Protein AF-A0A3D4ULQ8-F1 (afdb_monomer)

Nearest PDB structures (foldseek):
  4x8k-assembly1_A  TM=7.766E-01  e=4.841E-01  Mycobacterium tuberculosis
  8qti-assembly1_F  TM=4.371E-01  e=3.217E-02  Mycolicibacterium smegmatis MC2 155
  3wod-assembly1_F  TM=2.881E-01  e=5.125E-03  Thermus thermophilus HB8
  7w5x-assembly1_F  TM=1.596E-01  e=1.064E+00  Escherichia coli K-12

Radius of gyration: 27.76 Å; Cα contacts (8 Å, |Δi|>4): 515; chains: 1; bounding box: 61×56×83 Å

Structure (mmCIF, N/CA/C/O backbone):
data_AF-A0A3D4ULQ8-F1
#
_entry.id   AF-A0A3D4ULQ8-F1
#
loop_
_atom_site.group_PDB
_atom_site.id
_atom_site.type_symbol
_atom_site.label_atom_id
_atom_site.label_alt_id
_atom_site.label_comp_id
_atom_site.label_asym_id
_atom_site.label_entity_id
_atom_site.label_seq_id
_atom_site.pdbx_PDB_ins_code
_atom_site.Cartn_x
_atom_site.Cartn_y
_atom_site.Cartn_z
_atom_site.occupancy
_atom_site.B_iso_or_equiv
_atom_site.auth_seq_id
_atom_site.auth_comp_id
_atom_site.auth_asym_id
_atom_site.auth_atom_id
_atom_site.pdbx_PDB_model_num
ATOM 1 N N . ARG A 1 1 ? -11.419 31.891 34.112 1.00 44.31 1 ARG A N 1
ATOM 2 C CA . ARG A 1 1 ? -11.748 30.521 34.589 1.00 44.31 1 ARG A CA 1
ATOM 3 C C . ARG A 1 1 ? -10.456 29.696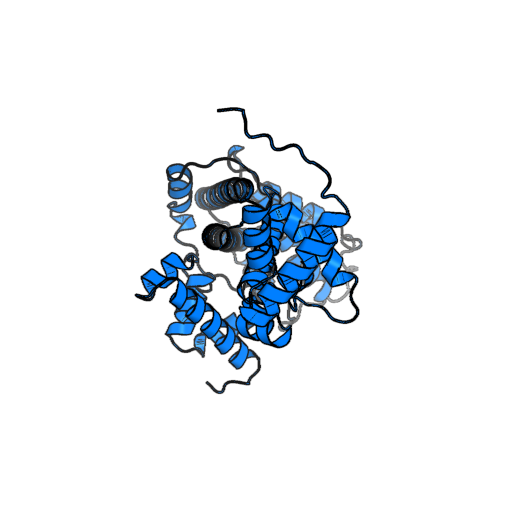 34.707 1.00 44.31 1 ARG A C 1
ATOM 5 O O . ARG A 1 1 ? -10.208 28.841 33.874 1.00 44.31 1 ARG A O 1
ATOM 12 N N . LEU A 1 2 ? -9.624 29.987 35.715 1.00 37.16 2 LEU A N 1
ATOM 13 C CA . LEU A 1 2 ? -8.294 29.379 35.945 1.00 37.16 2 LEU A CA 1
ATOM 14 C C . LEU A 1 2 ? -8.195 28.655 37.312 1.00 37.16 2 LEU A C 1
ATOM 16 O O . LEU A 1 2 ? -7.112 28.324 37.769 1.00 37.16 2 LEU A O 1
ATOM 20 N N . GLY A 1 3 ? -9.329 28.391 37.973 1.00 39.06 3 GLY A N 1
ATOM 21 C CA . GLY A 1 3 ? -9.385 27.871 39.350 1.00 39.06 3 GLY A CA 1
ATOM 22 C C . GLY A 1 3 ? -9.547 26.352 39.507 1.00 39.06 3 GLY A C 1
ATOM 23 O O . GLY A 1 3 ? -9.936 25.910 40.579 1.00 39.06 3 GLY A O 1
ATOM 24 N N . GLN A 1 4 ? -9.308 25.544 38.467 1.00 42.97 4 GLN A N 1
ATOM 25 C CA . GLN A 1 4 ? -9.448 24.074 38.529 1.00 42.97 4 GLN A CA 1
ATOM 26 C C . GLN A 1 4 ? -8.190 23.323 38.066 1.00 42.97 4 GLN A C 1
ATOM 28 O O . GLN A 1 4 ? -8.268 22.215 37.541 1.00 42.97 4 GLN A O 1
ATOM 33 N N . ALA A 1 5 ? -7.004 23.883 38.304 1.00 41.94 5 ALA A N 1
ATOM 34 C CA . ALA A 1 5 ? -5.798 23.064 38.359 1.00 41.94 5 ALA A CA 1
ATOM 35 C C . ALA A 1 5 ? -5.799 22.328 39.708 1.00 41.94 5 ALA A C 1
ATOM 37 O O . ALA A 1 5 ? -5.186 22.771 40.678 1.00 41.94 5 ALA A O 1
ATOM 38 N N . ALA A 1 6 ? -6.585 21.249 39.794 1.00 45.81 6 ALA A N 1
ATOM 39 C CA . ALA A 1 6 ? -6.565 20.345 40.933 1.00 45.81 6 ALA A CA 1
ATOM 40 C C . ALA A 1 6 ? -5.112 19.926 41.177 1.00 45.81 6 ALA A C 1
ATOM 42 O O . ALA A 1 6 ? -4.447 19.433 40.262 1.00 45.81 6 ALA A O 1
ATOM 43 N N . ARG A 1 7 ? -4.622 20.168 42.398 1.00 45.75 7 ARG A N 1
ATOM 44 C CA . ARG A 1 7 ? -3.342 19.649 42.875 1.00 45.75 7 ARG A CA 1
ATOM 45 C C . ARG A 1 7 ? -3.233 18.193 42.435 1.00 45.75 7 ARG A C 1
ATOM 47 O O . ARG A 1 7 ? -4.156 17.409 42.662 1.00 45.75 7 ARG A O 1
ATOM 54 N N . PHE A 1 8 ? -2.116 17.828 41.814 1.00 54.56 8 PHE A N 1
ATOM 55 C CA . PHE A 1 8 ? -1.742 16.432 41.586 1.00 54.56 8 PHE A CA 1
ATOM 56 C C . PHE A 1 8 ? -1.376 15.779 42.931 1.00 54.56 8 PHE A C 1
ATOM 58 O O . PHE A 1 8 ? -0.284 15.239 43.100 1.00 54.56 8 PHE A O 1
ATOM 65 N N . ASP A 1 9 ? -2.275 15.883 43.912 1.00 63.25 9 ASP A N 1
ATOM 66 C CA . ASP A 1 9 ? -2.092 15.342 45.241 1.00 63.25 9 ASP A CA 1
ATOM 67 C C . ASP A 1 9 ? -2.036 13.825 45.118 1.00 63.25 9 ASP A C 1
ATOM 69 O O . ASP A 1 9 ? -2.884 13.155 44.516 1.00 63.25 9 ASP A O 1
ATOM 73 N N . ARG A 1 10 ? -0.947 13.282 45.651 1.00 82.94 10 ARG A N 1
ATOM 74 C CA . ARG A 1 10 ? -0.695 11.851 45.695 1.00 82.94 10 ARG A CA 1
ATOM 75 C C . ARG A 1 10 ? -1.834 11.223 46.498 1.00 82.94 10 ARG A C 1
ATOM 77 O O . ARG A 1 10 ? -1.995 11.547 47.670 1.00 82.94 10 ARG A O 1
ATOM 84 N N . ILE A 1 11 ? -2.620 10.346 45.867 1.00 90.12 11 ILE A N 1
ATOM 85 C CA . ILE A 1 11 ? -3.751 9.666 46.519 1.00 90.12 11 ILE A CA 1
ATOM 86 C C . ILE A 1 11 ? -3.228 8.988 47.798 1.00 90.12 11 ILE A C 1
ATOM 88 O O . ILE A 1 11 ? -2.364 8.109 47.694 1.00 90.12 11 ILE A O 1
ATOM 92 N N . PRO A 1 12 ? -3.697 9.392 48.991 1.00 91.50 12 PRO A N 1
ATOM 93 C CA . PRO A 1 12 ? -3.121 8.923 50.238 1.00 91.50 12 PRO A CA 1
ATOM 94 C C . PRO A 1 12 ? -3.459 7.446 50.475 1.00 91.50 12 PRO A C 1
ATOM 96 O O . PRO A 1 12 ? -4.521 6.955 50.089 1.00 91.50 12 PRO A O 1
ATOM 99 N N . GLN A 1 13 ? -2.556 6.719 51.137 1.00 89.56 13 GLN A N 1
ATOM 100 C CA . GLN A 1 13 ? -2.640 5.257 51.280 1.00 89.56 13 GLN A CA 1
ATOM 101 C C . GLN A 1 13 ? -3.966 4.784 51.909 1.00 89.56 13 GLN A C 1
ATOM 103 O O . GLN A 1 13 ? -4.511 3.749 51.523 1.00 89.56 13 GLN A O 1
ATOM 108 N N . HIS A 1 14 ? -4.526 5.562 52.841 1.00 91.19 14 HIS A N 1
ATOM 109 C CA . HIS A 1 14 ? -5.800 5.248 53.491 1.00 91.19 14 HIS A CA 1
ATOM 110 C C . HIS A 1 14 ? -7.002 5.334 52.530 1.00 91.19 14 HIS A C 1
ATOM 112 O O . HIS A 1 14 ? -7.983 4.606 52.690 1.00 91.19 14 HIS A O 1
ATOM 118 N N . GLU A 1 15 ? -6.934 6.178 51.499 1.00 95.12 15 GLU A N 1
ATOM 119 C CA . GLU A 1 15 ? -7.968 6.263 50.467 1.00 95.12 15 GLU A CA 1
ATOM 120 C C . GLU A 1 15 ? -7.885 5.116 49.465 1.00 95.12 15 GLU A C 1
ATOM 122 O O . GLU A 1 15 ? -8.922 4.601 49.046 1.00 95.12 15 GLU A O 1
ATOM 127 N N . ILE A 1 16 ? -6.676 4.648 49.144 1.00 95.44 16 ILE A N 1
ATOM 128 C CA . ILE A 1 16 ? -6.459 3.509 48.241 1.00 95.44 16 ILE A CA 1
ATOM 129 C C . ILE A 1 16 ? -7.246 2.281 48.727 1.00 95.44 16 ILE A C 1
ATOM 131 O O . ILE A 1 16 ? -7.969 1.655 47.948 1.00 95.44 16 ILE A O 1
ATOM 135 N N . ALA A 1 17 ? -7.200 1.989 50.031 1.00 93.62 17 ALA A N 1
ATOM 136 C CA . ALA A 1 17 ? -7.965 0.896 50.635 1.00 93.62 17 ALA A CA 1
ATOM 137 C C . ALA A 1 17 ? -9.494 1.087 50.519 1.00 93.62 17 ALA A C 1
ATOM 139 O O . ALA A 1 17 ? -10.245 0.114 50.382 1.00 93.62 17 ALA A O 1
ATOM 140 N N . ARG A 1 18 ? -9.983 2.336 50.549 1.00 96.69 18 ARG A N 1
ATOM 141 C CA . ARG A 1 18 ? -11.408 2.651 50.339 1.00 96.69 18 ARG A CA 1
ATOM 142 C C . ARG A 1 18 ? -11.808 2.466 48.880 1.00 96.69 18 ARG A C 1
ATOM 144 O O . ARG A 1 18 ? -12.858 1.876 48.625 1.00 96.69 18 ARG A O 1
ATOM 151 N N . PHE A 1 19 ? -10.979 2.919 47.939 1.00 96.75 19 PHE A N 1
ATOM 152 C CA . PHE A 1 19 ? -11.242 2.787 46.501 1.00 96.75 19 PHE A CA 1
ATOM 153 C C . PHE A 1 19 ? -11.374 1.323 46.126 1.00 96.75 19 PHE A C 1
ATOM 155 O O . PHE A 1 19 ? -12.317 0.939 45.443 1.00 96.75 19 PHE A O 1
ATOM 162 N N . ASP A 1 20 ? -10.471 0.508 46.653 1.00 95.31 20 ASP A N 1
ATOM 163 C CA . ASP A 1 20 ? -10.455 -0.928 46.466 1.00 95.31 20 ASP A CA 1
ATOM 164 C C . ASP A 1 20 ? -11.738 -1.618 46.964 1.00 95.31 20 ASP A C 1
ATOM 166 O O . ASP A 1 20 ? -12.346 -2.446 46.277 1.00 95.31 20 ASP A O 1
ATOM 170 N N . ARG A 1 21 ? -12.193 -1.246 48.166 1.00 96.50 21 ARG A N 1
ATOM 171 C CA . ARG A 1 21 ? -13.433 -1.766 48.754 1.00 96.50 21 ARG A CA 1
ATOM 172 C C . ARG A 1 21 ? -14.653 -1.375 47.921 1.00 96.50 21 ARG A C 1
ATOM 174 O O . ARG A 1 21 ? -15.508 -2.217 47.650 1.00 96.50 21 ARG A O 1
ATOM 181 N N . TRP A 1 22 ? -14.729 -0.117 47.489 1.00 97.81 22 TRP A N 1
ATOM 182 C CA . TRP A 1 22 ? -15.820 0.363 46.641 1.00 97.81 22 TRP A CA 1
ATOM 183 C C . TRP A 1 22 ? -15.812 -0.288 45.263 1.00 97.81 22 TRP A C 1
ATOM 185 O O . TRP A 1 22 ? -16.858 -0.737 44.808 1.00 97.81 22 TRP A O 1
ATOM 195 N N . ALA A 1 23 ? -14.648 -0.402 44.628 1.00 96.56 23 ALA A N 1
ATOM 196 C CA . ALA A 1 23 ? -14.477 -1.066 43.343 1.00 96.56 23 ALA A CA 1
ATOM 197 C C . ALA A 1 23 ? -14.987 -2.512 43.372 1.00 96.56 23 ALA A C 1
ATOM 199 O O . ALA A 1 23 ? -15.756 -2.904 42.493 1.00 96.56 23 ALA A O 1
ATOM 200 N N . ARG A 1 24 ? -14.637 -3.276 44.416 1.00 95.81 24 ARG A N 1
ATOM 201 C CA . ARG A 1 24 ? -15.164 -4.630 44.643 1.00 95.81 24 ARG A CA 1
ATOM 202 C C . ARG A 1 24 ? -16.678 -4.644 44.809 1.00 95.81 24 ARG A C 1
ATOM 204 O O . ARG A 1 24 ? -17.349 -5.447 44.169 1.00 95.81 24 ARG A O 1
ATOM 211 N N . ALA A 1 25 ? -17.218 -3.750 45.637 1.00 96.75 25 ALA A N 1
ATOM 212 C CA . ALA A 1 25 ? -18.657 -3.670 45.870 1.00 96.75 25 ALA A CA 1
ATOM 213 C C . ALA A 1 25 ? -19.427 -3.319 44.586 1.00 96.75 25 ALA A C 1
ATOM 215 O O . ALA A 1 25 ? -20.434 -3.955 44.282 1.00 96.75 25 ALA A O 1
ATOM 216 N N . TYR A 1 26 ? -18.937 -2.356 43.802 1.00 97.38 26 TYR A N 1
ATOM 217 C CA . TYR A 1 26 ? -19.524 -1.984 42.514 1.00 97.38 26 TYR A CA 1
ATOM 218 C C . TYR A 1 26 ? -19.425 -3.117 41.494 1.00 97.38 26 TYR A C 1
ATOM 220 O O . TYR A 1 26 ? -20.394 -3.387 40.788 1.00 97.38 26 TYR A O 1
ATOM 228 N N . ARG A 1 27 ? -18.296 -3.831 41.448 1.00 94.75 27 ARG A N 1
ATOM 229 C CA . ARG A 1 27 ? -18.143 -4.997 40.577 1.00 94.75 27 ARG A CA 1
ATOM 230 C C . ARG A 1 27 ? -19.121 -6.111 40.949 1.00 94.75 27 ARG A C 1
ATOM 232 O O . ARG A 1 27 ? -19.793 -6.627 40.066 1.00 94.75 27 ARG A O 1
ATOM 239 N N . ALA A 1 28 ? -19.211 -6.454 42.233 1.00 94.19 28 ALA A N 1
ATOM 240 C CA . ALA A 1 28 ? -20.047 -7.549 42.720 1.00 94.19 28 ALA A CA 1
ATOM 241 C C . ALA A 1 28 ? -21.547 -7.255 42.590 1.00 94.19 28 ALA A C 1
ATOM 243 O O . ALA A 1 28 ? -22.308 -8.139 42.217 1.00 94.19 28 ALA A O 1
ATOM 244 N N . ARG A 1 29 ? -21.977 -6.020 42.882 1.00 96.44 29 ARG A N 1
ATOM 245 C CA . ARG A 1 29 ? -23.403 -5.654 42.879 1.00 96.44 29 ARG A CA 1
ATOM 246 C C . ARG A 1 29 ? -23.921 -5.210 41.516 1.00 96.44 29 ARG A C 1
ATOM 248 O O . ARG A 1 29 ? -25.082 -5.441 41.216 1.00 96.44 29 ARG A O 1
ATOM 255 N N . LEU A 1 30 ? -23.090 -4.532 40.723 1.00 95.31 30 LEU A N 1
ATOM 256 C CA . LEU A 1 30 ? -23.529 -3.847 39.500 1.00 95.31 30 LEU A CA 1
ATOM 257 C C . LEU A 1 30 ? -22.829 -4.362 38.234 1.00 95.31 30 LEU A C 1
ATOM 259 O O . LEU A 1 30 ? -23.126 -3.892 37.139 1.00 95.31 30 LEU A O 1
ATOM 263 N N . GLY A 1 31 ? -21.856 -5.271 38.358 1.00 90.94 31 GLY A N 1
ATOM 264 C CA . GLY A 1 31 ? -21.093 -5.780 37.214 1.00 90.94 31 GLY A CA 1
ATOM 265 C C . GLY A 1 31 ? -20.216 -4.729 36.526 1.00 90.94 31 GLY A C 1
ATOM 266 O O . GLY A 1 31 ? -19.776 -4.935 35.394 1.00 90.94 31 GLY A O 1
ATOM 267 N N . TRP A 1 32 ? -19.950 -3.596 37.181 1.00 94.88 32 TRP A N 1
ATOM 268 C CA . TRP A 1 32 ? -19.276 -2.456 36.563 1.00 94.88 32 TRP A CA 1
ATOM 269 C C . TRP A 1 32 ? -17.846 -2.767 36.107 1.00 94.88 32 TRP A C 1
ATOM 271 O O . TRP A 1 32 ? -17.132 -3.588 36.688 1.00 94.88 32 TRP A O 1
ATOM 281 N N . SER A 1 33 ? -17.444 -2.099 35.029 1.00 91.44 33 SER A N 1
ATOM 282 C CA . SER A 1 33 ? -16.069 -2.063 34.523 1.00 91.44 33 SER A CA 1
ATOM 283 C C . SER A 1 33 ? -15.154 -1.258 35.449 1.00 91.44 33 SER A C 1
ATOM 285 O O . SER A 1 33 ? -15.617 -0.380 36.180 1.00 91.44 33 SER A O 1
ATOM 287 N N . CYS A 1 34 ? -13.841 -1.480 35.361 1.00 93.44 34 CYS A N 1
ATOM 288 C CA . CYS A 1 34 ? -12.838 -0.688 36.082 1.00 93.44 34 CYS A CA 1
ATOM 289 C C . CYS A 1 34 ? -13.006 0.812 35.794 1.00 93.44 34 CYS A C 1
ATOM 291 O O . CYS A 1 34 ? -12.947 1.639 36.701 1.00 93.44 34 CYS A O 1
ATOM 293 N N . SER A 1 35 ? -13.324 1.162 34.543 1.00 93.12 35 SER A N 1
ATOM 294 C CA . SER A 1 35 ? -13.561 2.555 34.144 1.00 93.12 35 SER A CA 1
ATOM 295 C C . SER A 1 35 ? -14.817 3.156 34.782 1.00 93.12 35 SER A C 1
ATOM 297 O O . SER A 1 35 ? -14.763 4.302 35.222 1.00 93.12 35 SER A O 1
ATOM 299 N N . GLN A 1 36 ? -15.922 2.404 34.868 1.00 95.75 36 GLN A N 1
ATOM 300 C CA . GLN A 1 36 ? -17.151 2.853 35.542 1.00 95.75 36 GLN A CA 1
ATOM 301 C C . GLN A 1 36 ? -16.938 3.012 37.051 1.00 95.75 36 GLN A C 1
ATOM 303 O O . GLN A 1 36 ? -17.314 4.037 37.620 1.00 95.75 36 GLN A O 1
ATOM 308 N N . CYS A 1 37 ? -16.271 2.043 37.690 1.00 97.19 37 CYS A N 1
ATOM 309 C CA . CYS A 1 37 ? -15.883 2.141 39.096 1.00 97.19 37 CYS A CA 1
ATOM 310 C C . CYS A 1 37 ? -15.005 3.372 39.339 1.00 97.19 37 CYS A C 1
ATOM 312 O O . CYS A 1 37 ? -15.287 4.151 40.247 1.00 97.19 37 CYS A O 1
ATOM 314 N N . ALA A 1 38 ? -13.987 3.583 38.502 1.00 96.75 38 ALA A N 1
ATOM 315 C CA . ALA A 1 38 ? -13.091 4.724 38.611 1.00 96.75 38 ALA A CA 1
ATOM 316 C C . ALA A 1 38 ? -13.831 6.057 38.446 1.00 96.75 38 ALA A C 1
ATOM 318 O O . ALA A 1 38 ? -13.594 6.966 39.233 1.00 96.75 38 ALA A O 1
ATOM 319 N N . ALA A 1 39 ? -14.757 6.167 37.486 1.00 97.38 39 ALA A N 1
ATOM 320 C CA . ALA A 1 39 ? -15.541 7.384 37.271 1.00 97.38 39 ALA A CA 1
ATOM 321 C C . ALA A 1 39 ? -16.423 7.703 38.487 1.00 97.38 39 ALA A C 1
ATOM 323 O O . ALA A 1 39 ? -16.452 8.838 38.959 1.00 97.38 39 ALA A O 1
ATOM 324 N N . ARG A 1 40 ? -17.093 6.687 39.050 1.00 97.88 40 ARG A N 1
ATOM 325 C CA . ARG A 1 40 ? -17.939 6.869 40.235 1.00 97.88 40 ARG A CA 1
ATOM 326 C C . ARG A 1 40 ? -17.136 7.240 41.476 1.00 97.88 40 ARG A C 1
ATOM 328 O O . ARG A 1 40 ? -17.580 8.071 42.262 1.00 97.88 40 ARG A O 1
ATOM 335 N N . ILE A 1 41 ? -15.989 6.597 41.681 1.00 97.38 41 ILE A N 1
ATOM 336 C CA . ILE A 1 41 ? -15.111 6.889 42.817 1.00 97.38 41 ILE A CA 1
ATOM 337 C C . ILE A 1 41 ? -14.537 8.300 42.671 1.00 97.38 41 ILE A C 1
ATOM 339 O O . ILE A 1 41 ? -14.654 9.072 43.611 1.00 97.38 41 ILE A O 1
ATOM 343 N N . ALA A 1 42 ? -14.040 8.666 41.486 1.00 96.56 42 ALA A N 1
ATOM 344 C CA . ALA A 1 42 ? -13.541 10.007 41.183 1.00 96.56 42 ALA A CA 1
ATOM 345 C C . ALA A 1 42 ? -14.578 11.097 41.485 1.00 96.56 42 ALA A C 1
ATOM 347 O O . ALA A 1 42 ? -14.282 12.040 42.215 1.00 96.56 42 ALA A O 1
ATOM 348 N N . GLN A 1 43 ? -15.823 10.915 41.028 1.00 96.75 43 GLN A N 1
ATOM 349 C CA . GLN A 1 43 ? -16.930 11.827 41.338 1.00 96.75 43 GLN A CA 1
ATOM 350 C C . GLN A 1 43 ? -17.185 11.947 42.850 1.00 96.75 43 GLN A C 1
ATOM 352 O O . GLN A 1 43 ? -17.536 13.017 43.335 1.00 96.75 43 GLN A O 1
ATOM 357 N N . ARG A 1 44 ? -17.027 10.851 43.602 1.00 97.00 44 ARG A N 1
ATOM 358 C CA . ARG A 1 44 ? -17.291 10.807 45.047 1.00 97.00 44 ARG A CA 1
ATOM 359 C C . ARG A 1 44 ? -16.182 11.445 45.884 1.00 97.00 44 ARG A C 1
ATOM 361 O O . ARG A 1 44 ? -16.463 11.900 46.987 1.00 97.00 44 ARG A O 1
ATOM 368 N N . THR A 1 45 ? -14.942 11.420 45.413 1.00 95.12 45 THR A N 1
ATOM 369 C CA . THR A 1 45 ? -13.770 11.823 46.205 1.00 95.12 45 THR A CA 1
ATOM 370 C C . THR A 1 45 ? -13.107 13.102 45.714 1.00 95.12 45 THR A C 1
ATOM 372 O O . THR A 1 45 ? -12.200 13.588 46.373 1.00 95.12 45 THR A O 1
ATOM 375 N N . GLY A 1 46 ? -13.517 13.630 44.558 1.00 93.62 46 GLY A N 1
ATOM 376 C CA . GLY A 1 46 ? -12.888 14.800 43.939 1.00 93.62 46 GLY A CA 1
ATOM 377 C C . GLY A 1 46 ? -11.553 14.504 43.242 1.00 93.62 46 GLY A C 1
ATOM 378 O O . GLY A 1 46 ? -10.873 15.432 42.817 1.00 93.62 46 GLY A O 1
ATOM 379 N N . HIS A 1 47 ? -11.178 13.227 43.094 1.00 94.56 47 HIS A N 1
ATOM 380 C CA . HIS A 1 47 ? -9.948 12.823 42.397 1.00 94.56 47 HIS A CA 1
ATOM 381 C C . HIS A 1 47 ? -10.147 12.753 40.886 1.00 94.56 47 HIS A C 1
ATOM 383 O O . HIS A 1 47 ? -11.264 12.584 40.400 1.00 94.56 47 HIS A O 1
ATOM 389 N N . SER A 1 48 ? -9.051 12.802 40.123 1.00 93.94 48 SER A N 1
ATOM 390 C CA . SER A 1 48 ? -9.122 12.590 38.674 1.00 93.94 48 SER A CA 1
ATOM 391 C C . SER A 1 48 ? -9.538 11.152 38.337 1.00 93.94 48 SER A C 1
ATOM 393 O O . SER A 1 48 ? -9.061 10.183 38.937 1.00 93.94 48 SER A O 1
ATOM 395 N N . HIS A 1 49 ? -10.406 11.001 37.330 1.00 94.88 49 HIS A N 1
ATOM 396 C CA . HIS A 1 49 ? -10.871 9.694 36.844 1.00 94.88 49 HIS A CA 1
ATOM 397 C C . HIS A 1 49 ? -9.706 8.759 36.499 1.00 94.88 49 HIS A C 1
ATOM 399 O O . HIS A 1 49 ? -9.681 7.608 36.937 1.00 94.88 49 HIS A O 1
ATOM 405 N N . GLU A 1 50 ? -8.712 9.269 35.773 1.00 92.94 50 GLU A N 1
ATOM 406 C CA . GLU A 1 50 ? -7.543 8.490 35.363 1.00 92.94 50 GLU A CA 1
ATOM 407 C C . GLU A 1 50 ? -6.621 8.145 36.545 1.00 92.94 50 GLU A C 1
ATOM 409 O O . GLU A 1 50 ? -6.079 7.041 36.600 1.00 92.94 50 GLU A O 1
ATOM 414 N N . GLY A 1 51 ? -6.488 9.037 37.535 1.00 94.12 51 GLY A N 1
ATOM 415 C CA . GLY A 1 51 ? -5.736 8.765 38.763 1.00 94.12 51 GLY A CA 1
ATOM 416 C C . GLY A 1 51 ? -6.326 7.592 39.544 1.00 94.12 51 GLY A C 1
ATOM 417 O O . GLY A 1 51 ? -5.619 6.630 39.856 1.00 94.12 51 GLY A O 1
ATOM 418 N N . VAL A 1 52 ? -7.643 7.618 39.771 1.00 96.12 52 VAL A N 1
ATOM 419 C CA . VAL A 1 52 ? -8.364 6.512 40.417 1.00 96.12 52 VAL A CA 1
ATOM 420 C C . VAL A 1 52 ? -8.238 5.230 39.595 1.00 96.12 52 VAL A C 1
ATOM 422 O O . VAL A 1 52 ? -7.933 4.175 40.147 1.00 96.12 52 VAL A O 1
ATOM 425 N N . ARG A 1 53 ? -8.411 5.301 38.269 1.00 94.94 53 ARG A N 1
ATOM 426 C CA . ARG A 1 53 ? -8.303 4.133 37.385 1.00 94.94 53 ARG A CA 1
ATOM 427 C C . ARG A 1 53 ? -6.932 3.465 37.481 1.00 94.94 53 ARG A C 1
ATOM 429 O O . ARG A 1 53 ? -6.865 2.245 37.613 1.00 94.94 53 ARG A O 1
ATOM 436 N N . LYS A 1 54 ? -5.844 4.240 37.450 1.00 93.19 54 LYS A N 1
ATOM 437 C CA . LYS A 1 54 ? -4.475 3.718 37.590 1.00 93.19 54 LYS A CA 1
ATOM 438 C C . LYS A 1 54 ? -4.245 3.056 38.945 1.00 93.19 54 LYS A C 1
ATOM 440 O O . LYS A 1 54 ? -3.562 2.036 39.004 1.00 93.19 54 LYS A O 1
ATOM 445 N N . VAL A 1 55 ? -4.807 3.610 40.021 1.00 95.31 55 VAL A N 1
ATOM 446 C CA . VAL A 1 55 ? -4.757 2.987 41.353 1.00 95.31 55 VAL A CA 1
ATOM 447 C C . VAL A 1 55 ? -5.505 1.657 41.355 1.00 95.31 55 VAL A C 1
ATOM 449 O O . VAL A 1 55 ? -4.937 0.658 41.785 1.00 95.31 55 VAL A O 1
ATOM 452 N N . LEU A 1 56 ? -6.726 1.615 40.815 1.00 95.06 56 LEU A N 1
ATOM 453 C CA . LEU A 1 56 ? -7.509 0.381 40.736 1.00 95.06 56 LEU A CA 1
ATOM 454 C C . LEU A 1 56 ? -6.804 -0.700 39.913 1.00 95.06 56 LEU A C 1
ATOM 456 O O . LEU A 1 56 ? -6.731 -1.833 40.365 1.00 95.06 56 LEU A O 1
ATOM 460 N N . LEU A 1 57 ? -6.241 -0.362 38.749 1.00 91.75 57 LEU A N 1
ATOM 461 C CA . LEU A 1 57 ? -5.494 -1.321 37.924 1.00 91.75 57 LEU A CA 1
ATOM 462 C C . LEU A 1 57 ? -4.239 -1.850 38.630 1.00 91.75 57 LEU A C 1
ATOM 464 O O . LEU A 1 57 ? -3.922 -3.029 38.507 1.00 91.75 57 LEU A O 1
ATOM 468 N N . ARG A 1 58 ? -3.533 -0.995 39.379 1.00 92.44 58 ARG A N 1
ATOM 469 C CA . ARG A 1 58 ? -2.352 -1.395 40.156 1.00 92.44 58 ARG A CA 1
ATOM 470 C C . ARG A 1 58 ? -2.718 -2.351 41.286 1.00 92.44 58 ARG A C 1
ATOM 472 O O . ARG A 1 58 ? -2.052 -3.365 41.447 1.00 92.44 58 ARG A O 1
ATOM 479 N N . LEU A 1 59 ? -3.773 -2.028 42.035 1.00 92.94 59 LEU A N 1
ATOM 480 C CA . LEU A 1 59 ? -4.309 -2.901 43.077 1.00 92.94 59 LEU A CA 1
ATOM 481 C C . LEU A 1 59 ? -4.757 -4.239 42.498 1.00 92.94 59 LEU A C 1
ATOM 483 O O . LEU A 1 59 ? -4.523 -5.275 43.106 1.00 92.94 59 LEU A O 1
ATOM 487 N N . ASP A 1 60 ? -5.386 -4.217 41.324 1.00 91.94 60 ASP A N 1
ATOM 488 C CA . ASP A 1 60 ? -5.878 -5.431 40.684 1.00 91.94 60 ASP A CA 1
ATOM 489 C C . ASP A 1 60 ? -4.746 -6.355 40.227 1.00 91.94 60 ASP A C 1
ATOM 491 O O . ASP A 1 60 ? -4.822 -7.563 40.420 1.00 91.94 60 ASP A O 1
ATOM 495 N N . ALA A 1 61 ? -3.664 -5.777 39.696 1.00 87.50 61 ALA A N 1
ATOM 496 C CA . ALA A 1 61 ? -2.472 -6.507 39.270 1.00 87.50 61 ALA A CA 1
ATOM 497 C C . ALA A 1 61 ? -1.669 -7.126 40.431 1.00 87.50 61 ALA A C 1
ATOM 499 O O . ALA A 1 61 ? -0.892 -8.046 40.200 1.00 87.50 61 ALA A O 1
ATOM 500 N N . GLN A 1 62 ? -1.830 -6.623 41.659 1.00 90.88 62 GLN A N 1
ATOM 501 C CA . GLN A 1 62 ? -1.155 -7.133 42.862 1.00 90.88 62 GLN A CA 1
ATOM 502 C C . GLN A 1 62 ? -1.923 -8.268 43.559 1.00 90.88 62 GLN A C 1
ATOM 504 O O . GLN A 1 62 ? -1.485 -8.745 44.602 1.00 90.88 62 GLN A O 1
ATOM 509 N N . ARG A 1 63 ? -3.082 -8.678 43.035 1.00 87.50 63 ARG A N 1
ATOM 510 C CA . ARG A 1 63 ? -3.936 -9.701 43.649 1.00 87.50 63 ARG A CA 1
ATOM 511 C C . ARG A 1 63 ? -3.746 -11.064 43.006 1.00 87.50 63 ARG A C 1
ATOM 513 O O . ARG A 1 63 ? -3.673 -11.167 41.786 1.00 87.50 63 ARG A O 1
ATOM 520 N N . ASP A 1 64 ? -3.902 -12.102 43.822 1.00 87.88 64 ASP A N 1
ATOM 521 C CA . ASP A 1 64 ? -4.015 -13.485 43.342 1.00 87.88 64 ASP A CA 1
ATOM 522 C C . ASP A 1 64 ? -5.264 -13.694 42.472 1.00 87.88 64 ASP A C 1
ATOM 524 O O . ASP A 1 64 ? -5.257 -14.460 41.511 1.00 87.88 64 ASP A O 1
ATOM 528 N N . ARG A 1 65 ? -6.356 -12.979 42.787 1.00 87.19 65 ARG A N 1
ATOM 529 C CA . ARG A 1 65 ? -7.605 -12.999 42.017 1.00 87.19 65 ARG A CA 1
ATOM 530 C C . ARG A 1 65 ? -8.040 -11.585 41.646 1.00 87.19 65 ARG A C 1
ATOM 532 O O . ARG A 1 65 ? -8.528 -10.831 42.495 1.00 87.19 65 ARG A O 1
ATOM 539 N N . ALA A 1 66 ? -7.899 -11.260 40.364 1.00 87.81 66 ALA A N 1
ATOM 540 C CA . ALA A 1 66 ? -8.338 -9.993 39.794 1.00 87.81 66 ALA A CA 1
ATOM 541 C C . ALA A 1 66 ? -9.850 -9.772 40.002 1.00 87.81 66 ALA A C 1
ATOM 543 O O . ALA A 1 66 ? -10.680 -10.656 39.774 1.00 87.81 66 ALA A O 1
ATOM 544 N N . VAL A 1 67 ? -10.213 -8.570 40.445 1.00 90.00 67 VAL A N 1
ATOM 545 C CA . VAL A 1 67 ? -11.583 -8.039 40.487 1.00 90.00 67 VAL A CA 1
ATOM 546 C C . VAL A 1 67 ? -12.043 -7.702 39.076 1.00 90.00 67 VAL A C 1
ATOM 548 O O . VAL A 1 67 ? -13.207 -7.926 38.719 1.00 90.00 67 VAL A O 1
ATOM 551 N N . PHE A 1 68 ? -11.136 -7.153 38.268 1.00 90.38 68 PHE A N 1
ATOM 552 C CA . PHE A 1 68 ? -11.410 -6.738 36.908 1.00 90.38 68 PHE A CA 1
ATOM 553 C C . PHE A 1 68 ? -10.749 -7.704 35.929 1.00 90.38 68 PHE A C 1
ATOM 555 O O . PHE A 1 68 ? -9.581 -7.589 35.585 1.00 90.38 68 PHE A O 1
ATOM 562 N N . ASN A 1 69 ? -11.546 -8.602 35.354 1.00 76.81 69 ASN A N 1
ATOM 563 C CA . ASN A 1 69 ? -11.110 -9.456 34.242 1.00 76.81 69 ASN A CA 1
ATOM 564 C C . ASN A 1 69 ? -11.047 -8.682 32.910 1.00 76.81 69 ASN A C 1
ATOM 566 O O . ASN A 1 69 ? -11.411 -9.203 31.855 1.00 76.81 69 ASN A O 1
ATOM 570 N N . GLU A 1 70 ? -10.683 -7.399 32.948 1.00 78.12 70 GLU A N 1
ATOM 571 C CA . GLU A 1 70 ? -10.549 -6.600 31.740 1.00 78.12 70 GLU A CA 1
ATOM 572 C C . GLU A 1 70 ? -9.206 -6.902 31.081 1.00 78.12 70 GLU A C 1
ATOM 574 O O . GLU A 1 70 ? -8.160 -6.694 31.695 1.00 78.12 70 GLU A O 1
ATOM 579 N N . PRO A 1 71 ? -9.203 -7.366 29.821 1.00 78.00 71 PRO A N 1
ATOM 580 C CA . PRO A 1 71 ? -7.955 -7.589 29.119 1.00 78.00 71 PRO A CA 1
ATOM 581 C C . PRO A 1 71 ? -7.195 -6.254 28.981 1.00 78.00 71 PRO A C 1
ATOM 583 O O . PRO A 1 71 ? -7.835 -5.221 28.740 1.00 78.00 71 PRO A O 1
ATOM 586 N N . PRO A 1 72 ? -5.850 -6.248 29.089 1.00 79.38 72 PRO A N 1
ATOM 587 C CA . PRO A 1 72 ? -5.054 -5.028 28.945 1.00 79.38 72 PRO A CA 1
ATOM 588 C C . PRO A 1 72 ? -5.274 -4.348 27.578 1.00 79.38 72 PRO A C 1
ATOM 590 O O . PRO A 1 72 ? -5.860 -4.948 26.667 1.00 79.38 72 PRO A O 1
ATOM 593 N N . PRO A 1 73 ? -4.811 -3.099 27.380 1.00 82.75 73 PRO A N 1
ATOM 594 C CA . PRO A 1 73 ? -4.803 -2.484 26.057 1.00 82.75 73 PRO A CA 1
ATOM 595 C C . PRO A 1 73 ? -4.157 -3.414 25.030 1.00 82.75 73 PRO A C 1
ATOM 597 O O . PRO A 1 73 ? -3.172 -4.094 25.330 1.00 82.75 73 PRO A O 1
ATOM 600 N N . ALA A 1 74 ? -4.741 -3.463 23.834 1.00 88.75 74 ALA A N 1
ATOM 601 C CA . ALA A 1 74 ? -4.243 -4.345 22.796 1.00 88.75 74 ALA A CA 1
ATOM 602 C C . ALA A 1 74 ? -2.817 -3.933 22.400 1.00 88.75 74 ALA A C 1
ATOM 604 O O . ALA A 1 74 ? -2.552 -2.756 22.138 1.00 88.75 74 ALA A O 1
ATOM 605 N N . ARG A 1 75 ? -1.901 -4.902 22.393 1.00 91.69 75 ARG A N 1
ATOM 606 C CA . ARG A 1 75 ? -0.488 -4.690 22.067 1.00 91.69 75 ARG A CA 1
ATOM 607 C C . ARG A 1 75 ? -0.319 -4.512 20.565 1.00 91.69 75 ARG A C 1
ATOM 609 O O . ARG A 1 75 ? -1.130 -4.965 19.759 1.00 91.69 75 ARG A O 1
ATOM 616 N N . GLU A 1 76 ? 0.806 -3.937 20.173 1.00 92.62 76 GLU A N 1
ATOM 617 C CA . GLU A 1 76 ? 1.138 -3.748 18.764 1.00 92.62 76 GLU A CA 1
ATOM 618 C C . GLU A 1 76 ? 1.162 -5.069 17.971 1.00 92.62 76 GLU A C 1
ATOM 620 O O . GLU A 1 76 ? 0.622 -5.145 16.868 1.00 92.62 76 GLU A O 1
ATOM 625 N N . ARG A 1 77 ? 1.705 -6.145 18.561 1.00 94.94 77 ARG A N 1
ATOM 626 C CA . ARG A 1 77 ? 1.694 -7.495 17.968 1.00 94.94 77 ARG A CA 1
ATOM 627 C C . ARG A 1 77 ? 0.274 -7.975 17.643 1.00 94.94 77 ARG A C 1
ATOM 629 O O . ARG A 1 77 ? 0.067 -8.586 16.598 1.00 94.94 77 ARG A O 1
ATOM 636 N N . GLU A 1 78 ? -0.694 -7.679 18.510 1.00 95.00 78 GLU A N 1
ATOM 637 C CA . GLU A 1 78 ? -2.109 -8.009 18.294 1.00 95.00 78 GLU A CA 1
ATOM 638 C C . GLU A 1 78 ? -2.700 -7.135 17.176 1.00 95.00 78 GLU A C 1
ATOM 640 O O . GLU A 1 78 ? -3.413 -7.640 16.314 1.00 95.00 78 GLU A O 1
ATOM 645 N N . GLY A 1 79 ? -2.332 -5.851 17.114 1.00 95.81 79 GLY A N 1
ATOM 646 C CA . GLY A 1 79 ? -2.678 -4.967 15.995 1.00 95.81 79 GLY A CA 1
ATOM 647 C C . GLY A 1 79 ? -2.173 -5.485 14.641 1.00 95.81 79 GLY A C 1
ATOM 648 O O . GLY A 1 79 ? -2.950 -5.558 13.689 1.00 95.81 79 GLY A O 1
ATOM 649 N N . ARG A 1 80 ? -0.906 -5.923 14.561 1.00 96.38 80 ARG A N 1
ATOM 650 C CA . ARG A 1 80 ? -0.321 -6.532 13.347 1.00 96.38 80 ARG A CA 1
ATOM 651 C C . ARG A 1 80 ? -1.023 -7.838 12.972 1.00 96.38 80 ARG A C 1
ATOM 653 O O . ARG A 1 80 ? -1.257 -8.101 11.795 1.00 96.38 80 ARG A O 1
ATOM 660 N N . LEU A 1 81 ? -1.366 -8.666 13.960 1.00 96.31 81 LEU A N 1
ATOM 661 C CA . LEU A 1 81 ? -2.128 -9.895 13.739 1.00 96.31 81 LEU A CA 1
ATOM 662 C C . LEU A 1 81 ? -3.499 -9.594 13.120 1.00 96.31 81 LEU A C 1
ATOM 664 O O . LEU A 1 81 ? -3.854 -10.214 12.121 1.00 96.31 81 LEU A O 1
ATOM 668 N N . VAL A 1 82 ? -4.241 -8.639 13.683 1.00 96.19 82 VAL A N 1
ATOM 669 C CA . VAL A 1 82 ? -5.571 -8.244 13.193 1.00 96.19 82 VAL A CA 1
ATOM 670 C C . VAL A 1 82 ? -5.488 -7.656 11.788 1.00 96.19 82 VAL A C 1
ATOM 672 O O . VAL A 1 82 ? -6.332 -7.981 10.954 1.00 96.19 82 VAL A O 1
ATOM 675 N N . LEU A 1 83 ? -4.467 -6.841 11.504 1.00 95.25 83 LEU A N 1
ATOM 676 C CA . LEU A 1 83 ? -4.225 -6.304 10.165 1.00 95.25 83 LEU A CA 1
ATOM 677 C C . LEU A 1 83 ? -4.029 -7.436 9.145 1.00 95.25 83 LEU A C 1
ATOM 679 O O . LEU A 1 83 ? -4.793 -7.526 8.189 1.00 95.25 83 LEU A O 1
ATOM 683 N N . ARG A 1 84 ? -3.099 -8.368 9.405 1.00 94.88 84 ARG A N 1
ATOM 684 C CA . ARG A 1 84 ? -2.856 -9.532 8.529 1.00 94.88 84 ARG A CA 1
ATOM 685 C C . ARG A 1 84 ? -4.083 -10.426 8.363 1.00 94.88 84 ARG A C 1
ATOM 687 O O . ARG A 1 84 ? -4.324 -10.938 7.277 1.00 94.88 84 ARG A O 1
ATOM 694 N N . ALA A 1 85 ? -4.851 -10.629 9.432 1.00 94.69 85 ALA A N 1
ATOM 695 C CA . ALA A 1 85 ? -6.085 -11.405 9.379 1.00 94.69 85 ALA A CA 1
ATOM 696 C C . ALA A 1 85 ? -7.132 -10.720 8.484 1.00 94.69 85 ALA A C 1
ATOM 698 O O . ALA A 1 85 ? -7.749 -11.373 7.646 1.00 94.69 85 ALA A O 1
ATOM 699 N N . THR A 1 86 ? -7.277 -9.398 8.607 1.00 92.31 86 THR A N 1
ATOM 700 C CA . THR A 1 86 ? -8.241 -8.618 7.818 1.00 92.31 86 THR A CA 1
ATOM 701 C C . THR A 1 86 ? -7.882 -8.609 6.330 1.00 92.31 86 THR A C 1
ATOM 703 O O . THR A 1 86 ? -8.780 -8.759 5.509 1.00 92.31 86 THR A O 1
ATOM 706 N N . ILE A 1 87 ? -6.590 -8.521 5.982 1.00 91.50 87 ILE A N 1
ATOM 707 C CA . ILE A 1 87 ? -6.098 -8.630 4.591 1.00 91.50 87 ILE A CA 1
ATOM 708 C C . ILE A 1 87 ? -6.467 -9.985 3.962 1.00 91.50 87 ILE A C 1
ATOM 710 O O . ILE A 1 87 ? -6.624 -10.086 2.754 1.00 91.50 87 ILE A O 1
ATOM 714 N N . ARG A 1 88 ? -6.672 -11.026 4.780 1.00 92.00 88 ARG A N 1
ATOM 715 C CA . ARG A 1 88 ? -7.110 -12.366 4.350 1.00 92.00 88 ARG A CA 1
ATOM 716 C C . ARG A 1 88 ? -8.620 -12.598 4.495 1.00 92.00 88 ARG A C 1
ATOM 718 O O . ARG A 1 88 ? -9.066 -13.740 4.487 1.00 92.00 88 ARG A O 1
ATOM 725 N N . GLY A 1 89 ? -9.413 -11.544 4.701 1.00 92.38 89 GLY A N 1
ATOM 726 C CA . GLY A 1 89 ? -10.876 -11.639 4.804 1.00 92.38 89 GLY A CA 1
ATOM 727 C C . GLY A 1 89 ? -11.399 -12.243 6.117 1.00 92.38 89 GLY A C 1
ATOM 728 O O . GLY A 1 89 ? -12.594 -12.540 6.234 1.00 92.38 89 GLY A O 1
ATOM 729 N N . ILE A 1 90 ? -10.534 -12.420 7.125 1.00 93.69 90 ILE A N 1
ATOM 730 C CA . ILE A 1 90 ? -10.913 -12.916 8.456 1.00 93.69 90 ILE A CA 1
ATOM 731 C C . ILE A 1 90 ? -11.546 -11.774 9.255 1.00 93.69 90 ILE A C 1
ATOM 733 O O . ILE A 1 90 ? -10.990 -10.679 9.365 1.00 93.69 90 ILE A O 1
ATOM 737 N N . GLU A 1 91 ? -12.702 -12.033 9.869 1.00 93.38 91 GLU A N 1
ATOM 738 C CA . GLU A 1 91 ? -13.404 -11.009 10.643 1.00 93.38 91 GLU A CA 1
ATOM 739 C C . GLU A 1 91 ? -12.664 -10.687 11.953 1.00 93.38 91 GLU A C 1
ATOM 741 O O . GLU A 1 91 ? -12.358 -11.600 12.729 1.00 93.38 91 GLU A O 1
ATOM 746 N N . PRO A 1 92 ? -12.490 -9.400 12.319 1.00 93.94 92 PRO A N 1
ATOM 747 C CA . PRO A 1 92 ? -11.899 -9.014 13.603 1.00 93.94 92 PRO A CA 1
ATOM 748 C C . PRO A 1 92 ? -12.607 -9.630 14.819 1.00 93.94 92 PRO A C 1
ATOM 750 O O . PRO A 1 92 ? -11.986 -9.835 15.860 1.00 93.94 92 PRO A O 1
ATOM 753 N N . ARG A 1 93 ? -13.901 -9.964 14.697 1.00 95.56 93 ARG A N 1
ATOM 754 C CA . ARG A 1 93 ? -14.668 -10.662 15.741 1.00 95.56 93 ARG A CA 1
ATOM 755 C C . ARG A 1 93 ? -14.166 -12.086 15.996 1.00 95.56 93 ARG A C 1
ATOM 757 O O . ARG A 1 93 ? -14.195 -12.522 17.143 1.00 95.56 93 ARG A O 1
ATOM 764 N N . GLN A 1 94 ? -13.692 -12.791 14.971 1.00 95.19 94 GLN A N 1
ATOM 765 C CA . GLN A 1 94 ? -13.127 -14.134 15.120 1.00 95.19 94 GLN A CA 1
ATOM 766 C C . GLN A 1 94 ? -11.783 -14.074 15.854 1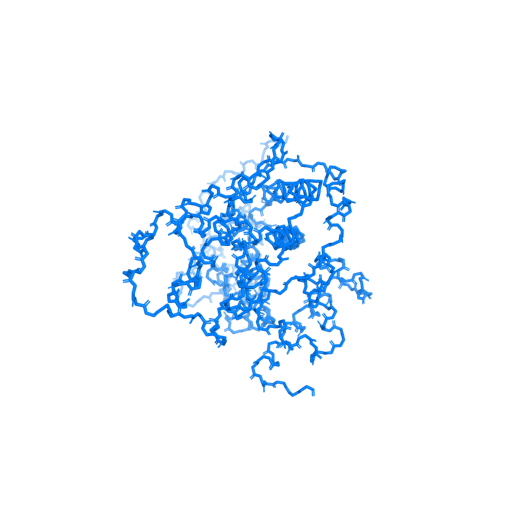.00 95.19 94 GLN A C 1
ATOM 768 O O . GLN A 1 94 ? -11.582 -14.813 16.816 1.00 95.19 94 GLN A O 1
ATOM 773 N N . VAL A 1 95 ? -10.918 -13.120 15.485 1.00 95.50 95 VAL A N 1
ATOM 774 C CA . VAL A 1 95 ? -9.645 -12.867 16.188 1.00 95.50 95 VAL A CA 1
ATOM 775 C C . VAL A 1 95 ? -9.901 -12.473 17.646 1.00 95.50 95 VAL A C 1
ATOM 777 O O . VAL A 1 95 ? -9.298 -13.024 18.560 1.00 95.50 95 VAL A O 1
ATOM 780 N N . ALA A 1 96 ? -10.868 -11.581 17.878 1.00 94.38 96 ALA A N 1
ATOM 781 C CA . ALA A 1 96 ? -11.283 -11.156 19.212 1.00 94.38 96 ALA A CA 1
ATOM 782 C C . ALA A 1 96 ? -11.771 -12.317 20.088 1.00 94.38 96 ALA A C 1
ATOM 784 O O . ALA A 1 96 ? -11.390 -12.393 21.254 1.00 94.38 96 ALA A O 1
ATOM 785 N N . LYS A 1 97 ? -12.590 -13.223 19.533 1.00 94.12 97 LYS A N 1
ATOM 786 C CA . LYS A 1 97 ? -13.083 -14.411 20.244 1.00 94.12 97 LYS A CA 1
ATOM 787 C C . LYS A 1 97 ? -11.929 -15.336 20.632 1.00 94.12 97 LYS A C 1
ATOM 789 O O . LYS A 1 97 ? -11.883 -15.779 21.773 1.00 94.12 97 LYS A O 1
ATOM 794 N N . ARG A 1 98 ? -11.005 -15.598 19.702 1.00 93.81 98 ARG A N 1
ATOM 795 C CA . ARG A 1 98 ? -9.852 -16.480 19.932 1.00 93.81 98 ARG A CA 1
ATOM 796 C C . ARG A 1 98 ? -8.912 -15.937 21.008 1.00 93.81 98 ARG A C 1
ATOM 798 O O . ARG A 1 98 ? -8.477 -16.688 21.869 1.00 93.81 98 ARG A O 1
ATOM 805 N N . ASP A 1 99 ? -8.645 -14.634 20.980 1.00 89.38 99 ASP A N 1
ATOM 806 C CA . ASP A 1 99 ? -7.670 -14.000 21.873 1.00 89.38 99 ASP A CA 1
ATOM 807 C C . ASP A 1 99 ? -8.327 -13.428 23.156 1.00 89.38 99 ASP A C 1
ATOM 809 O O . ASP A 1 99 ? -7.680 -12.718 23.926 1.00 89.38 99 ASP A O 1
ATOM 813 N N . ASN A 1 100 ? -9.622 -13.703 23.383 1.00 87.00 100 ASN A N 1
ATOM 814 C CA . ASN A 1 100 ? -10.438 -13.174 24.486 1.00 87.00 100 ASN A CA 1
ATOM 815 C C . ASN A 1 100 ? -10.328 -11.638 24.646 1.00 87.00 100 ASN A C 1
ATOM 817 O O . ASN A 1 100 ? -10.139 -11.092 25.736 1.00 87.00 100 ASN A O 1
ATOM 821 N N . ARG A 1 101 ? -10.412 -10.912 23.523 1.00 91.88 101 ARG A N 1
ATOM 822 C CA . ARG A 1 101 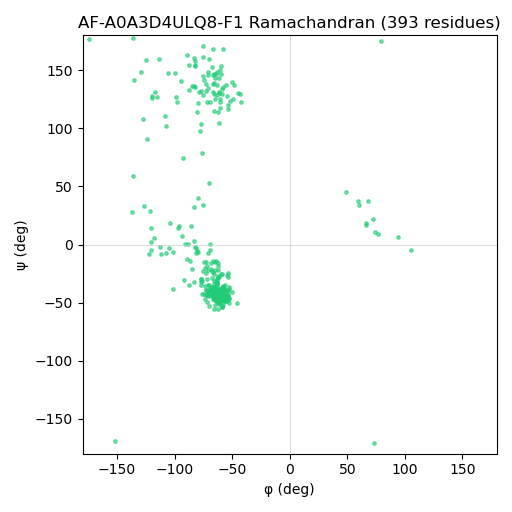? -10.312 -9.443 23.458 1.00 91.88 101 ARG A CA 1
ATOM 823 C C . ARG A 1 101 ? -11.624 -8.802 23.021 1.00 91.88 101 ARG A C 1
ATOM 825 O O . ARG A 1 101 ? -12.460 -9.400 22.354 1.00 91.88 101 ARG A O 1
ATOM 832 N N . ARG A 1 102 ? -11.782 -7.509 23.322 1.00 92.94 102 ARG A N 1
ATOM 833 C CA . ARG A 1 102 ? -12.865 -6.691 22.750 1.00 92.94 102 ARG A CA 1
ATOM 834 C C . ARG A 1 102 ? -12.525 -6.309 21.306 1.00 92.94 102 ARG A C 1
ATOM 836 O O . ARG A 1 102 ? -11.454 -5.759 21.055 1.00 92.94 102 ARG A O 1
ATOM 843 N N . VAL A 1 103 ? -13.473 -6.481 20.381 1.00 94.75 103 VAL A N 1
ATOM 844 C CA . VAL A 1 103 ? -13.314 -6.145 18.946 1.00 94.75 103 VAL A CA 1
ATOM 845 C C . VAL A 1 103 ? -12.856 -4.697 18.738 1.00 94.75 103 VAL A C 1
ATOM 847 O O . VAL A 1 103 ? -11.928 -4.434 17.978 1.00 94.75 103 VAL A O 1
ATOM 850 N N . ASN A 1 104 ? -13.443 -3.749 19.474 1.00 93.38 104 ASN A N 1
ATOM 851 C CA . ASN A 1 104 ? -13.076 -2.333 19.379 1.00 93.38 104 ASN A CA 1
ATOM 852 C C . ASN A 1 104 ? -11.632 -2.058 19.825 1.00 93.38 104 ASN A C 1
ATOM 854 O O . ASN A 1 104 ? -10.993 -1.162 19.282 1.00 93.38 104 ASN A O 1
ATOM 858 N N . ALA A 1 105 ? -11.103 -2.818 20.790 1.00 92.81 105 ALA A N 1
ATOM 859 C CA . ALA A 1 105 ? -9.713 -2.673 21.221 1.00 92.81 105 ALA A CA 1
ATOM 860 C C . ALA A 1 105 ? -8.745 -3.153 20.130 1.00 92.81 105 ALA A C 1
ATOM 862 O O . ALA A 1 105 ? -7.794 -2.443 19.812 1.00 92.81 105 ALA A O 1
ATOM 863 N N . LEU A 1 106 ? -9.045 -4.296 19.507 1.00 95.44 106 LEU A N 1
ATOM 864 C CA . LEU A 1 106 ? -8.275 -4.838 18.387 1.00 95.44 106 LEU A CA 1
ATOM 865 C C . LEU A 1 106 ? -8.305 -3.923 17.158 1.00 95.44 106 LEU A C 1
ATOM 867 O O . LEU A 1 106 ? -7.257 -3.624 16.595 1.00 95.44 106 LEU A O 1
ATOM 871 N N . ASN A 1 107 ? -9.478 -3.402 16.789 1.00 95.25 107 ASN A N 1
ATOM 872 C CA . ASN A 1 107 ? -9.601 -2.452 15.681 1.00 95.25 107 ASN A CA 1
ATOM 873 C C . ASN A 1 107 ? -8.794 -1.171 15.930 1.00 95.25 107 ASN A C 1
ATOM 875 O O . ASN A 1 107 ? -8.157 -0.668 15.009 1.00 95.25 107 ASN A O 1
ATOM 879 N N . ARG A 1 108 ? -8.787 -0.643 17.163 1.00 95.31 108 ARG A N 1
ATOM 880 C CA . ARG A 1 108 ? -7.945 0.515 17.510 1.00 95.31 108 ARG A CA 1
ATOM 881 C C . ARG A 1 108 ? -6.458 0.196 17.383 1.00 95.31 108 ARG A C 1
ATOM 883 O O . ARG A 1 108 ? -5.736 0.986 16.787 1.00 95.31 108 ARG A O 1
ATOM 890 N N . ALA A 1 109 ? -6.008 -0.954 17.887 1.00 95.50 109 ALA A N 1
ATOM 891 C CA . ALA A 1 109 ? -4.615 -1.372 17.735 1.00 95.50 109 ALA A CA 1
ATOM 892 C C . ALA A 1 109 ? -4.223 -1.551 16.259 1.00 95.50 109 ALA A C 1
ATOM 894 O O . ALA A 1 109 ? -3.167 -1.078 15.853 1.00 95.50 109 ALA A O 1
ATOM 895 N N . ALA A 1 110 ? -5.090 -2.151 15.438 1.00 96.38 110 ALA A N 1
ATOM 896 C CA . ALA A 1 110 ? -4.859 -2.294 14.002 1.00 96.38 110 ALA A CA 1
ATOM 897 C C . ALA A 1 110 ? -4.748 -0.934 13.291 1.00 96.38 110 ALA A C 1
ATOM 899 O O . ALA A 1 110 ? -3.867 -0.754 12.457 1.00 96.38 110 ALA A O 1
ATOM 900 N N . ARG A 1 111 ? -5.588 0.050 13.647 1.00 97.25 111 ARG A N 1
ATOM 901 C CA . ARG A 1 111 ? -5.479 1.416 13.103 1.00 97.25 111 ARG A CA 1
ATOM 902 C C . ARG A 1 111 ? -4.171 2.091 13.499 1.00 97.25 111 ARG A C 1
ATOM 904 O O . ARG A 1 111 ? -3.539 2.668 12.633 1.00 97.25 111 ARG A O 1
ATOM 911 N N . LYS A 1 112 ? -3.728 1.960 14.755 1.00 97.06 112 LYS A N 1
ATOM 912 C CA . LYS A 1 112 ? -2.421 2.488 15.189 1.00 97.06 112 LYS A CA 1
ATOM 913 C C . LYS A 1 112 ? -1.261 1.881 14.399 1.00 97.06 112 LYS A C 1
ATOM 915 O O . LYS A 1 112 ? -0.365 2.603 13.981 1.00 97.06 112 LYS A O 1
ATOM 920 N N . VAL A 1 113 ? -1.303 0.570 14.147 1.00 97.38 113 VAL A N 1
ATOM 921 C CA . VAL A 1 113 ? -0.311 -0.101 13.291 1.00 97.38 113 VAL A CA 1
ATOM 922 C C . VAL A 1 113 ? -0.343 0.459 11.868 1.00 97.38 113 VAL A C 1
ATOM 924 O O . VAL A 1 113 ? 0.714 0.780 11.342 1.00 97.38 113 VAL A O 1
ATOM 927 N N . ARG A 1 114 ? -1.530 0.631 11.268 1.00 97.81 114 ARG A N 1
ATOM 928 C CA . ARG A 1 114 ? -1.685 1.239 9.932 1.00 97.81 114 ARG A CA 1
ATOM 929 C C . ARG A 1 114 ? -1.137 2.667 9.885 1.00 97.81 114 ARG A C 1
ATOM 931 O O . ARG A 1 114 ? -0.354 2.976 9.002 1.00 97.81 114 ARG A O 1
ATOM 938 N N . THR A 1 115 ? -1.477 3.509 10.863 1.00 98.12 115 THR A N 1
ATOM 939 C CA . THR A 1 115 ? -0.938 4.875 10.979 1.00 98.12 115 THR A CA 1
ATOM 940 C C . THR A 1 115 ? 0.584 4.874 11.035 1.00 98.12 115 THR A C 1
ATOM 942 O O . THR A 1 115 ? 1.213 5.678 10.357 1.00 98.12 115 THR A O 1
ATOM 945 N N . ARG A 1 116 ? 1.190 3.968 11.810 1.00 97.44 116 ARG A N 1
ATOM 946 C CA . ARG A 1 116 ? 2.649 3.879 11.873 1.00 97.44 116 ARG A CA 1
ATOM 947 C C . ARG A 1 116 ? 3.255 3.446 10.537 1.00 97.44 116 ARG A C 1
ATOM 949 O O . ARG A 1 116 ? 4.173 4.111 10.084 1.00 97.44 116 ARG A O 1
ATOM 956 N N . LEU A 1 117 ? 2.713 2.405 9.896 1.00 97.44 117 LEU A N 1
ATOM 957 C CA . LEU A 1 117 ? 3.171 1.961 8.570 1.00 97.44 117 LEU A CA 1
ATOM 958 C C . LEU A 1 117 ? 3.107 3.098 7.542 1.00 97.44 117 LEU A C 1
ATOM 960 O O . LEU A 1 117 ? 4.037 3.268 6.767 1.00 97.44 117 LEU A O 1
ATOM 964 N N . LEU A 1 118 ? 2.041 3.904 7.569 1.00 98.19 118 LEU A N 1
ATOM 965 C CA . LEU A 1 118 ? 1.906 5.082 6.711 1.00 98.19 118 LEU A CA 1
ATOM 966 C C . LEU A 1 118 ? 2.966 6.152 7.013 1.00 98.19 118 LEU A C 1
ATOM 968 O O . LEU A 1 118 ? 3.542 6.710 6.087 1.00 98.19 118 LEU A O 1
ATOM 972 N N . ARG A 1 119 ? 3.254 6.429 8.291 1.00 97.88 119 ARG A N 1
ATOM 973 C CA . ARG A 1 119 ? 4.302 7.388 8.686 1.00 97.88 119 ARG A CA 1
ATOM 974 C C . ARG A 1 119 ? 5.706 6.911 8.305 1.00 97.88 119 ARG A C 1
ATOM 976 O O . ARG A 1 119 ? 6.521 7.723 7.884 1.00 97.88 119 ARG A O 1
ATOM 983 N N . GLU A 1 120 ? 5.970 5.609 8.407 1.00 97.62 120 GLU A N 1
ATOM 984 C CA . GLU A 1 120 ? 7.240 4.984 8.007 1.00 97.62 120 GLU A CA 1
ATOM 985 C C . GLU A 1 120 ? 7.528 5.129 6.501 1.00 97.62 120 GLU A C 1
ATOM 987 O O . GLU A 1 120 ? 8.683 5.018 6.102 1.00 97.62 120 GLU A O 1
ATOM 992 N N . LEU A 1 121 ? 6.520 5.431 5.667 1.00 97.38 121 LEU A N 1
ATOM 993 C CA . LEU A 1 121 ? 6.729 5.708 4.241 1.00 97.38 121 LEU A CA 1
ATOM 994 C C . LEU A 1 121 ? 7.525 6.996 3.985 1.00 97.38 121 LEU A C 1
ATOM 996 O O . LEU A 1 121 ? 8.095 7.131 2.906 1.00 97.38 121 LEU A O 1
ATOM 1000 N N . GLY A 1 122 ? 7.536 7.948 4.928 1.00 97.31 122 GLY A N 1
ATOM 1001 C CA . GLY A 1 122 ? 8.286 9.200 4.783 1.00 97.31 122 GLY A CA 1
ATOM 1002 C C . GLY A 1 122 ? 7.866 10.049 3.576 1.00 97.31 122 GLY A C 1
ATOM 1003 O O . GLY A 1 122 ? 8.713 10.678 2.949 1.00 97.31 122 GLY A O 1
ATOM 1004 N N . LEU A 1 123 ? 6.576 10.038 3.215 1.00 97.38 123 LEU A N 1
ATOM 1005 C CA . LEU A 1 123 ? 6.062 10.812 2.079 1.00 97.38 123 LEU A CA 1
ATOM 1006 C C . LEU A 1 123 ? 6.177 12.327 2.332 1.00 97.38 123 LEU A C 1
ATOM 1008 O O . LEU A 1 123 ? 6.011 12.760 3.477 1.00 97.38 123 LEU A O 1
ATOM 1012 N N . PRO A 1 124 ? 6.412 13.146 1.288 1.00 97.00 124 PRO A N 1
ATOM 1013 C CA . PRO A 1 124 ? 6.515 14.595 1.436 1.00 97.00 124 PRO A CA 1
ATOM 1014 C C . PRO A 1 124 ? 5.209 15.177 1.989 1.00 97.00 124 PRO A C 1
ATOM 1016 O O . PRO A 1 124 ? 4.137 14.958 1.433 1.00 97.00 124 PRO A O 1
ATOM 1019 N N . ALA A 1 125 ? 5.289 15.925 3.090 1.00 95.00 125 ALA A N 1
ATOM 1020 C CA . ALA A 1 125 ? 4.129 16.543 3.730 1.00 95.00 125 ALA A CA 1
ATOM 1021 C C . ALA A 1 125 ? 3.915 17.971 3.208 1.00 95.00 125 ALA A C 1
ATOM 1023 O O . ALA A 1 125 ? 4.217 18.944 3.895 1.00 95.00 125 ALA A O 1
ATOM 1024 N N . GLN A 1 126 ? 3.408 18.085 1.981 1.00 95.88 126 GLN A N 1
ATOM 1025 C CA . GLN A 1 126 ? 3.076 19.364 1.355 1.00 95.88 126 GLN A CA 1
ATOM 1026 C C . GLN A 1 126 ? 1.577 19.427 1.075 1.00 95.88 126 GLN A C 1
ATOM 1028 O O . GLN A 1 126 ? 1.006 18.490 0.522 1.00 95.88 126 GLN A O 1
ATOM 1033 N N . GLU A 1 127 ? 0.944 20.531 1.465 1.00 94.94 127 GLU A N 1
ATOM 1034 C CA . GLU A 1 127 ? -0.464 20.762 1.162 1.00 94.94 127 GLU A CA 1
ATOM 1035 C C . GLU A 1 127 ? -0.653 20.921 -0.351 1.00 94.94 127 GLU A C 1
ATOM 1037 O O . GLU A 1 127 ? 0.062 21.683 -1.003 1.00 94.94 127 GLU A O 1
ATOM 1042 N N . VAL A 1 128 ? -1.601 20.165 -0.898 1.00 95.94 128 VAL A N 1
ATOM 1043 C CA . VAL A 1 128 ? -2.033 20.224 -2.297 1.00 95.94 128 VAL A CA 1
ATOM 1044 C C . VAL A 1 128 ? -3.506 20.579 -2.259 1.00 95.94 128 VAL A C 1
ATOM 1046 O O . VAL A 1 128 ? -4.270 19.904 -1.562 1.00 95.94 128 VAL A O 1
ATOM 1049 N N . THR A 1 129 ? -3.911 21.635 -2.964 1.00 96.81 129 THR A N 1
ATOM 1050 C CA . THR A 1 129 ? -5.326 22.019 -2.954 1.00 96.81 129 THR A CA 1
ATOM 1051 C C . THR A 1 129 ? -6.168 20.952 -3.665 1.00 96.81 129 THR A C 1
ATOM 1053 O O . THR A 1 129 ? -5.659 20.258 -4.555 1.00 96.81 129 THR A O 1
ATOM 1056 N N . PRO A 1 130 ? -7.456 20.796 -3.313 1.00 96.56 130 PRO A N 1
ATOM 1057 C CA . PRO A 1 130 ? -8.343 19.868 -4.009 1.00 96.56 130 PRO A CA 1
ATOM 1058 C C . PRO A 1 130 ? -8.363 20.086 -5.527 1.00 96.56 130 PRO A C 1
ATOM 1060 O O . PRO A 1 130 ? -8.378 19.116 -6.275 1.00 96.56 130 PRO A O 1
ATOM 1063 N N . GLU A 1 131 ? -8.291 21.335 -5.988 1.00 97.19 131 GLU A N 1
ATOM 1064 C CA . GLU A 1 131 ? -8.291 21.701 -7.408 1.00 97.19 131 GLU A CA 1
ATOM 1065 C C . GLU A 1 131 ? -6.992 21.285 -8.103 1.00 97.19 131 GLU A C 1
ATOM 1067 O O . GLU A 1 131 ? -7.030 20.767 -9.216 1.00 97.19 131 GLU A O 1
ATOM 1072 N N . GLN A 1 132 ? -5.841 21.472 -7.447 1.00 96.75 132 GLN A N 1
ATOM 1073 C CA . GLN A 1 132 ? -4.548 21.020 -7.969 1.00 96.75 132 GLN A CA 1
ATOM 1074 C C . GLN A 1 132 ? -4.506 19.500 -8.095 1.00 96.75 132 GLN A C 1
ATOM 1076 O O . GLN A 1 132 ? -4.075 18.976 -9.121 1.00 96.75 132 GLN A O 1
ATOM 1081 N N . LEU A 1 133 ? -4.976 18.796 -7.060 1.00 97.81 133 LEU A N 1
ATOM 1082 C CA . LEU A 1 133 ? -5.060 17.344 -7.085 1.00 97.81 133 LEU A CA 1
ATOM 1083 C C . LEU A 1 133 ? -6.004 16.889 -8.200 1.00 97.81 133 LEU A C 1
ATOM 1085 O O . LEU A 1 133 ? -5.614 16.069 -9.020 1.00 97.81 133 LEU A O 1
ATOM 1089 N N . GLN A 1 134 ? -7.212 17.445 -8.264 1.00 97.50 134 GLN A N 1
ATOM 1090 C CA . GLN A 1 134 ? -8.209 17.073 -9.262 1.00 97.50 134 GLN A CA 1
ATOM 1091 C C . GLN A 1 134 ? -7.708 17.329 -10.690 1.00 97.50 134 GLN A C 1
ATOM 1093 O O . GLN A 1 134 ? -7.771 16.427 -11.514 1.00 97.50 134 GLN A O 1
ATOM 1098 N N . SER A 1 135 ? -7.104 18.491 -10.953 1.00 97.75 135 SER A N 1
ATOM 1099 C CA . SER A 1 135 ? -6.493 18.821 -12.248 1.00 97.75 135 SER A CA 1
ATOM 1100 C C . SER A 1 135 ? -5.415 17.812 -12.664 1.00 97.75 135 SER A C 1
ATOM 1102 O O . SER A 1 135 ? -5.403 17.344 -13.802 1.00 97.75 135 SER A O 1
ATOM 1104 N N . ALA A 1 136 ? -4.544 17.407 -11.732 1.00 97.62 136 ALA A N 1
ATOM 1105 C CA . ALA A 1 136 ? -3.531 16.389 -12.001 1.00 97.62 136 ALA A CA 1
ATOM 1106 C C . ALA A 1 136 ? -4.147 15.010 -12.297 1.00 97.62 136 ALA A C 1
ATOM 1108 O O . ALA A 1 136 ? -3.626 14.268 -13.128 1.00 97.62 136 ALA A O 1
ATOM 1109 N N . LEU A 1 137 ? -5.246 14.660 -11.621 1.00 97.50 137 LEU A N 1
ATOM 1110 C CA . LEU A 1 137 ? -5.932 13.386 -11.825 1.00 97.50 137 LEU A CA 1
ATOM 1111 C C . LEU A 1 137 ? -6.786 13.365 -13.096 1.00 97.50 137 LEU A C 1
ATOM 1113 O O . LEU A 1 137 ? -6.927 12.298 -13.680 1.00 97.50 137 LEU A O 1
ATOM 1117 N N . ASP A 1 138 ? -7.319 14.502 -13.538 1.00 97.19 138 ASP A N 1
ATOM 1118 C CA . ASP A 1 138 ? -8.184 14.623 -14.721 1.00 97.19 138 ASP A CA 1
ATOM 1119 C C . ASP A 1 138 ? -7.418 14.682 -16.048 1.00 97.19 138 ASP A C 1
ATOM 1121 O O . ASP A 1 138 ? -8.025 14.692 -17.119 1.00 97.19 138 ASP A O 1
ATOM 1125 N N . ALA A 1 139 ? -6.084 14.683 -16.011 1.00 97.31 139 ALA A N 1
ATOM 1126 C CA . ALA A 1 139 ? -5.282 14.556 -17.218 1.00 97.31 139 ALA A CA 1
ATOM 1127 C C . ALA A 1 139 ? -5.606 13.235 -17.947 1.00 97.31 139 ALA A C 1
ATOM 1129 O O . ALA A 1 139 ? -5.557 12.164 -17.343 1.00 97.31 139 ALA A O 1
ATOM 1130 N N . GLY A 1 140 ? -5.879 13.298 -19.258 1.00 96.38 140 GLY A N 1
ATOM 1131 C CA . GLY A 1 140 ? -6.263 12.134 -20.080 1.00 96.38 140 GLY A CA 1
ATOM 1132 C C . GLY A 1 140 ? -5.389 10.886 -19.861 1.00 96.38 140 GLY A C 1
ATOM 1133 O O . GLY A 1 140 ? -5.925 9.844 -19.486 1.00 96.38 140 GLY A O 1
ATOM 1134 N N . PRO A 1 141 ? -4.043 10.993 -19.914 1.00 96.38 141 PRO A N 1
ATOM 1135 C CA . PRO A 1 141 ? -3.142 9.853 -19.696 1.00 96.38 141 PRO A CA 1
ATOM 1136 C C . PRO A 1 141 ? -3.218 9.199 -18.305 1.00 96.38 141 PRO A C 1
ATOM 1138 O O . PRO A 1 141 ? -2.668 8.110 -18.110 1.00 96.38 141 PRO A O 1
ATOM 1141 N N . VAL A 1 142 ? -3.815 9.886 -17.324 1.00 96.94 142 VAL A N 1
ATOM 1142 C CA . VAL A 1 142 ? -4.059 9.398 -15.958 1.00 96.94 142 VAL A CA 1
ATOM 1143 C C . VAL A 1 142 ? -5.441 8.744 -15.851 1.00 96.94 142 VAL A C 1
ATOM 1145 O O . VAL A 1 142 ? -5.605 7.807 -15.080 1.00 96.94 142 VAL A O 1
ATOM 1148 N N . GLN A 1 143 ? -6.422 9.186 -16.636 1.00 95.00 143 GLN A N 1
ATOM 1149 C CA . GLN A 1 143 ? -7.751 8.565 -16.695 1.00 95.00 143 GLN A CA 1
ATOM 1150 C C . GLN A 1 143 ? -7.750 7.269 -17.519 1.00 95.00 143 GLN A C 1
ATOM 1152 O O . GLN A 1 143 ? -8.464 6.329 -17.188 1.00 95.00 143 GLN A O 1
ATOM 1157 N N . GLU A 1 144 ? -6.899 7.186 -18.542 1.00 92.19 144 GLU A N 1
ATOM 1158 C CA . GLU A 1 144 ? -6.740 6.027 -19.437 1.00 92.19 144 GLU A CA 1
ATOM 1159 C C . GLU A 1 144 ? -5.809 4.945 -18.855 1.00 92.19 144 GLU A C 1
ATOM 1161 O O . GLU A 1 144 ? -5.057 4.281 -19.568 1.00 92.19 144 GLU A O 1
ATOM 1166 N N . ILE A 1 145 ? -5.794 4.791 -17.528 1.00 91.44 145 ILE A N 1
ATOM 1167 C CA . ILE A 1 145 ? -4.963 3.780 -16.875 1.00 91.44 145 ILE A CA 1
ATOM 1168 C C . ILE A 1 145 ? -5.647 2.425 -16.950 1.00 91.44 145 ILE A C 1
ATOM 1170 O O . ILE A 1 145 ? -6.666 2.175 -16.307 1.00 91.44 145 ILE A O 1
ATOM 1174 N N . GLU A 1 146 ? -5.004 1.535 -17.686 1.00 88.62 146 GLU A N 1
ATOM 1175 C CA . GLU A 1 146 ? -5.364 0.130 -17.754 1.00 88.62 146 GLU A CA 1
ATOM 1176 C C . GLU A 1 146 ? -4.782 -0.648 -16.582 1.00 88.62 146 GLU A C 1
ATOM 1178 O O . GLU A 1 146 ? -3.730 -0.324 -16.012 1.00 88.62 146 GLU A O 1
ATOM 1183 N N . HIS A 1 147 ? -5.454 -1.741 -16.256 1.00 89.19 147 HIS A N 1
ATOM 1184 C CA . HIS A 1 147 ? -4.883 -2.740 -15.388 1.00 89.19 147 HIS A CA 1
ATOM 1185 C C . HIS A 1 147 ? -3.690 -3.429 -16.055 1.00 89.19 147 HIS A C 1
ATOM 1187 O O . HIS A 1 147 ? -3.736 -3.793 -17.227 1.00 89.19 147 HIS A O 1
ATOM 1193 N N . ILE A 1 148 ? -2.618 -3.653 -15.292 1.00 91.31 148 ILE A N 1
ATOM 1194 C CA . ILE A 1 148 ? -1.403 -4.283 -15.812 1.00 91.31 148 ILE A CA 1
ATOM 1195 C C . ILE A 1 148 ? -1.128 -5.574 -15.053 1.00 91.31 148 ILE A C 1
ATOM 1197 O O . ILE A 1 148 ? -1.077 -5.616 -13.821 1.00 91.31 148 ILE A O 1
ATOM 1201 N N . GLU A 1 149 ? -0.943 -6.637 -15.825 1.00 90.94 149 GLU A N 1
ATOM 1202 C CA . GLU A 1 149 ? -0.369 -7.900 -15.388 1.00 90.94 149 GLU A CA 1
ATOM 1203 C C . GLU A 1 149 ? 1.102 -7.939 -15.777 1.00 90.94 149 GLU A C 1
ATOM 1205 O O . GLU A 1 149 ? 1.452 -7.691 -16.929 1.00 90.94 149 GLU A O 1
ATOM 1210 N N . GLY A 1 150 ? 1.971 -8.205 -14.802 1.00 93.12 150 GLY A N 1
ATOM 1211 C CA . GLY A 1 150 ? 3.372 -8.450 -15.093 1.00 93.12 150 GLY A CA 1
ATOM 1212 C C . GLY A 1 150 ? 3.534 -9.840 -15.686 1.00 93.12 150 GLY A C 1
ATOM 1213 O O . GLY A 1 150 ? 3.064 -10.821 -15.105 1.00 93.12 150 GLY A O 1
ATOM 1214 N N . GLU A 1 151 ? 4.216 -9.913 -16.825 1.00 95.88 151 GLU A N 1
ATOM 1215 C CA . GLU A 1 151 ? 4.590 -11.176 -17.450 1.00 95.88 151 GLU A CA 1
ATOM 1216 C C . GLU A 1 151 ? 5.433 -12.033 -16.495 1.00 95.88 151 GLU A C 1
ATOM 1218 O O . GLU A 1 151 ? 6.327 -11.527 -15.807 1.00 95.88 151 GLU A O 1
ATOM 1223 N N . ARG A 1 152 ? 5.111 -13.329 -16.437 1.00 95.75 152 ARG A N 1
ATOM 1224 C CA . ARG A 1 152 ? 5.712 -14.309 -15.518 1.00 95.75 152 ARG A CA 1
ATOM 1225 C C . ARG A 1 152 ? 6.642 -15.283 -16.2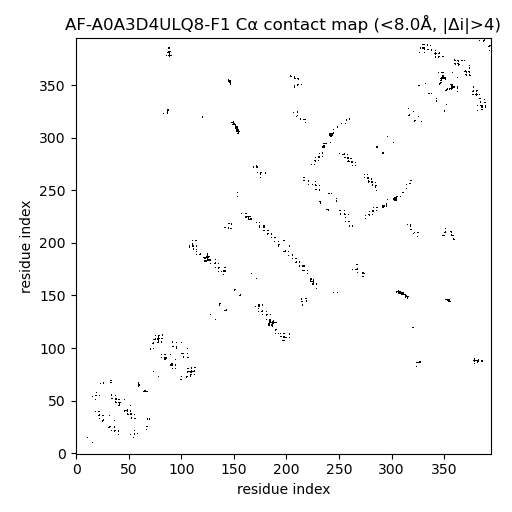17 1.00 95.75 152 ARG A C 1
ATOM 1227 O O . ARG A 1 152 ? 7.323 -16.043 -15.539 1.00 95.75 152 ARG A O 1
ATOM 1234 N N . ASP A 1 153 ? 6.696 -15.263 -17.542 1.00 97.12 153 ASP A N 1
ATOM 1235 C CA . ASP A 1 153 ? 7.726 -15.946 -18.311 1.00 97.12 153 ASP A CA 1
ATOM 1236 C C . ASP A 1 153 ? 8.837 -14.964 -18.702 1.00 97.12 153 ASP A C 1
ATOM 1238 O O . ASP A 1 153 ? 8.592 -13.955 -19.364 1.00 97.12 153 ASP A O 1
ATOM 1242 N N . LEU A 1 154 ? 10.082 -15.255 -18.313 1.00 96.75 154 LEU A N 1
ATOM 1243 C CA . LEU A 1 154 ? 11.205 -14.344 -18.556 1.00 96.75 154 LEU A CA 1
ATOM 1244 C C . LEU A 1 154 ? 11.410 -14.033 -20.044 1.00 96.75 154 LEU A C 1
ATOM 1246 O O . LEU A 1 154 ? 11.676 -12.883 -20.396 1.00 96.75 154 LEU A O 1
ATOM 1250 N N . THR A 1 155 ? 11.301 -15.040 -20.911 1.00 96.12 155 THR A N 1
ATOM 1251 C CA . THR A 1 155 ? 11.499 -14.865 -22.356 1.00 96.12 155 THR A CA 1
ATOM 1252 C C . THR A 1 155 ? 10.422 -13.956 -22.938 1.00 96.12 155 THR A C 1
ATOM 1254 O O . THR A 1 155 ? 10.737 -13.013 -23.666 1.00 96.12 155 THR A O 1
ATOM 1257 N N . THR A 1 156 ? 9.165 -14.191 -22.564 1.00 96.56 156 THR A N 1
ATOM 1258 C CA . THR A 1 156 ? 8.027 -13.368 -22.982 1.00 96.56 156 THR A CA 1
ATOM 1259 C C . THR A 1 156 ? 8.160 -11.939 -22.455 1.00 96.56 156 THR A C 1
ATOM 1261 O O . THR A 1 156 ? 7.948 -10.994 -23.215 1.00 96.56 156 THR A O 1
ATOM 1264 N N . LEU A 1 157 ? 8.613 -11.753 -21.208 1.00 97.19 157 LEU A N 1
ATOM 1265 C CA . LEU A 1 157 ? 8.853 -10.424 -20.646 1.00 97.19 157 LEU A CA 1
ATOM 1266 C C . LEU A 1 157 ? 9.922 -9.686 -21.456 1.00 97.19 157 LEU A C 1
ATOM 1268 O O . LEU A 1 157 ? 9.679 -8.570 -21.898 1.00 97.19 157 LEU A O 1
ATOM 1272 N N . VAL A 1 158 ? 11.082 -10.300 -21.706 1.00 96.94 158 VAL A N 1
ATOM 1273 C CA . VAL A 1 158 ? 12.157 -9.677 -22.501 1.00 96.94 158 VAL A CA 1
ATOM 1274 C C . VAL A 1 158 ? 11.672 -9.320 -23.909 1.00 96.94 158 VAL A C 1
ATOM 1276 O O . VAL A 1 158 ? 11.986 -8.240 -24.411 1.00 96.94 158 VAL A O 1
ATOM 1279 N N . GLN A 1 159 ? 10.872 -10.180 -24.542 1.00 95.88 159 GLN A N 1
ATOM 1280 C CA . GLN A 1 159 ? 10.280 -9.883 -25.845 1.00 95.88 159 GLN A CA 1
ATOM 1281 C C . GLN A 1 159 ? 9.334 -8.673 -25.785 1.00 95.88 159 GLN A C 1
ATOM 1283 O O . GLN A 1 159 ? 9.454 -7.778 -26.621 1.00 95.88 159 GLN A O 1
ATOM 1288 N N . GLN A 1 160 ? 8.451 -8.604 -24.786 1.00 95.44 160 GLN A N 1
ATOM 1289 C CA . GLN A 1 160 ? 7.577 -7.448 -24.561 1.00 95.44 160 GLN A CA 1
ATOM 1290 C C . GLN A 1 160 ? 8.385 -6.169 -24.308 1.00 95.44 160 GLN A C 1
ATOM 1292 O O . GLN A 1 160 ? 8.069 -5.124 -24.872 1.00 95.44 160 GLN A O 1
ATOM 1297 N N . MET A 1 161 ? 9.462 -6.245 -23.515 1.00 97.12 161 MET A N 1
ATOM 1298 C CA . MET A 1 161 ? 10.350 -5.105 -23.269 1.00 97.12 161 MET A CA 1
ATOM 1299 C C . MET A 1 161 ? 10.930 -4.568 -24.586 1.00 97.12 161 MET A C 1
ATOM 1301 O O . MET A 1 161 ? 10.978 -3.361 -24.757 1.00 97.12 161 MET A O 1
ATOM 1305 N N . ARG A 1 162 ? 11.317 -5.429 -25.538 1.00 95.81 162 ARG A N 1
ATOM 1306 C CA . ARG A 1 162 ? 11.852 -5.007 -26.851 1.00 95.81 162 ARG A CA 1
ATOM 1307 C C . ARG A 1 162 ? 10.810 -4.404 -27.788 1.00 95.81 162 ARG A C 1
ATOM 1309 O O . ARG A 1 162 ? 11.164 -3.619 -28.658 1.00 95.81 162 ARG A O 1
ATOM 1316 N N . GLN A 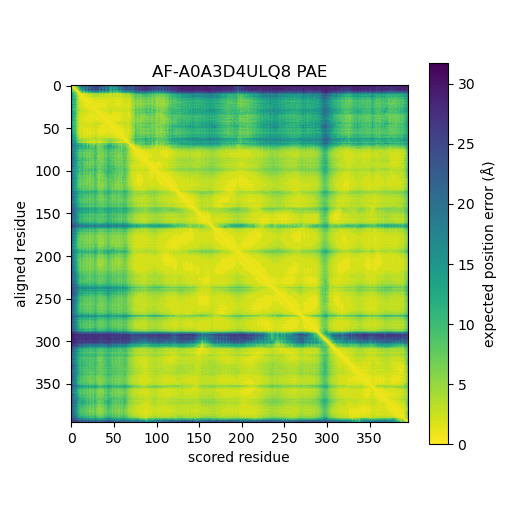1 163 ? 9.556 -4.826 -27.660 1.00 94.06 163 GLN A N 1
ATOM 1317 C CA . GLN A 1 163 ? 8.461 -4.401 -28.534 1.00 94.06 163 GLN A CA 1
ATOM 1318 C C . GLN A 1 163 ? 7.753 -3.139 -28.031 1.00 94.06 163 GLN A C 1
ATOM 1320 O O . GLN A 1 163 ? 6.950 -2.563 -28.759 1.00 94.06 163 GLN A O 1
ATOM 1325 N N . HIS A 1 164 ? 8.012 -2.719 -26.791 1.00 88.50 164 HIS A N 1
ATOM 1326 C CA . HIS A 1 164 ? 7.318 -1.585 -26.202 1.00 88.50 164 HIS A CA 1
ATOM 1327 C C . HIS A 1 164 ? 7.760 -0.256 -26.815 1.00 88.50 164 HIS A C 1
ATOM 1329 O O . HIS A 1 164 ? 8.924 0.129 -26.733 1.00 88.50 164 HIS A O 1
ATOM 1335 N N . GLU A 1 165 ? 6.796 0.484 -27.355 1.00 85.50 165 GLU A N 1
ATOM 1336 C CA . GLU A 1 165 ? 7.032 1.835 -27.851 1.00 85.50 165 GLU A CA 1
ATOM 1337 C C . GLU A 1 165 ? 7.228 2.832 -26.692 1.00 85.50 165 GLU A C 1
ATOM 1339 O O . GLU A 1 165 ? 6.499 2.783 -25.689 1.00 85.50 165 GLU A O 1
ATOM 1344 N N . PRO A 1 166 ? 8.190 3.767 -26.802 1.00 82.25 166 PRO A N 1
ATOM 1345 C CA . PRO A 1 166 ? 8.358 4.824 -25.818 1.00 82.25 166 PRO A CA 1
ATOM 1346 C C . PRO A 1 166 ? 7.120 5.723 -25.730 1.00 82.25 166 PRO A C 1
ATOM 1348 O O . PRO A 1 166 ? 6.647 6.254 -26.732 1.00 82.25 166 PRO A O 1
ATOM 1351 N N . SER A 1 167 ? 6.648 5.979 -24.507 1.00 86.38 167 SER A N 1
ATOM 1352 C CA . SER A 1 167 ? 5.585 6.965 -24.272 1.00 86.38 167 SER A CA 1
ATOM 1353 C C . SER A 1 167 ? 5.972 8.385 -24.710 1.00 86.38 167 SER A C 1
ATOM 1355 O O . SER A 1 167 ? 7.140 8.795 -24.679 1.00 86.38 167 SER A O 1
ATOM 1357 N N . VAL A 1 168 ? 4.959 9.161 -25.105 1.00 92.88 168 VAL A N 1
ATOM 1358 C CA . VAL A 1 168 ? 5.110 10.575 -25.467 1.00 92.88 168 VAL A CA 1
ATOM 1359 C C . VAL A 1 168 ? 5.389 11.410 -24.210 1.00 92.88 168 VAL A C 1
ATOM 1361 O O . VAL A 1 168 ? 4.856 11.143 -23.133 1.00 92.88 168 VAL A O 1
ATOM 1364 N N . ALA A 1 169 ? 6.193 12.471 -24.352 1.00 94.31 169 ALA A N 1
ATOM 1365 C CA . ALA A 1 169 ? 6.607 13.350 -23.250 1.00 94.31 169 ALA A CA 1
ATOM 1366 C C . ALA A 1 169 ? 5.439 13.849 -22.384 1.00 94.31 169 ALA A C 1
ATOM 1368 O O . ALA A 1 169 ? 5.549 13.908 -21.162 1.00 94.31 169 ALA A O 1
ATOM 1369 N N . TYR A 1 170 ? 4.328 14.207 -23.035 1.00 95.56 170 TYR A N 1
ATOM 1370 C CA . TYR A 1 170 ? 3.124 14.698 -22.375 1.00 95.56 170 TYR A CA 1
ATOM 1371 C C . TYR A 1 170 ? 2.541 13.666 -21.407 1.00 95.56 170 TYR A C 1
ATOM 1373 O O . TYR A 1 170 ? 2.240 13.999 -20.262 1.00 95.56 170 TYR A O 1
ATOM 1381 N N . GLU A 1 171 ? 2.436 12.407 -21.831 1.00 95.75 171 GLU A N 1
ATOM 1382 C CA . GLU A 1 171 ? 1.853 11.362 -20.997 1.00 95.75 171 GLU A CA 1
ATOM 1383 C C . GLU A 1 171 ? 2.720 11.033 -19.781 1.00 95.75 171 GLU A C 1
ATOM 1385 O O . GLU A 1 171 ? 2.212 10.829 -18.677 1.00 95.75 171 GLU A O 1
ATOM 1390 N N . GLU A 1 172 ? 4.042 11.000 -19.968 1.00 95.50 172 GLU A N 1
ATOM 1391 C CA . GLU A 1 172 ? 4.998 10.828 -18.872 1.00 95.50 172 GLU A CA 1
ATOM 1392 C C . GLU A 1 172 ? 4.858 11.943 -17.843 1.00 95.50 172 GLU A C 1
ATOM 1394 O O . GLU A 1 172 ? 4.812 11.693 -16.636 1.00 95.50 172 GLU A O 1
ATOM 1399 N N . HIS A 1 173 ? 4.794 13.183 -18.327 1.00 96.88 173 HIS A N 1
ATOM 1400 C CA . HIS A 1 173 ? 4.680 14.348 -17.474 1.00 96.88 173 HIS A CA 1
ATOM 1401 C C . HIS A 1 173 ? 3.357 14.325 -16.701 1.00 96.88 173 HIS A C 1
ATOM 1403 O O . HIS A 1 173 ? 3.370 14.437 -15.480 1.00 96.88 173 HIS A O 1
ATOM 1409 N N . ALA A 1 174 ? 2.232 14.056 -17.369 1.00 97.69 174 ALA A N 1
ATOM 1410 C CA . ALA A 1 174 ? 0.927 13.939 -16.719 1.00 97.69 174 ALA A CA 1
ATOM 1411 C C . ALA A 1 174 ? 0.929 12.886 -15.592 1.00 97.69 174 ALA A C 1
ATOM 1413 O O . ALA A 1 174 ? 0.536 13.173 -14.460 1.00 97.69 174 ALA A O 1
ATOM 1414 N N . ARG A 1 175 ? 1.450 11.681 -15.863 1.00 97.62 175 ARG A N 1
ATOM 1415 C CA . ARG A 1 175 ? 1.510 10.591 -14.873 1.00 97.62 175 ARG A CA 1
ATOM 1416 C C . ARG A 1 175 ? 2.443 10.914 -13.705 1.00 97.62 175 ARG A C 1
ATOM 1418 O O . ARG A 1 175 ? 2.119 10.607 -12.559 1.00 97.62 175 ARG A O 1
ATOM 1425 N N . THR A 1 176 ? 3.585 11.547 -13.966 1.00 97.94 176 THR A N 1
ATOM 1426 C CA . THR A 1 176 ? 4.533 11.937 -12.906 1.00 97.94 176 THR A CA 1
ATOM 1427 C C . THR A 1 176 ? 4.001 13.073 -12.035 1.00 97.94 176 THR A C 1
ATOM 1429 O O . THR A 1 176 ? 4.137 12.992 -10.815 1.00 97.94 176 THR A O 1
ATOM 1432 N N . VAL A 1 177 ? 3.319 14.064 -12.620 1.00 98.06 177 VAL A N 1
ATOM 1433 C CA . VAL A 1 177 ? 2.607 15.125 -11.885 1.00 98.06 177 VAL A CA 1
ATOM 1434 C C . VAL A 1 177 ? 1.514 14.537 -10.992 1.00 98.06 177 VAL A C 1
ATOM 1436 O O . VAL A 1 177 ? 1.438 14.890 -9.817 1.00 98.06 177 VAL A O 1
ATOM 1439 N N . ALA A 1 178 ? 0.715 13.589 -11.492 1.00 98.44 178 ALA A N 1
ATOM 1440 C CA . ALA A 1 178 ? -0.310 12.922 -10.688 1.00 98.44 178 ALA A CA 1
ATOM 1441 C C . ALA A 1 178 ? 0.278 12.113 -9.519 1.00 98.44 178 ALA A C 1
ATOM 1443 O O . ALA A 1 178 ? -0.228 12.194 -8.397 1.00 98.44 178 ALA A O 1
ATOM 1444 N N . ILE A 1 179 ? 1.366 11.365 -9.748 1.00 98.50 179 ILE A N 1
ATOM 1445 C CA . ILE A 1 179 ? 2.071 10.629 -8.685 1.00 98.50 179 ILE A CA 1
ATOM 1446 C C . ILE A 1 179 ? 2.598 11.591 -7.614 1.00 98.50 179 ILE A C 1
ATOM 1448 O O . ILE A 1 179 ? 2.416 11.328 -6.424 1.00 98.50 179 ILE A O 1
ATOM 1452 N N . ASP A 1 180 ? 3.246 12.686 -8.015 1.00 98.31 180 ASP A N 1
ATOM 1453 C CA . ASP A 1 180 ? 3.790 13.686 -7.091 1.00 98.31 180 ASP A CA 1
ATOM 1454 C C . ASP A 1 180 ? 2.680 14.369 -6.272 1.00 98.31 180 ASP A C 1
ATOM 1456 O O . ASP A 1 180 ? 2.749 14.395 -5.039 1.00 98.31 180 ASP A O 1
ATOM 1460 N N . ALA A 1 181 ? 1.603 14.814 -6.927 1.00 98.31 181 ALA A N 1
ATOM 1461 C CA . ALA A 1 181 ? 0.446 15.421 -6.271 1.00 98.31 181 ALA A CA 1
ATOM 1462 C C . ALA A 1 181 ? -0.209 14.469 -5.254 1.00 98.31 181 ALA A C 1
ATOM 1464 O O . ALA A 1 181 ? -0.454 14.857 -4.109 1.00 98.31 181 ALA A O 1
ATOM 1465 N N . LEU A 1 182 ? -0.432 13.200 -5.623 1.00 98.44 182 LEU A N 1
ATOM 1466 C CA . LEU A 1 182 ? -0.987 12.189 -4.717 1.00 98.44 182 LEU A CA 1
ATOM 1467 C C . LEU A 1 182 ? -0.051 11.891 -3.540 1.00 98.44 182 LEU A C 1
ATOM 1469 O O . LEU A 1 182 ? -0.528 11.740 -2.415 1.00 98.44 182 LEU A O 1
ATOM 1473 N N . LYS A 1 183 ? 1.269 11.813 -3.762 1.00 98.50 183 LYS A N 1
ATOM 1474 C CA . LYS A 1 183 ? 2.252 11.592 -2.687 1.00 98.50 183 LYS A CA 1
ATOM 1475 C C . LYS A 1 183 ? 2.254 12.740 -1.686 1.00 98.50 183 LYS A C 1
ATOM 1477 O O . LYS A 1 183 ? 2.202 12.473 -0.486 1.00 98.50 183 LYS A O 1
ATOM 1482 N N . LYS A 1 184 ? 2.273 13.986 -2.170 1.00 98.25 184 LYS A N 1
ATOM 1483 C CA . LYS A 1 184 ? 2.209 15.197 -1.340 1.00 98.25 184 LYS A CA 1
ATOM 1484 C C . LYS A 1 184 ? 0.905 15.259 -0.546 1.00 98.25 184 LYS A C 1
ATOM 1486 O O . LYS A 1 184 ? 0.936 15.385 0.678 1.00 98.25 184 LYS A O 1
ATOM 1491 N N . HIS A 1 185 ? -0.226 15.021 -1.213 1.00 98.19 185 HIS A N 1
ATOM 1492 C CA . HIS A 1 185 ? -1.539 14.920 -0.576 1.00 98.19 185 HIS A CA 1
ATOM 1493 C C . HIS A 1 185 ? -1.569 13.835 0.514 1.00 98.19 185 HIS A C 1
ATOM 1495 O O . HIS A 1 185 ? -1.971 14.101 1.648 1.00 98.19 185 HIS A O 1
ATOM 1501 N N . CYS A 1 186 ? -1.082 12.624 0.222 1.00 98.50 186 CYS A N 1
ATOM 1502 C CA . CYS A 1 186 ? -0.996 11.544 1.204 1.00 98.50 186 CYS A CA 1
ATOM 1503 C C . CYS A 1 186 ? -0.097 11.922 2.385 1.00 98.50 186 CYS A C 1
ATOM 1505 O O . CYS A 1 186 ? -0.505 11.739 3.529 1.00 98.50 186 CYS A O 1
ATOM 1507 N N . GLY A 1 187 ? 1.099 12.464 2.137 1.00 98.44 187 GLY A N 1
ATOM 1508 C CA . GLY A 1 187 ? 2.033 12.877 3.185 1.00 98.44 187 GLY A CA 1
ATOM 1509 C C . GLY A 1 187 ? 1.447 13.952 4.100 1.00 98.44 187 GLY A C 1
ATOM 1510 O O . GLY A 1 187 ? 1.504 13.809 5.324 1.00 98.44 187 GLY A O 1
ATOM 1511 N N . TRP A 1 188 ? 0.790 14.969 3.532 1.00 98.31 188 TRP A N 1
ATOM 1512 C CA . TRP A 1 188 ? 0.080 15.991 4.304 1.00 98.31 188 TRP A CA 1
ATOM 1513 C C . TRP A 1 188 ? -1.031 15.372 5.158 1.00 98.31 188 TRP A C 1
ATOM 1515 O O . TRP A 1 188 ? -1.073 15.586 6.368 1.00 98.31 188 TRP A O 1
ATOM 1525 N N . ARG A 1 189 ? -1.876 14.511 4.577 1.00 98.12 189 ARG A N 1
ATOM 1526 C CA . ARG A 1 189 ? -2.952 13.835 5.318 1.00 98.12 189 ARG A CA 1
ATOM 1527 C C . ARG A 1 189 ? -2.433 12.926 6.427 1.00 98.12 189 ARG A C 1
ATOM 1529 O O . ARG A 1 189 ? -3.030 12.893 7.498 1.00 98.12 189 ARG A O 1
ATOM 1536 N N . ILE A 1 190 ? -1.333 12.207 6.197 1.00 98.31 190 ILE A N 1
ATOM 1537 C CA . ILE A 1 190 ? -0.679 11.354 7.200 1.00 98.31 190 ILE A CA 1
ATOM 1538 C C . ILE A 1 190 ? -0.180 12.195 8.381 1.00 98.31 190 ILE A C 1
ATOM 1540 O O . ILE A 1 190 ? -0.346 11.777 9.532 1.00 98.31 190 ILE A O 1
ATOM 1544 N N . ALA A 1 191 ? 0.381 13.380 8.114 1.00 98.00 191 ALA A N 1
ATOM 1545 C CA . ALA A 1 191 ? 0.831 14.308 9.148 1.00 98.00 191 ALA A CA 1
ATOM 1546 C C . ALA A 1 191 ? -0.324 14.823 10.030 1.00 98.00 191 ALA A C 1
ATOM 1548 O O . ALA A 1 191 ? -0.119 15.053 11.219 1.00 98.00 191 ALA A O 1
ATOM 1549 N N . GLN A 1 192 ? -1.544 14.923 9.485 1.00 97.69 192 GLN A N 1
ATOM 1550 C CA . GLN A 1 192 ? -2.742 15.355 10.221 1.00 97.69 192 GLN A CA 1
ATOM 1551 C C . GLN A 1 192 ? -3.417 14.247 11.055 1.00 97.69 192 GLN A C 1
ATOM 1553 O O . GLN A 1 192 ? -4.352 14.524 11.808 1.00 97.69 192 GLN A O 1
ATOM 1558 N N . ILE A 1 193 ? -2.991 12.982 10.943 1.00 97.81 193 ILE A N 1
ATOM 1559 C CA . ILE A 1 193 ? -3.623 11.885 11.691 1.00 97.81 193 ILE A CA 1
ATOM 1560 C C . ILE A 1 193 ? -3.315 12.013 13.189 1.00 97.81 193 ILE A C 1
ATOM 1562 O O . ILE A 1 193 ? -2.154 11.915 13.601 1.00 97.81 193 ILE A O 1
ATOM 1566 N N . ASP A 1 194 ? -4.367 12.089 14.014 1.00 96.44 194 ASP A N 1
ATOM 1567 C CA . ASP A 1 194 ? -4.257 11.915 15.467 1.00 96.44 194 ASP A CA 1
ATOM 1568 C C . ASP A 1 194 ? -3.744 10.503 15.793 1.00 96.44 194 ASP A C 1
ATOM 1570 O O . ASP A 1 194 ? -4.417 9.492 15.574 1.00 96.44 194 ASP A O 1
ATOM 1574 N N . GLU A 1 195 ? -2.540 10.433 16.358 1.00 91.56 195 GLU A N 1
ATOM 1575 C CA . GLU A 1 195 ? -1.871 9.187 16.732 1.00 91.56 195 GLU A CA 1
ATOM 1576 C C . GLU A 1 195 ? -2.625 8.395 17.811 1.00 91.56 195 GLU A C 1
ATOM 1578 O O . GLU A 1 195 ? -2.574 7.158 17.875 1.00 91.56 195 GLU A O 1
ATOM 1583 N N . ASN A 1 196 ? -3.355 9.097 18.675 1.00 89.75 196 ASN A N 1
ATOM 1584 C CA . ASN A 1 196 ? -4.078 8.486 19.777 1.00 89.75 196 ASN A CA 1
ATOM 1585 C C . ASN A 1 196 ? -5.430 7.932 19.336 1.00 89.75 196 ASN A C 1
ATOM 1587 O O . ASN A 1 196 ? -5.858 6.891 19.858 1.00 89.75 196 ASN A O 1
ATOM 1591 N N . ALA A 1 197 ? -6.067 8.573 18.356 1.00 93.88 197 ALA A N 1
ATOM 1592 C CA . ALA A 1 197 ? -7.392 8.216 17.869 1.00 93.88 197 ALA A CA 1
ATOM 1593 C C . ALA A 1 197 ? -7.510 8.234 16.329 1.00 93.88 197 ALA A C 1
ATOM 1595 O O . ALA A 1 197 ? -8.407 8.889 15.793 1.00 93.88 197 ALA A O 1
ATOM 1596 N N . PRO A 1 198 ? -6.700 7.442 15.598 1.00 96.56 198 PRO A N 1
ATOM 1597 C CA . PRO A 1 198 ? -6.737 7.439 14.139 1.00 96.56 198 PRO A CA 1
ATOM 1598 C C . PRO A 1 198 ? -8.107 6.992 13.614 1.00 96.56 198 PRO A C 1
ATOM 1600 O O . PRO A 1 198 ? -8.654 5.945 14.017 1.00 96.56 198 PRO A O 1
ATOM 1603 N N . LYS A 1 199 ? -8.678 7.776 12.692 1.00 97.38 199 LYS A N 1
ATOM 1604 C CA . LYS A 1 199 ? -9.993 7.486 12.116 1.00 97.38 199 LYS A CA 1
ATOM 1605 C C . LYS A 1 199 ? -9.860 6.481 10.979 1.00 97.38 199 LYS A C 1
ATOM 1607 O O . LYS A 1 199 ? -9.003 6.585 10.112 1.00 97.38 199 LYS A O 1
ATOM 1612 N N . ALA A 1 200 ? -10.763 5.499 10.952 1.00 96.06 200 ALA A N 1
ATOM 1613 C CA . ALA A 1 200 ? -10.780 4.498 9.883 1.00 96.06 200 ALA A CA 1
ATOM 1614 C C . ALA A 1 200 ? -11.036 5.110 8.501 1.00 96.06 200 ALA A C 1
ATOM 1616 O O . ALA A 1 200 ? -10.636 4.516 7.511 1.00 96.06 200 ALA A O 1
ATOM 1617 N N . VAL A 1 201 ? -11.726 6.253 8.455 1.00 97.06 201 VAL A N 1
ATOM 1618 C CA . VAL A 1 201 ? -12.088 6.935 7.213 1.00 97.06 201 VAL A CA 1
ATOM 1619 C C . VAL A 1 201 ? -10.871 7.531 6.533 1.00 97.06 201 VAL A C 1
ATOM 1621 O O . VAL A 1 201 ? -10.590 7.187 5.395 1.00 97.06 201 VAL A O 1
ATOM 1624 N N . GLU A 1 202 ? -10.115 8.326 7.283 1.00 97.81 202 GLU A N 1
ATOM 1625 C CA . GLU A 1 202 ? -8.889 8.970 6.815 1.00 97.81 202 GLU A CA 1
ATOM 1626 C C . GLU A 1 202 ? -7.869 7.927 6.344 1.00 97.81 202 GLU A C 1
ATOM 1628 O O . GLU A 1 202 ? -7.333 8.038 5.246 1.00 97.81 202 GLU A O 1
ATOM 1633 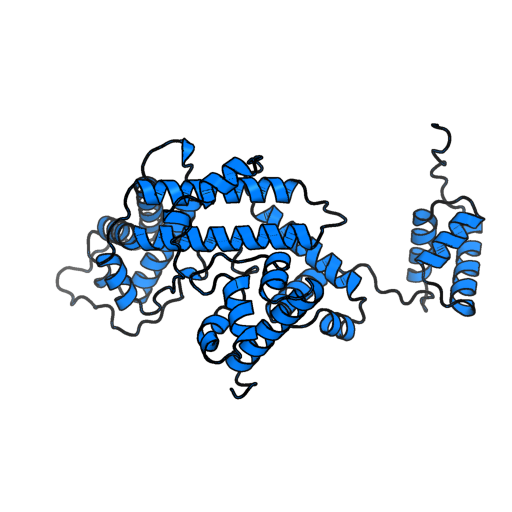N N . LEU A 1 203 ? -7.672 6.856 7.126 1.00 98.06 203 LEU A N 1
ATOM 1634 C CA . LEU A 1 203 ? -6.771 5.764 6.746 1.00 98.06 203 LEU A CA 1
ATOM 1635 C C . LEU A 1 203 ? -7.198 5.064 5.452 1.00 98.06 203 LEU A C 1
ATOM 1637 O O . LEU A 1 203 ? -6.346 4.652 4.681 1.00 98.06 203 LEU A O 1
ATOM 1641 N N . ASP A 1 204 ? -8.498 4.870 5.240 1.00 98.19 204 ASP A N 1
ATOM 1642 C CA . ASP A 1 204 ? -9.033 4.162 4.074 1.00 98.19 204 ASP A CA 1
ATOM 1643 C C . ASP A 1 204 ? -8.882 4.966 2.780 1.00 98.19 204 ASP A C 1
ATOM 1645 O O . ASP A 1 204 ? -8.644 4.384 1.723 1.00 98.19 204 ASP A O 1
ATOM 1649 N N . GLU A 1 205 ? -9.003 6.287 2.868 1.00 98.12 205 GLU A N 1
ATOM 1650 C CA . GLU A 1 205 ? -8.819 7.195 1.737 1.00 98.12 205 GLU A CA 1
ATOM 1651 C C . GLU A 1 205 ? -7.343 7.299 1.343 1.00 98.12 205 GLU A C 1
ATOM 1653 O O . GLU A 1 205 ? -7.027 7.038 0.187 1.00 98.12 205 GLU A O 1
ATOM 1658 N N . ILE A 1 206 ? -6.435 7.534 2.302 1.00 98.62 206 ILE A N 1
ATOM 1659 C CA . ILE A 1 206 ? -4.979 7.556 2.048 1.00 98.62 206 ILE A CA 1
ATOM 1660 C C . ILE A 1 206 ? -4.527 6.241 1.405 1.00 98.62 206 ILE A C 1
ATOM 1662 O O . ILE A 1 206 ? -3.824 6.217 0.405 1.00 98.62 206 ILE A O 1
ATOM 1666 N N . GLU A 1 207 ? -4.973 5.115 1.954 1.00 98.56 207 GLU A N 1
ATOM 1667 C CA . GLU A 1 207 ? -4.681 3.789 1.412 1.00 98.56 207 GLU A CA 1
ATOM 1668 C C . GLU A 1 207 ? -5.239 3.562 0.005 1.00 98.56 207 GLU A C 1
ATOM 1670 O O . GLU A 1 207 ? -4.716 2.744 -0.744 1.00 98.56 207 GLU A O 1
ATOM 1675 N N . THR A 1 208 ? -6.328 4.228 -0.359 1.00 98.50 208 THR A N 1
ATOM 1676 C CA . THR A 1 208 ? -6.886 4.135 -1.713 1.00 98.50 208 THR A CA 1
ATOM 1677 C C . THR A 1 208 ? -6.050 4.959 -2.688 1.00 98.50 208 THR A C 1
ATOM 1679 O O . THR A 1 208 ? -5.696 4.451 -3.749 1.00 98.50 208 THR A O 1
ATOM 1682 N N . ASP A 1 209 ? -5.636 6.162 -2.290 1.00 98.50 209 ASP A N 1
ATOM 1683 C CA . ASP A 1 209 ? -4.724 7.000 -3.074 1.00 98.50 209 ASP A CA 1
ATOM 1684 C C . ASP A 1 209 ? -3.365 6.312 -3.291 1.00 98.50 209 ASP A C 1
ATOM 1686 O O . ASP A 1 209 ? -2.840 6.322 -4.402 1.00 98.50 209 ASP A O 1
ATOM 1690 N N . LEU A 1 210 ? -2.831 5.616 -2.280 1.00 98.62 210 LEU A N 1
ATOM 1691 C CA . LEU A 1 210 ? -1.598 4.827 -2.406 1.00 98.62 210 LEU A CA 1
ATOM 1692 C C . LEU A 1 210 ? -1.715 3.676 -3.414 1.00 98.62 210 LEU A C 1
ATOM 1694 O O . LEU A 1 210 ? -0.774 3.433 -4.171 1.00 98.62 210 LEU A O 1
ATOM 1698 N N . ARG A 1 211 ? -2.858 2.976 -3.463 1.00 98.19 211 ARG A N 1
ATOM 1699 C CA . ARG A 1 211 ? -3.106 1.967 -4.511 1.00 98.19 211 ARG A CA 1
ATOM 1700 C C . ARG A 1 211 ? -3.163 2.614 -5.887 1.00 98.19 211 ARG A C 1
ATOM 1702 O O . ARG A 1 211 ? -2.618 2.065 -6.839 1.00 98.19 211 ARG A O 1
ATOM 1709 N N . TYR A 1 212 ? -3.765 3.797 -5.984 1.00 98.06 212 TYR A N 1
ATOM 1710 C CA . TYR A 1 212 ? -3.828 4.497 -7.257 1.00 98.06 212 TYR A CA 1
ATOM 1711 C C . TYR A 1 212 ? -2.441 4.944 -7.732 1.00 98.06 212 TYR A C 1
ATOM 1713 O O . TYR A 1 212 ? -2.097 4.698 -8.883 1.00 98.06 212 TYR A O 1
ATOM 1721 N N . ILE A 1 213 ? -1.593 5.468 -6.836 1.00 98.31 213 ILE A N 1
ATOM 1722 C CA . ILE A 1 213 ? -0.179 5.752 -7.138 1.00 98.31 213 ILE A CA 1
ATOM 1723 C C . ILE A 1 213 ? 0.510 4.508 -7.711 1.00 98.31 213 ILE A C 1
ATOM 1725 O O . ILE A 1 213 ? 1.217 4.617 -8.711 1.00 98.31 213 ILE A O 1
ATOM 1729 N N . THR A 1 214 ? 0.306 3.332 -7.106 1.00 97.88 214 THR A N 1
ATOM 1730 C CA . THR A 1 214 ? 0.872 2.073 -7.612 1.00 97.88 214 THR A CA 1
ATOM 1731 C C . THR A 1 214 ? 0.431 1.786 -9.049 1.00 97.88 214 THR A C 1
ATOM 1733 O O . THR A 1 214 ? 1.282 1.454 -9.870 1.00 97.88 214 THR A O 1
ATOM 1736 N N . MET A 1 215 ? -0.852 1.962 -9.383 1.00 97.44 215 MET A N 1
ATOM 1737 C CA . MET A 1 215 ? -1.362 1.741 -10.746 1.00 97.44 215 MET A CA 1
ATOM 1738 C C . MET A 1 215 ? -0.791 2.731 -11.769 1.00 97.44 215 MET A C 1
ATOM 1740 O O . MET A 1 215 ? -0.320 2.314 -12.830 1.00 97.44 215 MET A O 1
ATOM 1744 N N . ILE A 1 216 ? -0.764 4.032 -11.442 1.00 97.88 216 ILE A N 1
ATOM 1745 C CA . ILE A 1 216 ? -0.158 5.056 -12.314 1.00 97.88 216 ILE A CA 1
ATOM 1746 C C . ILE A 1 216 ? 1.317 4.716 -12.555 1.00 97.88 216 ILE A C 1
ATOM 1748 O O . ILE A 1 216 ? 1.805 4.756 -13.686 1.00 97.88 216 ILE A O 1
ATOM 1752 N N . LYS A 1 217 ? 2.027 4.327 -11.493 1.00 97.94 217 LYS A N 1
ATOM 1753 C CA . LYS A 1 217 ? 3.446 3.979 -11.550 1.00 97.94 217 LYS A CA 1
ATOM 1754 C C . LYS A 1 217 ? 3.706 2.707 -12.356 1.00 97.94 217 LYS A C 1
ATOM 1756 O O . LYS A 1 217 ? 4.669 2.686 -13.115 1.00 97.94 217 LYS A O 1
ATOM 1761 N N . ALA A 1 218 ? 2.860 1.683 -12.238 1.00 97.06 218 ALA A N 1
ATOM 1762 C CA . ALA A 1 218 ? 2.933 0.475 -13.061 1.00 97.06 218 ALA A CA 1
ATOM 1763 C C . ALA A 1 218 ? 2.788 0.796 -14.549 1.00 97.06 218 ALA A C 1
ATOM 1765 O O . ALA A 1 218 ? 3.582 0.327 -15.361 1.00 97.06 218 ALA A O 1
ATOM 1766 N N . THR A 1 219 ? 1.837 1.666 -14.889 1.00 96.19 219 THR A N 1
ATOM 1767 C CA . THR A 1 219 ? 1.595 2.115 -16.269 1.00 96.19 219 THR A CA 1
ATOM 1768 C C . THR A 1 219 ? 2.769 2.897 -16.825 1.00 96.19 219 THR A C 1
ATOM 1770 O O . THR A 1 219 ? 3.249 2.617 -17.925 1.00 96.19 219 THR A O 1
ATOM 1773 N N . LEU A 1 220 ? 3.295 3.827 -16.031 1.00 96.19 220 LEU A N 1
ATOM 1774 C CA . LEU A 1 220 ? 4.485 4.578 -16.396 1.00 96.19 220 LEU A CA 1
ATOM 1775 C C . LEU A 1 220 ? 5.692 3.651 -16.602 1.00 96.19 220 LEU A C 1
ATOM 1777 O O . LEU A 1 220 ? 6.396 3.790 -17.599 1.00 96.19 220 LEU A O 1
ATOM 1781 N N . LEU A 1 221 ? 5.902 2.681 -15.707 1.00 96.75 221 LEU A N 1
ATOM 1782 C CA . LEU A 1 221 ? 7.011 1.730 -15.787 1.00 96.75 221 LEU A CA 1
ATOM 1783 C C . LEU A 1 221 ? 6.883 0.774 -16.982 1.00 96.75 221 LEU A C 1
ATOM 1785 O O . LEU A 1 221 ? 7.884 0.546 -17.656 1.00 96.75 221 LEU A O 1
ATOM 1789 N N . ARG A 1 222 ? 5.669 0.298 -17.306 1.00 96.06 222 ARG A N 1
ATOM 1790 C CA . ARG A 1 222 ? 5.379 -0.500 -18.514 1.00 96.06 222 ARG A CA 1
ATOM 1791 C C . ARG A 1 222 ? 5.859 0.225 -19.775 1.00 96.06 222 ARG A C 1
ATOM 1793 O O . ARG A 1 222 ? 6.617 -0.338 -20.554 1.00 96.06 222 ARG A O 1
ATOM 1800 N N . SER A 1 223 ? 5.542 1.518 -19.900 1.00 95.19 223 SER A N 1
ATOM 1801 C CA . SER A 1 223 ? 5.985 2.363 -21.031 1.00 95.19 223 SER A CA 1
ATOM 1802 C C . SER A 1 223 ? 7.495 2.682 -21.062 1.00 95.19 223 SER A C 1
ATOM 1804 O O . SER A 1 223 ? 7.968 3.436 -21.914 1.00 95.19 223 SER A O 1
ATOM 1806 N N . ARG A 1 224 ? 8.257 2.172 -20.087 1.00 96.19 224 ARG A N 1
ATOM 1807 C CA . ARG A 1 224 ? 9.706 2.375 -19.921 1.00 96.19 224 ARG A CA 1
ATOM 1808 C C . ARG A 1 224 ? 10.502 1.074 -19.939 1.00 96.19 224 ARG A C 1
ATOM 1810 O O . ARG A 1 224 ? 11.717 1.109 -19.764 1.00 96.19 224 ARG A O 1
ATOM 1817 N N . LEU A 1 225 ? 9.840 -0.061 -20.138 1.00 96.75 225 LEU A N 1
ATOM 1818 C CA . LEU A 1 225 ? 10.469 -1.374 -20.108 1.00 96.75 225 LEU A CA 1
ATOM 1819 C C . LEU A 1 225 ? 11.576 -1.523 -21.164 1.00 96.75 225 LEU A C 1
ATOM 1821 O O . LEU A 1 225 ? 12.657 -2.005 -20.835 1.00 96.75 225 LEU A O 1
ATOM 1825 N N . GLU A 1 226 ? 11.360 -1.022 -22.380 1.00 97.38 226 GLU A N 1
ATOM 1826 C CA . GLU A 1 226 ? 12.370 -0.991 -23.451 1.00 97.38 226 GLU A CA 1
ATOM 1827 C C . GLU A 1 226 ? 13.645 -0.260 -23.015 1.00 97.38 226 GLU A C 1
ATOM 1829 O O . GLU A 1 226 ? 14.747 -0.805 -23.083 1.00 97.38 226 GLU A O 1
ATOM 1834 N N . GLN A 1 227 ? 13.492 0.925 -22.427 1.00 96.81 227 GLN A N 1
ATOM 1835 C CA . GLN A 1 227 ? 14.611 1.699 -21.905 1.00 96.81 227 GLN A CA 1
ATOM 1836 C C . GLN A 1 227 ? 15.360 0.978 -20.770 1.00 96.81 227 GLN A C 1
ATOM 1838 O O . GLN A 1 227 ? 16.592 1.057 -20.690 1.00 96.81 227 GLN A O 1
ATOM 1843 N N . VAL A 1 228 ? 14.638 0.296 -19.874 1.00 98.00 228 VAL A N 1
ATOM 1844 C CA . VAL A 1 228 ? 15.251 -0.511 -18.807 1.00 98.00 228 VAL A CA 1
ATOM 1845 C C . VAL A 1 228 ? 16.121 -1.602 -19.423 1.00 98.00 228 VAL A C 1
ATOM 1847 O O . VAL A 1 228 ? 17.285 -1.723 -19.041 1.00 98.00 228 VAL A O 1
ATOM 1850 N N . LEU A 1 229 ? 15.596 -2.346 -20.400 1.00 97.88 229 LEU A N 1
ATOM 1851 C CA . LEU A 1 229 ? 16.347 -3.396 -21.087 1.00 97.88 229 LEU A CA 1
ATOM 1852 C C . LEU A 1 229 ? 17.562 -2.828 -21.828 1.00 97.88 229 LEU A C 1
ATOM 1854 O O . LEU A 1 229 ? 18.673 -3.306 -21.616 1.00 97.88 229 LEU A O 1
ATOM 1858 N N . SER A 1 230 ? 17.371 -1.771 -22.618 1.00 96.88 230 SER A N 1
ATOM 1859 C CA . SER A 1 230 ? 18.439 -1.112 -23.377 1.00 96.88 230 SER A CA 1
ATOM 1860 C C . SER A 1 230 ? 19.575 -0.625 -22.468 1.00 96.88 230 SER A C 1
ATOM 1862 O O . SER A 1 230 ? 20.751 -0.816 -22.771 1.00 96.88 230 SER A O 1
ATOM 1864 N N . SER A 1 231 ? 19.244 -0.076 -21.293 1.00 96.88 231 SER A N 1
ATOM 1865 C CA . SER A 1 231 ? 20.245 0.349 -20.301 1.00 96.88 231 SER A CA 1
ATOM 1866 C C . SER A 1 231 ? 21.039 -0.841 -19.743 1.00 96.88 231 SER A C 1
ATOM 1868 O O . SER A 1 231 ? 22.255 -0.754 -19.568 1.00 96.88 231 SER A O 1
ATOM 1870 N N . ILE A 1 232 ? 20.371 -1.974 -19.497 1.00 96.69 232 ILE A N 1
ATOM 1871 C CA . ILE A 1 232 ? 21.035 -3.207 -19.055 1.00 96.69 232 ILE A CA 1
ATOM 1872 C C . ILE A 1 232 ? 21.969 -3.736 -20.151 1.00 96.69 232 ILE A C 1
ATOM 1874 O O . ILE A 1 232 ? 23.148 -3.958 -19.880 1.00 96.69 232 ILE A O 1
ATOM 1878 N N . GLU A 1 233 ? 21.474 -3.904 -21.379 1.00 95.12 233 GLU A N 1
ATOM 1879 C CA . GLU A 1 233 ? 22.239 -4.453 -22.509 1.00 95.12 233 GLU A CA 1
ATOM 1880 C C . GLU A 1 233 ? 23.421 -3.551 -22.895 1.00 95.12 233 GLU A C 1
ATOM 1882 O O . GLU A 1 233 ? 24.537 -4.035 -23.094 1.00 95.12 233 GLU A O 1
ATOM 1887 N N . SER A 1 234 ? 23.224 -2.228 -22.886 1.00 93.81 234 SER A N 1
ATOM 1888 C CA . SER A 1 234 ? 24.298 -1.251 -23.092 1.00 93.81 234 SER A CA 1
ATOM 1889 C C . SER A 1 234 ? 25.416 -1.410 -22.060 1.00 93.81 234 SER A C 1
ATOM 1891 O O . SER A 1 234 ? 26.595 -1.353 -22.410 1.00 93.81 234 SER A O 1
ATOM 1893 N N . ARG A 1 235 ? 25.069 -1.657 -20.789 1.00 93.19 235 ARG A N 1
ATOM 1894 C CA . ARG A 1 235 ? 26.063 -1.846 -19.728 1.00 93.19 235 ARG A CA 1
ATOM 1895 C C . ARG A 1 235 ? 26.742 -3.216 -19.777 1.00 93.19 235 ARG A C 1
ATOM 1897 O O . ARG A 1 235 ? 27.901 -3.308 -19.378 1.00 93.19 235 ARG A O 1
ATOM 1904 N N . LEU A 1 236 ? 26.042 -4.249 -20.242 1.00 90.44 236 LEU A N 1
ATOM 1905 C CA . LEU A 1 236 ? 26.601 -5.586 -20.466 1.00 90.44 236 LEU A CA 1
ATOM 1906 C C . LEU A 1 236 ? 27.521 -5.643 -21.695 1.00 90.44 236 LEU A C 1
ATOM 1908 O O . LEU A 1 236 ? 28.378 -6.517 -21.764 1.00 90.44 236 LEU A O 1
ATOM 1912 N N . GLY A 1 237 ? 27.340 -4.740 -22.665 1.00 89.81 237 GLY A N 1
ATOM 1913 C CA . GLY A 1 237 ? 28.023 -4.808 -23.959 1.00 89.81 237 GLY A CA 1
ATOM 1914 C C . GLY A 1 237 ? 27.491 -5.930 -24.861 1.00 89.81 237 GLY A C 1
ATOM 1915 O O . GLY A 1 237 ? 28.201 -6.389 -25.750 1.00 89.81 237 GLY A O 1
ATOM 1916 N N . GLY A 1 238 ? 26.259 -6.395 -24.628 1.00 88.75 238 GLY A N 1
ATOM 1917 C CA . GLY A 1 238 ? 25.651 -7.514 -25.345 1.00 88.75 238 GLY A CA 1
ATOM 1918 C C . GLY A 1 238 ? 24.188 -7.742 -24.960 1.00 88.75 238 GLY A C 1
ATOM 1919 O O . GLY A 1 238 ? 23.649 -7.070 -24.082 1.00 88.75 238 GLY A O 1
ATOM 1920 N N . VAL A 1 239 ? 23.540 -8.702 -25.625 1.00 91.56 239 VAL A N 1
ATOM 1921 C CA . VAL A 1 239 ? 22.120 -9.021 -25.397 1.00 91.56 239 VAL A CA 1
ATOM 1922 C C . VAL A 1 239 ? 21.906 -9.800 -24.103 1.00 91.56 239 VAL A C 1
ATOM 1924 O O . VAL A 1 239 ? 22.709 -10.671 -23.747 1.00 91.56 239 VAL A O 1
ATOM 1927 N N . ILE A 1 240 ? 20.783 -9.545 -23.425 1.00 92.06 240 ILE A N 1
ATOM 1928 C CA . ILE A 1 240 ? 20.446 -10.213 -22.157 1.00 92.06 240 ILE A CA 1
ATOM 1929 C C . ILE A 1 240 ? 20.313 -11.739 -22.316 1.00 92.06 240 ILE A C 1
ATOM 1931 O O . ILE A 1 240 ? 20.622 -12.487 -21.389 1.00 92.06 240 ILE A O 1
ATOM 1935 N N . ASP A 1 241 ? 19.932 -12.204 -23.512 1.00 90.38 241 ASP A N 1
ATOM 1936 C CA . ASP A 1 241 ? 19.779 -13.622 -23.868 1.00 90.38 241 ASP A CA 1
ATOM 1937 C C . ASP A 1 241 ? 21.085 -14.421 -23.812 1.00 90.38 241 ASP A C 1
ATOM 1939 O O . ASP A 1 241 ? 21.050 -15.648 -23.852 1.00 90.38 241 ASP A O 1
ATOM 1943 N N . SER A 1 242 ? 22.236 -13.747 -23.753 1.00 87.25 242 SER A N 1
ATOM 1944 C CA . SER A 1 242 ? 23.538 -14.406 -23.611 1.00 87.25 242 SER A CA 1
ATOM 1945 C C . SER A 1 242 ? 23.796 -14.938 -22.196 1.00 87.25 242 SER A C 1
ATOM 1947 O O . SER A 1 242 ? 24.704 -15.747 -21.999 1.00 87.25 242 SER A O 1
ATOM 1949 N N . LEU A 1 243 ? 23.009 -14.499 -21.210 1.00 88.50 243 LEU A N 1
ATOM 1950 C CA . LEU A 1 243 ? 23.176 -14.850 -19.805 1.00 88.50 243 LEU A CA 1
ATOM 1951 C C . LEU A 1 243 ? 22.407 -16.120 -19.431 1.00 88.50 243 LEU A C 1
ATOM 1953 O O . LEU A 1 243 ? 21.461 -16.542 -20.092 1.00 88.50 243 LEU A O 1
ATOM 1957 N N . THR A 1 244 ? 22.766 -16.711 -18.289 1.00 89.00 244 THR A N 1
ATOM 1958 C CA . THR A 1 244 ? 21.938 -17.767 -17.696 1.00 89.00 244 THR A CA 1
ATOM 1959 C C . THR A 1 244 ? 20.567 -17.205 -17.287 1.00 89.00 244 THR A C 1
ATOM 1961 O O . THR A 1 244 ? 20.499 -16.059 -16.833 1.00 89.00 244 THR A O 1
ATOM 1964 N N . PRO A 1 245 ? 19.476 -17.994 -17.361 1.00 90.75 245 PRO A N 1
ATOM 1965 C CA . PRO A 1 245 ? 18.129 -17.505 -17.051 1.00 90.75 245 PRO A CA 1
ATOM 1966 C C . PRO A 1 245 ? 18.005 -16.843 -15.673 1.00 90.75 245 PRO A C 1
ATOM 1968 O O . PRO A 1 245 ? 17.457 -15.753 -15.557 1.00 90.75 245 PRO A O 1
ATOM 1971 N N . GLY A 1 246 ? 18.600 -17.435 -14.630 1.00 91.81 246 GLY A N 1
ATOM 1972 C CA . GLY A 1 246 ? 18.585 -16.847 -13.287 1.00 91.81 246 GLY A CA 1
ATOM 1973 C C . GLY A 1 246 ? 19.312 -15.503 -13.201 1.00 91.81 246 GLY A C 1
ATOM 1974 O O . GLY A 1 246 ? 18.874 -14.604 -12.485 1.00 91.81 246 GLY A O 1
ATOM 1975 N N . ARG A 1 247 ? 20.392 -15.325 -13.972 1.00 92.00 247 ARG A N 1
ATOM 1976 C CA . ARG A 1 247 ? 21.118 -14.054 -14.026 1.00 92.00 247 ARG A CA 1
ATOM 1977 C C . ARG A 1 247 ? 20.357 -13.001 -14.827 1.00 92.00 247 ARG A C 1
ATOM 1979 O O . ARG A 1 247 ? 20.281 -11.860 -14.377 1.00 92.00 247 ARG A O 1
ATOM 1986 N N . ALA A 1 248 ? 19.776 -13.383 -15.963 1.00 94.12 248 ALA A N 1
ATOM 1987 C CA . ALA A 1 248 ? 18.910 -12.515 -16.752 1.00 94.12 248 ALA A CA 1
ATOM 1988 C C . ALA A 1 248 ? 17.694 -12.051 -15.929 1.00 94.12 248 ALA A C 1
ATOM 1990 O O . ALA A 1 248 ? 17.459 -10.849 -15.836 1.00 94.12 248 ALA A O 1
ATOM 1991 N N . ALA A 1 249 ? 17.004 -12.966 -15.236 1.00 95.81 249 ALA A N 1
ATOM 1992 C CA . ALA A 1 249 ? 15.896 -12.640 -14.335 1.00 95.81 249 ALA A CA 1
ATOM 1993 C C . ALA A 1 249 ? 16.310 -11.640 -13.246 1.00 95.81 249 ALA A C 1
ATOM 1995 O O . ALA A 1 249 ? 15.629 -10.638 -13.037 1.00 95.81 249 ALA A O 1
ATOM 1996 N N . HIS A 1 250 ? 17.450 -11.876 -12.585 1.00 95.88 250 HIS A N 1
ATOM 1997 C CA . HIS A 1 250 ? 17.976 -10.970 -11.559 1.00 95.88 250 HIS A CA 1
ATOM 1998 C C . HIS A 1 250 ? 18.241 -9.561 -12.102 1.00 95.88 250 HIS A C 1
ATOM 2000 O O . HIS A 1 250 ? 17.873 -8.575 -11.464 1.00 95.88 250 HIS A O 1
ATOM 2006 N N . LEU A 1 251 ? 18.860 -9.450 -13.282 1.00 96.44 251 LEU A N 1
ATOM 2007 C CA . LEU A 1 251 ? 19.153 -8.152 -13.890 1.00 96.44 251 LEU A CA 1
ATOM 2008 C C . LEU A 1 251 ? 17.889 -7.434 -14.371 1.00 96.44 251 LEU A C 1
ATOM 2010 O O . LEU A 1 251 ? 17.764 -6.235 -14.134 1.00 96.44 251 LEU A O 1
ATOM 2014 N N . VAL A 1 252 ? 16.950 -8.149 -14.995 1.00 97.44 252 VAL A N 1
ATOM 2015 C CA . VAL A 1 252 ? 15.687 -7.581 -15.486 1.00 97.44 252 VAL A CA 1
ATOM 2016 C C . VAL A 1 252 ? 14.823 -7.103 -14.320 1.00 97.44 252 VAL A C 1
ATOM 2018 O O . VAL A 1 252 ? 14.490 -5.920 -14.255 1.00 97.44 252 VAL A O 1
ATOM 2021 N N . LEU A 1 253 ? 14.515 -7.970 -13.350 1.00 97.88 253 LEU A N 1
ATOM 2022 C CA . LEU A 1 253 ? 13.670 -7.606 -12.206 1.00 97.88 253 LEU A CA 1
ATOM 2023 C C . LEU A 1 253 ? 14.339 -6.551 -11.315 1.00 97.88 253 LEU A C 1
ATOM 2025 O O . LEU A 1 253 ? 13.686 -5.613 -10.851 1.00 97.88 253 LEU A O 1
ATOM 2029 N N . GLY A 1 254 ? 15.654 -6.657 -11.109 1.00 97.88 254 GLY A N 1
ATOM 2030 C CA . GLY A 1 254 ? 16.423 -5.655 -10.377 1.00 97.88 254 GLY A CA 1
ATOM 2031 C C . GLY A 1 254 ? 16.493 -4.307 -11.103 1.00 97.88 254 GLY A C 1
ATOM 2032 O O . GLY A 1 254 ? 16.370 -3.263 -10.462 1.00 97.88 254 GLY A O 1
ATOM 2033 N N . GLY A 1 255 ? 16.592 -4.310 -12.435 1.00 98.25 255 GLY A N 1
ATOM 2034 C CA . GLY A 1 255 ? 16.518 -3.112 -13.270 1.00 98.25 255 GLY A CA 1
ATOM 2035 C C . GLY A 1 255 ? 15.148 -2.437 -13.202 1.00 98.25 255 GLY A C 1
ATOM 2036 O O . GLY A 1 255 ? 15.075 -1.229 -12.982 1.00 98.25 255 GLY A O 1
ATOM 2037 N N . ILE A 1 256 ? 14.060 -3.210 -13.291 1.00 98.44 256 ILE A N 1
ATOM 2038 C CA . ILE A 1 256 ? 12.683 -2.716 -13.114 1.00 98.44 256 ILE A CA 1
ATOM 2039 C C . ILE A 1 256 ? 12.514 -2.093 -11.719 1.00 98.44 256 ILE A C 1
ATOM 2041 O O . ILE A 1 256 ? 11.983 -0.988 -11.588 1.00 98.44 256 ILE A O 1
ATOM 2045 N N . SER A 1 257 ? 13.028 -2.746 -10.673 1.00 98.12 257 SER A N 1
ATOM 2046 C CA . SER A 1 257 ? 13.018 -2.214 -9.303 1.00 98.12 257 SER A CA 1
ATOM 2047 C C . SER A 1 257 ? 13.827 -0.913 -9.172 1.00 98.12 257 SER A C 1
ATOM 2049 O O . SER A 1 257 ? 13.356 0.068 -8.588 1.00 98.12 257 SER A O 1
ATOM 2051 N N . ALA A 1 258 ? 15.012 -0.839 -9.788 1.00 98.38 258 ALA A N 1
ATOM 2052 C CA . ALA A 1 258 ? 15.833 0.371 -9.806 1.00 98.38 258 ALA A CA 1
ATOM 2053 C C . ALA A 1 258 ? 15.139 1.536 -10.536 1.00 98.38 258 ALA A C 1
ATOM 2055 O O . ALA A 1 258 ? 15.142 2.666 -10.037 1.00 98.38 258 ALA A O 1
ATOM 2056 N N . ALA A 1 259 ? 14.502 1.263 -11.677 1.00 98.38 259 ALA A N 1
ATOM 2057 C CA . ALA A 1 259 ? 13.701 2.228 -12.425 1.00 98.38 259 ALA A CA 1
ATOM 2058 C C . ALA A 1 259 ? 12.494 2.714 -11.610 1.00 98.38 259 ALA A C 1
ATOM 2060 O O . ALA A 1 259 ? 12.254 3.916 -11.504 1.00 98.38 259 ALA A O 1
ATOM 2061 N N . SER A 1 260 ? 11.793 1.798 -10.941 1.00 98.19 260 SER A N 1
ATOM 2062 C CA . SER A 1 260 ? 10.712 2.112 -10.005 1.00 98.19 260 SER A CA 1
ATOM 2063 C C . SER A 1 260 ? 11.172 3.072 -8.893 1.00 98.19 260 SER A C 1
ATOM 2065 O O . SER A 1 260 ? 10.503 4.070 -8.609 1.00 98.19 260 SER A O 1
ATOM 2067 N N . GLY A 1 261 ? 12.349 2.838 -8.303 1.00 98.00 261 GLY A N 1
ATOM 2068 C CA . GLY A 1 261 ? 12.945 3.737 -7.307 1.00 98.00 261 GLY A CA 1
ATOM 2069 C C . GLY A 1 261 ? 13.456 5.070 -7.877 1.00 98.00 261 GLY A C 1
ATOM 2070 O O . GLY A 1 261 ? 13.614 6.044 -7.136 1.00 98.00 261 GLY A O 1
ATOM 2071 N N . ALA A 1 262 ? 13.735 5.152 -9.181 1.00 98.25 262 ALA A N 1
ATOM 2072 C CA . ALA A 1 262 ? 14.027 6.415 -9.860 1.00 98.25 262 ALA A CA 1
ATOM 2073 C C . ALA A 1 262 ? 12.759 7.259 -10.024 1.00 98.25 262 ALA A C 1
ATOM 2075 O O . ALA A 1 262 ? 12.782 8.444 -9.698 1.00 98.25 262 ALA A O 1
ATOM 2076 N N . ILE A 1 263 ? 11.646 6.631 -10.424 1.00 98.00 263 ILE A N 1
ATOM 2077 C CA . ILE A 1 263 ? 10.331 7.285 -10.494 1.00 98.00 263 ILE A CA 1
ATOM 2078 C C . ILE A 1 263 ? 9.942 7.857 -9.130 1.00 98.00 263 ILE A C 1
ATOM 2080 O O . ILE A 1 263 ? 9.396 8.952 -9.054 1.00 98.00 263 ILE A O 1
ATOM 2084 N N . ASP A 1 264 ? 10.268 7.161 -8.037 1.00 97.38 264 ASP A N 1
ATOM 2085 C CA . ASP A 1 264 ? 9.918 7.653 -6.707 1.00 97.38 264 ASP A CA 1
ATOM 2086 C C . ASP A 1 264 ? 10.617 8.943 -6.286 1.00 97.38 264 ASP A C 1
ATOM 2088 O O . ASP A 1 264 ? 10.070 9.659 -5.447 1.00 97.38 264 ASP A O 1
ATOM 2092 N N . ARG A 1 265 ? 11.797 9.213 -6.851 1.00 96.88 265 ARG A N 1
ATOM 2093 C CA . ARG A 1 265 ? 12.646 10.371 -6.541 1.00 96.88 265 ARG A CA 1
ATOM 2094 C C . ARG A 1 265 ? 12.551 11.482 -7.585 1.00 96.88 265 ARG A C 1
ATOM 2096 O O . ARG A 1 265 ? 13.174 12.522 -7.401 1.00 96.88 265 ARG A O 1
ATOM 2103 N N . TYR A 1 266 ? 11.852 11.242 -8.690 1.00 97.56 266 TYR A N 1
ATOM 2104 C CA . TYR A 1 266 ? 11.709 12.215 -9.761 1.00 97.56 266 TYR A CA 1
ATOM 2105 C C . TYR A 1 266 ? 10.764 13.342 -9.336 1.00 97.56 266 TYR A C 1
ATOM 2107 O O . TYR A 1 266 ? 9.674 13.077 -8.832 1.00 97.56 266 TYR A O 1
ATOM 2115 N N . ASP A 1 267 ? 11.183 14.585 -9.567 1.00 96.62 267 ASP A N 1
ATOM 2116 C CA . ASP A 1 267 ? 10.378 15.778 -9.322 1.00 96.62 267 ASP A CA 1
ATOM 2117 C C . ASP A 1 267 ? 9.949 16.388 -10.669 1.00 96.62 267 ASP A C 1
ATOM 2119 O O . ASP A 1 267 ? 10.797 16.926 -11.391 1.00 96.62 267 ASP A O 1
ATOM 2123 N N . PRO A 1 268 ? 8.651 16.329 -11.024 1.00 96.56 268 PRO A N 1
ATOM 2124 C CA . PRO A 1 268 ? 8.162 16.846 -12.299 1.00 96.56 268 PRO A CA 1
ATOM 2125 C C . PRO A 1 268 ? 8.267 18.376 -12.427 1.00 96.56 268 PRO A C 1
ATOM 2127 O O . PRO A 1 268 ? 8.165 18.888 -13.541 1.00 96.56 268 PRO A O 1
ATOM 2130 N N . SER A 1 269 ? 8.493 19.119 -11.336 1.00 95.12 269 SER A N 1
ATOM 2131 C CA . SER A 1 269 ? 8.614 20.586 -11.370 1.00 95.12 269 SER A CA 1
ATOM 2132 C C . SER A 1 269 ? 9.945 21.090 -11.939 1.00 95.12 269 SER A C 1
ATOM 2134 O O . SER A 1 269 ? 10.009 22.206 -12.449 1.00 95.12 269 SER A O 1
ATOM 2136 N N . HIS A 1 270 ? 10.998 20.267 -11.905 1.00 92.81 270 HIS A N 1
ATOM 2137 C CA . HIS A 1 270 ? 12.333 20.636 -12.392 1.00 92.81 270 HIS A CA 1
ATOM 2138 C C . HIS A 1 270 ? 12.488 20.490 -13.920 1.00 92.81 270 HIS A C 1
ATOM 2140 O O . HIS A 1 270 ? 13.540 20.813 -14.473 1.00 92.81 270 HIS A O 1
ATOM 2146 N N . GLY A 1 271 ? 11.447 20.018 -14.617 1.00 87.88 271 GLY A N 1
ATOM 2147 C CA . GLY A 1 271 ? 11.472 19.764 -16.056 1.00 87.88 271 GLY A CA 1
ATOM 2148 C C . GLY A 1 271 ? 12.281 18.522 -16.456 1.00 87.88 271 GLY A C 1
ATOM 2149 O O . GLY A 1 271 ? 12.692 17.704 -15.632 1.00 87.88 271 GLY A O 1
ATOM 2150 N N . GLY A 1 272 ? 12.488 18.354 -17.764 1.00 92.00 272 GLY A N 1
ATOM 2151 C CA . GLY A 1 272 ? 13.194 17.204 -18.338 1.00 92.00 272 GLY A CA 1
ATOM 2152 C C . GLY A 1 272 ? 12.350 15.927 -18.441 1.00 92.00 272 GLY A C 1
ATOM 2153 O O . GLY A 1 272 ? 11.201 15.873 -18.013 1.00 92.00 272 GLY A O 1
ATOM 2154 N N . ARG A 1 273 ? 12.922 14.882 -19.053 1.00 95.12 273 ARG A N 1
ATOM 2155 C CA . ARG A 1 273 ? 12.266 13.574 -19.228 1.00 95.12 273 ARG A CA 1
ATOM 2156 C C . ARG A 1 273 ? 12.662 12.627 -18.100 1.00 95.12 273 ARG A C 1
ATOM 2158 O O . ARG A 1 273 ? 13.841 12.534 -17.759 1.00 95.12 273 ARG A O 1
ATOM 2165 N N . ILE A 1 274 ? 11.708 11.834 -17.611 1.00 96.19 274 ILE A N 1
ATOM 2166 C CA . ILE A 1 274 ? 11.968 10.792 -16.602 1.00 96.19 274 ILE A CA 1
ATOM 2167 C C . ILE A 1 274 ? 12.878 9.663 -17.116 1.00 96.19 274 ILE A C 1
ATOM 2169 O O . ILE A 1 274 ? 13.459 8.910 -16.337 1.00 96.19 274 ILE A O 1
ATOM 2173 N N . ALA A 1 275 ? 13.057 9.575 -18.435 1.00 94.94 275 ALA A N 1
ATOM 2174 C CA . ALA A 1 275 ? 13.965 8.628 -19.059 1.00 94.94 275 ALA A CA 1
ATOM 2175 C C . ALA A 1 275 ? 15.397 8.740 -18.496 1.00 94.94 275 ALA A C 1
ATOM 2177 O O . ALA A 1 275 ? 15.981 7.736 -18.090 1.00 94.94 275 ALA A O 1
ATOM 2178 N N . ALA A 1 276 ? 15.964 9.945 -18.399 1.00 95.56 276 ALA A N 1
ATOM 2179 C CA . ALA A 1 276 ? 17.340 10.127 -17.927 1.00 95.56 276 ALA A CA 1
ATOM 2180 C C . ALA A 1 276 ? 17.592 9.560 -16.507 1.00 95.56 276 ALA A C 1
ATOM 2182 O O . ALA A 1 276 ? 18.516 8.755 -16.348 1.00 95.56 276 ALA A O 1
ATOM 2183 N N . PRO A 1 277 ? 16.791 9.896 -15.470 1.00 97.56 277 PRO A N 1
ATOM 2184 C CA . PRO A 1 277 ? 16.982 9.324 -14.138 1.00 97.56 277 PRO A CA 1
ATOM 2185 C C . PRO A 1 277 ? 16.723 7.812 -14.080 1.00 97.56 277 PRO A C 1
ATOM 2187 O O . PRO A 1 277 ? 17.400 7.131 -13.308 1.00 97.56 277 PRO A O 1
ATOM 2190 N N . ILE A 1 278 ? 15.809 7.272 -14.898 1.00 97.94 278 ILE A N 1
ATOM 2191 C CA . ILE A 1 278 ? 15.599 5.818 -15.013 1.00 97.94 278 ILE A CA 1
ATOM 2192 C C . ILE A 1 278 ? 16.867 5.136 -15.533 1.00 97.94 278 ILE A C 1
ATOM 2194 O O . ILE A 1 278 ? 17.403 4.262 -14.851 1.00 97.94 278 ILE A O 1
ATOM 2198 N N . GLY A 1 279 ? 17.388 5.569 -16.685 1.00 97.62 279 GLY A N 1
ATOM 2199 C CA . GLY A 1 279 ? 18.589 4.976 -17.279 1.00 97.62 279 GLY A CA 1
ATOM 2200 C C . GLY A 1 279 ? 19.792 5.047 -16.335 1.00 97.62 279 GLY A C 1
ATOM 2201 O O . GLY A 1 279 ? 20.499 4.060 -16.140 1.00 97.62 279 GLY A O 1
ATOM 2202 N N . LEU A 1 280 ? 19.977 6.179 -15.647 1.00 98.00 280 LEU A N 1
ATOM 2203 C CA . LEU A 1 280 ? 21.041 6.337 -14.652 1.00 98.00 280 LEU A CA 1
ATOM 2204 C C . LEU A 1 280 ? 20.893 5.371 -13.464 1.00 98.00 280 LEU A C 1
ATOM 2206 O O . LEU A 1 280 ? 21.888 4.808 -13.004 1.00 98.00 280 LEU A O 1
ATOM 2210 N N . ALA A 1 281 ? 19.677 5.180 -12.947 1.00 98.44 281 ALA A N 1
ATOM 2211 C CA . ALA A 1 281 ? 19.429 4.265 -11.836 1.00 98.44 281 ALA A CA 1
ATOM 2212 C C . ALA A 1 281 ? 19.665 2.802 -12.232 1.00 98.44 281 ALA A C 1
ATOM 2214 O O . ALA A 1 281 ? 20.316 2.073 -11.483 1.00 98.44 281 ALA A O 1
ATOM 2215 N N . VAL A 1 282 ? 19.198 2.400 -13.417 1.00 98.38 282 VAL A N 1
ATOM 2216 C CA . VAL A 1 282 ? 19.421 1.055 -13.964 1.00 98.38 282 VAL A CA 1
ATOM 2217 C C . VAL A 1 282 ? 20.914 0.812 -14.189 1.00 98.38 282 VAL A C 1
ATOM 2219 O O . VAL A 1 282 ? 21.449 -0.177 -13.694 1.00 98.38 282 VAL A O 1
ATOM 2222 N N . ASN A 1 283 ? 21.626 1.754 -14.813 1.00 97.00 283 ASN A N 1
ATOM 2223 C CA . ASN A 1 283 ? 23.071 1.651 -15.030 1.00 97.00 283 ASN A CA 1
ATOM 2224 C C . ASN A 1 283 ? 23.851 1.496 -13.721 1.00 97.00 283 ASN A C 1
ATOM 2226 O O . ASN A 1 283 ? 24.762 0.673 -13.646 1.00 97.00 283 ASN A O 1
ATOM 2230 N N . ARG A 1 284 ? 23.489 2.248 -12.671 1.00 97.56 284 ARG A N 1
ATOM 2231 C CA . ARG A 1 284 ? 24.097 2.101 -11.337 1.00 97.56 284 ARG A CA 1
ATOM 2232 C C . ARG A 1 284 ? 23.818 0.730 -10.730 1.00 97.56 284 ARG A C 1
ATOM 2234 O O . ARG A 1 284 ? 24.733 0.133 -10.171 1.00 97.56 284 ARG A O 1
ATOM 2241 N N . PHE A 1 285 ? 22.584 0.235 -10.839 1.00 97.50 285 PHE A N 1
ATOM 2242 C CA . PHE A 1 285 ? 22.224 -1.093 -10.346 1.00 97.50 285 PHE A CA 1
ATOM 2243 C C . PHE A 1 285 ? 23.045 -2.187 -11.036 1.00 97.50 285 PHE A C 1
ATOM 2245 O O . PHE A 1 285 ? 23.632 -3.021 -10.346 1.00 97.50 285 PHE A O 1
ATOM 2252 N N . VAL A 1 286 ? 23.131 -2.150 -12.370 1.00 96.00 286 VAL A N 1
ATOM 2253 C CA . VAL A 1 286 ? 23.902 -3.120 -13.157 1.00 96.00 286 VAL A CA 1
ATOM 2254 C C . VAL A 1 286 ? 25.389 -2.999 -12.820 1.00 96.00 286 VAL A C 1
ATOM 2256 O O . VAL A 1 286 ? 26.008 -3.989 -12.457 1.00 96.00 286 VAL A O 1
ATOM 2259 N N . ALA A 1 287 ? 25.963 -1.791 -12.819 1.00 93.69 287 ALA A N 1
ATOM 2260 C CA . ALA A 1 287 ? 27.376 -1.576 -12.494 1.00 93.69 287 ALA A CA 1
ATOM 2261 C C . ALA A 1 287 ? 27.787 -2.054 -11.088 1.00 93.69 287 ALA A C 1
ATOM 2263 O O . ALA A 1 287 ? 28.955 -2.365 -10.884 1.00 93.69 287 ALA A O 1
ATOM 2264 N N . ALA A 1 288 ? 26.851 -2.117 -10.137 1.00 95.00 288 ALA A N 1
ATOM 2265 C CA . ALA A 1 288 ? 27.100 -2.627 -8.791 1.00 95.00 288 ALA A CA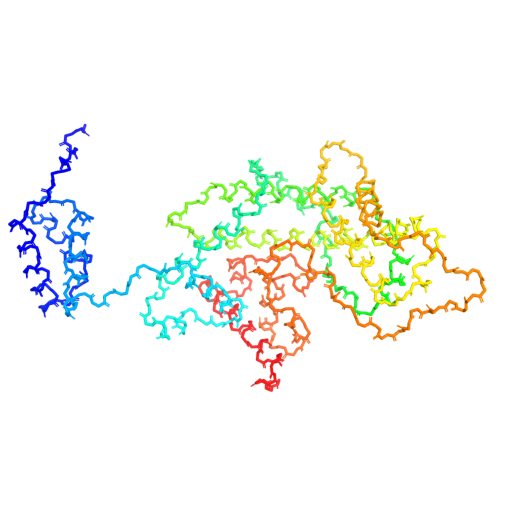 1
ATOM 2266 C C . ALA A 1 288 ? 27.104 -4.165 -8.698 1.00 95.00 288 ALA A C 1
ATOM 2268 O O . ALA A 1 288 ? 27.388 -4.701 -7.627 1.00 95.00 288 ALA A O 1
ATOM 2269 N N . GLN A 1 289 ? 26.767 -4.891 -9.771 1.00 93.75 289 GLN A N 1
ATOM 2270 C CA . GLN A 1 289 ? 26.766 -6.351 -9.741 1.00 93.75 289 GLN A CA 1
ATOM 2271 C C . GLN A 1 289 ? 28.175 -6.909 -10.035 1.00 93.75 289 GLN A C 1
ATOM 2273 O O . GLN A 1 289 ? 28.817 -6.454 -10.981 1.00 93.75 289 GLN A O 1
ATOM 2278 N N . PRO A 1 290 ? 28.639 -7.928 -9.288 1.00 79.25 290 PRO A N 1
ATOM 2279 C CA . PRO A 1 290 ? 30.038 -8.379 -9.314 1.00 79.25 290 PRO A CA 1
ATOM 2280 C C . PRO A 1 290 ? 30.513 -8.971 -10.656 1.00 79.25 290 PRO A C 1
ATOM 2282 O O . PRO A 1 290 ? 31.702 -8.912 -10.945 1.00 79.25 290 PRO A O 1
ATOM 2285 N N . ASP A 1 291 ? 29.597 -9.443 -11.511 1.00 71.31 291 ASP A N 1
ATOM 2286 C CA . ASP A 1 291 ? 29.933 -10.225 -12.716 1.00 71.31 291 ASP A CA 1
ATOM 2287 C C . ASP A 1 291 ? 29.437 -9.594 -14.032 1.00 71.31 291 ASP A C 1
ATOM 2289 O O . ASP A 1 291 ? 29.087 -10.296 -14.976 1.00 71.31 291 ASP A O 1
ATOM 2293 N N . VAL A 1 292 ? 29.314 -8.266 -14.113 1.00 67.12 292 VAL A N 1
ATOM 2294 C CA . VAL A 1 292 ? 28.847 -7.591 -15.352 1.00 67.12 292 VAL A CA 1
ATOM 2295 C C . VAL A 1 292 ? 29.893 -7.598 -16.468 1.00 67.12 292 VAL A C 1
ATOM 2297 O O . VAL A 1 292 ? 29.560 -7.350 -17.619 1.00 67.12 292 VAL A O 1
ATOM 2300 N N . ALA A 1 293 ? 31.148 -7.905 -16.145 1.00 53.34 293 ALA A N 1
ATOM 2301 C CA . ALA A 1 293 ? 32.293 -7.634 -17.007 1.00 53.34 293 ALA A CA 1
ATOM 2302 C C . ALA A 1 293 ? 32.878 -8.846 -17.751 1.00 53.34 293 ALA A C 1
ATOM 2304 O O . ALA A 1 293 ? 34.014 -8.758 -18.207 1.00 53.34 293 ALA A O 1
ATOM 2305 N N . GLN A 1 294 ? 32.164 -9.962 -17.903 1.00 56.03 294 GLN A N 1
ATOM 2306 C CA . GLN A 1 294 ? 32.647 -11.035 -18.780 1.00 56.03 294 GLN A CA 1
ATOM 2307 C C . GLN A 1 294 ? 31.600 -11.374 -19.838 1.00 56.03 294 GLN A C 1
ATOM 2309 O O . GLN A 1 294 ? 30.751 -12.237 -19.598 1.00 56.03 294 GLN A O 1
ATOM 2314 N N . PRO A 1 295 ? 31.639 -10.712 -21.016 1.00 53.53 295 PRO A N 1
ATOM 2315 C CA . PRO A 1 295 ? 31.164 -11.365 -22.231 1.00 53.53 295 PRO A CA 1
ATOM 2316 C C . PRO A 1 295 ? 31.725 -12.792 -22.245 1.00 53.53 295 PRO A C 1
ATOM 2318 O O . PRO A 1 295 ? 32.906 -12.993 -21.959 1.00 53.53 295 PRO A O 1
ATOM 2321 N N . MET A 1 296 ? 30.858 -13.784 -22.471 1.00 54.56 296 MET A N 1
ATOM 2322 C CA . MET A 1 296 ? 31.284 -15.183 -22.558 1.00 54.56 296 MET A CA 1
ATOM 2323 C C . MET A 1 296 ? 32.488 -15.290 -23.497 1.00 54.56 296 MET A C 1
ATOM 2325 O O . MET A 1 296 ? 32.458 -14.673 -24.561 1.00 54.56 296 MET A O 1
ATOM 2329 N N . ASP A 1 297 ? 33.499 -16.082 -23.114 1.00 54.19 297 ASP A N 1
ATOM 2330 C CA . ASP A 1 297 ? 34.645 -16.392 -23.978 1.00 54.19 297 ASP A CA 1
ATOM 2331 C C . ASP A 1 297 ? 34.156 -16.662 -25.407 1.00 54.19 297 ASP A C 1
ATOM 2333 O O . ASP A 1 297 ? 33.304 -17.539 -25.625 1.00 54.19 297 ASP A O 1
ATOM 2337 N N . GLU A 1 298 ? 34.674 -15.891 -26.363 1.00 53.66 298 GLU A N 1
ATOM 2338 C CA . GLU A 1 298 ? 34.360 -16.049 -27.779 1.00 53.66 298 GLU A CA 1
ATOM 2339 C C . GLU A 1 298 ? 34.523 -17.530 -28.176 1.00 53.66 298 GLU A C 1
ATOM 2341 O O . GLU A 1 298 ? 35.552 -18.153 -27.917 1.00 53.66 298 GLU A O 1
ATOM 2346 N N . GLY A 1 299 ? 33.475 -18.129 -28.753 1.00 58.22 299 GLY A N 1
ATOM 2347 C CA . GLY A 1 299 ? 33.484 -19.526 -29.213 1.00 58.22 299 GLY A CA 1
ATOM 2348 C C . GLY A 1 299 ? 32.718 -20.538 -28.350 1.00 58.22 299 GLY A C 1
ATOM 2349 O O . GLY A 1 299 ? 32.570 -21.688 -28.767 1.00 58.22 299 GLY A O 1
ATOM 2350 N N . LYS A 1 300 ? 32.162 -20.154 -27.193 1.00 58.19 300 LYS A N 1
ATOM 2351 C CA . LYS A 1 300 ? 31.213 -21.013 -26.453 1.00 58.19 300 LYS A CA 1
ATOM 2352 C C . LYS A 1 300 ? 29.782 -20.790 -26.947 1.00 58.19 300 LYS A C 1
ATOM 2354 O O . LYS A 1 300 ? 29.331 -19.656 -27.072 1.00 58.19 300 LYS A O 1
ATOM 2359 N N . ALA A 1 301 ? 29.048 -21.877 -27.196 1.00 60.28 301 ALA A N 1
ATOM 2360 C CA . ALA A 1 301 ? 27.637 -21.808 -27.571 1.00 60.28 301 ALA A CA 1
ATOM 2361 C C . ALA A 1 301 ? 26.843 -20.982 -26.540 1.00 60.28 301 ALA A C 1
ATOM 2363 O O . ALA A 1 301 ? 26.809 -21.320 -25.354 1.00 60.28 301 ALA A O 1
ATOM 2364 N N . SER A 1 302 ? 26.220 -19.894 -27.002 1.00 59.12 302 SER A N 1
ATOM 2365 C CA . SER A 1 302 ? 25.347 -19.047 -26.187 1.00 59.12 302 SER A CA 1
ATOM 2366 C C . SER A 1 302 ? 24.173 -19.879 -25.668 1.00 59.12 302 SER A C 1
ATOM 2368 O O . SER A 1 302 ? 23.431 -20.495 -26.439 1.00 59.12 302 SER A O 1
ATOM 2370 N N . ARG A 1 303 ? 24.014 -19.922 -24.343 1.00 67.56 303 ARG A N 1
ATOM 2371 C CA . ARG A 1 303 ? 22.850 -20.542 -23.709 1.00 67.56 303 ARG A CA 1
ATOM 2372 C C . ARG A 1 303 ? 21.679 -19.576 -23.844 1.00 67.56 303 ARG A C 1
ATOM 2374 O O . ARG A 1 303 ? 21.626 -18.599 -23.115 1.00 67.56 303 ARG A O 1
ATOM 2381 N N . ARG A 1 304 ? 20.754 -19.855 -24.762 1.00 74.56 304 ARG A N 1
ATOM 2382 C CA . ARG A 1 304 ? 19.511 -19.082 -24.890 1.00 74.56 304 ARG A CA 1
ATOM 2383 C C . ARG A 1 304 ? 18.626 -19.274 -23.658 1.00 74.56 304 ARG A C 1
ATOM 2385 O O . ARG A 1 304 ? 18.563 -20.377 -23.108 1.00 74.56 304 ARG A O 1
ATOM 2392 N N . ILE A 1 305 ? 17.902 -18.226 -23.271 1.00 81.62 305 ILE A N 1
ATOM 2393 C CA . ILE A 1 305 ? 16.836 -18.321 -22.269 1.00 81.62 305 ILE A CA 1
ATOM 2394 C C . ILE A 1 305 ? 15.716 -19.185 -22.860 1.00 81.62 305 ILE A C 1
ATOM 2396 O O . ILE A 1 305 ? 15.112 -18.836 -23.875 1.00 81.62 305 ILE A O 1
ATOM 2400 N N . LEU A 1 306 ? 15.473 -20.347 -22.255 1.00 82.31 306 LEU A N 1
ATOM 2401 C CA . LEU A 1 306 ? 14.376 -21.223 -22.655 1.00 82.31 306 LEU A CA 1
ATOM 2402 C C . LEU A 1 306 ? 13.047 -20.633 -22.172 1.00 82.31 306 LEU A C 1
ATOM 2404 O O . LEU A 1 306 ? 12.971 -20.113 -21.060 1.00 82.31 306 LEU A O 1
ATOM 2408 N N . SER A 1 307 ? 12.008 -20.758 -22.997 1.00 87.31 307 SER A N 1
ATOM 2409 C CA . SER A 1 307 ? 10.634 -20.471 -22.576 1.00 87.31 307 SER A CA 1
ATOM 2410 C C . SER A 1 307 ? 10.231 -21.382 -21.410 1.00 87.31 307 SER A C 1
ATOM 2412 O O . SER A 1 307 ? 10.677 -22.530 -21.325 1.00 87.31 307 SER A O 1
ATOM 2414 N N . GLY A 1 308 ? 9.399 -20.862 -20.510 1.00 90.69 308 GLY A N 1
ATOM 2415 C CA . GLY A 1 308 ? 8.943 -21.529 -19.295 1.00 90.69 308 GLY A CA 1
ATOM 2416 C C . GLY A 1 308 ? 9.777 -21.201 -18.055 1.00 90.69 308 GLY A C 1
ATOM 2417 O O . GLY A 1 308 ? 9.563 -21.815 -17.010 1.00 90.69 308 GLY A O 1
ATOM 2418 N N . TYR A 1 309 ? 10.729 -20.263 -18.138 1.00 94.25 309 TYR A N 1
ATOM 2419 C CA . TYR A 1 309 ? 11.457 -19.807 -16.955 1.00 94.25 309 TYR A CA 1
ATOM 2420 C C . TYR A 1 309 ? 10.583 -18.833 -16.155 1.00 94.25 309 TYR A C 1
ATOM 2422 O O . TYR A 1 309 ? 10.499 -17.645 -16.480 1.00 94.25 309 TYR A O 1
ATOM 2430 N N . GLU A 1 310 ? 9.932 -19.358 -15.115 1.00 96.62 310 GLU A N 1
ATOM 2431 C CA . GLU A 1 310 ? 9.020 -18.598 -14.261 1.00 96.62 310 GLU A CA 1
ATOM 2432 C C . GLU A 1 310 ? 9.765 -17.525 -13.451 1.00 96.62 310 GLU A C 1
ATOM 2434 O O . GLU A 1 310 ? 10.783 -17.781 -12.800 1.00 96.62 310 GLU A O 1
ATOM 2439 N N . ILE A 1 311 ? 9.226 -16.311 -13.480 1.00 96.31 311 ILE A N 1
ATOM 2440 C CA . ILE A 1 311 ? 9.658 -15.161 -12.691 1.00 96.31 311 ILE A CA 1
ATOM 2441 C C . ILE A 1 311 ? 8.485 -14.599 -11.887 1.00 96.31 311 ILE A C 1
ATOM 2443 O O . ILE A 1 311 ? 7.313 -14.809 -12.207 1.00 96.31 311 ILE A O 1
ATOM 2447 N N . ASP A 1 312 ? 8.804 -13.865 -10.821 1.00 94.31 312 ASP A N 1
ATOM 2448 C CA . ASP A 1 312 ? 7.789 -13.147 -10.055 1.00 94.31 312 ASP A CA 1
ATOM 2449 C C . ASP A 1 312 ? 7.138 -12.038 -10.901 1.00 94.31 312 ASP A C 1
ATOM 2451 O O . ASP A 1 312 ? 7.800 -11.329 -11.660 1.00 94.31 312 ASP A O 1
ATOM 2455 N N . ASP A 1 313 ? 5.834 -11.844 -10.696 1.00 94.44 313 ASP A N 1
ATOM 2456 C CA . ASP A 1 313 ? 5.072 -10.723 -11.251 1.00 94.44 313 ASP A CA 1
ATOM 2457 C C . ASP A 1 313 ? 5.623 -9.391 -10.723 1.00 94.44 313 ASP A C 1
ATOM 2459 O O . ASP A 1 313 ? 5.384 -9.007 -9.571 1.00 94.44 313 ASP A O 1
ATOM 2463 N N . TRP A 1 314 ? 6.352 -8.672 -11.578 1.00 95.75 314 TRP A N 1
ATOM 2464 C CA . TRP A 1 314 ? 7.019 -7.424 -11.211 1.00 95.75 314 TRP A CA 1
ATOM 2465 C C . TRP A 1 314 ? 6.042 -6.323 -10.770 1.00 95.75 314 TRP A C 1
ATOM 2467 O O . TRP A 1 314 ? 6.439 -5.414 -10.035 1.00 95.75 314 TRP A O 1
ATOM 2477 N N . THR A 1 315 ? 4.761 -6.404 -11.157 1.00 95.88 315 THR A N 1
ATOM 2478 C CA . THR A 1 315 ? 3.744 -5.414 -10.767 1.00 95.88 315 THR A CA 1
ATOM 2479 C C . THR A 1 315 ? 3.339 -5.513 -9.296 1.00 95.88 315 THR A C 1
ATOM 2481 O O . THR A 1 315 ? 2.831 -4.551 -8.715 1.00 95.88 315 THR A O 1
ATOM 2484 N N . ALA A 1 316 ? 3.618 -6.650 -8.652 1.00 93.31 316 ALA A N 1
ATOM 2485 C CA . ALA A 1 316 ? 3.288 -6.899 -7.251 1.00 93.31 316 ALA A CA 1
ATOM 2486 C C . ALA A 1 316 ? 4.294 -6.281 -6.256 1.00 93.31 316 ALA A C 1
ATOM 2488 O O . ALA A 1 316 ? 4.075 -6.348 -5.044 1.00 93.31 316 ALA A O 1
ATOM 2489 N N . SER A 1 317 ? 5.399 -5.701 -6.740 1.00 92.94 317 SER A N 1
ATOM 2490 C CA . SER A 1 317 ? 6.490 -5.177 -5.904 1.00 92.94 317 SER A CA 1
ATOM 2491 C C . SER A 1 317 ? 7.028 -3.820 -6.370 1.00 92.94 317 SER A C 1
ATOM 2493 O O . SER A 1 317 ? 8.197 -3.502 -6.154 1.00 92.94 317 SER A O 1
ATOM 2495 N N . ILE A 1 318 ? 6.195 -3.006 -7.020 1.00 95.62 318 ILE A N 1
ATOM 2496 C CA . ILE A 1 318 ? 6.572 -1.679 -7.529 1.00 95.62 318 ILE A CA 1
ATOM 2497 C C . ILE A 1 318 ? 6.716 -0.672 -6.384 1.00 95.62 318 ILE A C 1
ATOM 2499 O O . ILE A 1 318 ? 7.567 0.222 -6.445 1.00 95.62 318 ILE A O 1
ATOM 2503 N N . THR A 1 319 ? 5.881 -0.773 -5.349 1.00 96.94 319 THR A N 1
ATOM 2504 C CA . THR A 1 319 ? 5.897 0.158 -4.214 1.00 96.94 319 THR A CA 1
ATOM 2505 C C . THR A 1 319 ? 5.948 -0.577 -2.872 1.00 96.94 319 THR A C 1
ATOM 2507 O O . THR A 1 319 ? 5.399 -1.672 -2.722 1.00 96.94 319 THR A O 1
ATOM 2510 N N . PRO A 1 320 ? 6.587 0.014 -1.843 1.00 95.62 320 PRO A N 1
ATOM 2511 C CA . PRO A 1 320 ? 6.826 -0.671 -0.569 1.00 95.62 320 PRO A CA 1
ATOM 2512 C C . PRO A 1 320 ? 5.552 -0.939 0.246 1.00 95.62 320 PRO A C 1
ATOM 2514 O O . PRO A 1 320 ? 5.580 -1.740 1.185 1.00 95.62 320 PRO A O 1
ATOM 2517 N N . TRP A 1 321 ? 4.435 -0.275 -0.070 1.00 97.06 321 TRP A N 1
ATOM 2518 C CA . TRP A 1 321 ? 3.172 -0.455 0.646 1.00 97.06 321 TRP A CA 1
ATOM 2519 C C . TRP A 1 321 ? 2.336 -1.637 0.151 1.00 97.06 321 TRP A C 1
ATOM 2521 O O . TRP A 1 321 ? 1.532 -2.143 0.933 1.00 97.06 321 TRP A O 1
ATOM 2531 N N . GLN A 1 322 ? 2.544 -2.139 -1.074 1.00 95.38 322 GLN A N 1
ATOM 2532 C CA . GLN A 1 322 ? 1.743 -3.245 -1.633 1.00 95.38 322 GLN A CA 1
ATOM 2533 C C . GLN A 1 322 ? 1.720 -4.468 -0.711 1.00 95.38 322 GLN A C 1
ATOM 2535 O O . GLN A 1 322 ? 0.661 -5.038 -0.468 1.00 95.38 322 GLN A O 1
ATOM 2540 N N . GLN A 1 323 ? 2.857 -4.794 -0.083 1.00 93.25 323 GLN A N 1
ATOM 2541 C CA . GLN A 1 323 ? 3.015 -5.951 0.813 1.00 93.25 323 GLN A CA 1
ATOM 2542 C C . GLN A 1 323 ? 1.989 -6.030 1.962 1.00 93.25 323 GLN A C 1
ATOM 2544 O O . GLN A 1 323 ? 1.724 -7.112 2.486 1.00 93.25 323 GLN A O 1
ATOM 2549 N N . TRP A 1 324 ? 1.460 -4.889 2.414 1.00 94.44 324 TRP A N 1
ATOM 2550 C CA . TRP A 1 324 ? 0.499 -4.816 3.517 1.00 94.44 324 TRP A CA 1
ATOM 2551 C C . TRP A 1 324 ? -0.818 -4.148 3.119 1.00 94.44 324 TRP A C 1
ATOM 2553 O O . TRP A 1 324 ? -1.760 -4.152 3.914 1.00 94.44 324 TRP A O 1
ATOM 2563 N N . LEU A 1 325 ? -0.886 -3.567 1.922 1.00 95.44 325 LEU A N 1
ATOM 2564 C CA . LEU A 1 325 ? -2.031 -2.813 1.434 1.00 95.44 325 LEU A CA 1
ATOM 2565 C C . LEU A 1 325 ? -2.903 -3.619 0.470 1.00 95.44 325 LEU A C 1
ATOM 2567 O O . LEU A 1 325 ? -4.135 -3.493 0.506 1.00 95.44 325 LEU A O 1
ATOM 2571 N N . ASP A 1 326 ? -2.268 -4.419 -0.377 1.00 94.81 326 ASP A N 1
ATOM 2572 C CA . ASP A 1 326 ? -2.924 -5.157 -1.447 1.00 94.81 326 ASP A CA 1
ATOM 2573 C C . ASP A 1 326 ? -3.429 -6.517 -0.940 1.00 94.81 326 ASP A C 1
ATOM 2575 O O . ASP A 1 326 ? -2.933 -7.048 0.065 1.00 94.81 326 ASP A O 1
ATOM 2579 N N . PRO A 1 327 ? -4.468 -7.079 -1.583 1.00 94.50 327 PRO A N 1
ATOM 2580 C CA . PRO A 1 327 ? -4.928 -8.422 -1.271 1.00 94.50 327 PRO A CA 1
ATOM 2581 C C . PRO A 1 327 ? -3.855 -9.453 -1.662 1.00 94.50 327 PRO A C 1
ATOM 2583 O O . PRO A 1 327 ? -2.887 -9.147 -2.356 1.00 94.50 327 PRO A O 1
ATOM 2586 N N . ASP A 1 328 ? -4.019 -10.702 -1.219 1.00 93.81 328 ASP A N 1
ATOM 2587 C CA . ASP A 1 328 ? -3.117 -11.790 -1.620 1.00 93.81 328 ASP A CA 1
ATOM 2588 C C . ASP A 1 328 ? -3.038 -11.881 -3.155 1.00 93.81 328 ASP A C 1
ATOM 2590 O O . ASP A 1 328 ? -4.068 -11.987 -3.822 1.00 93.81 328 ASP A O 1
ATOM 2594 N N . ARG A 1 329 ? -1.820 -11.872 -3.713 1.00 91.62 329 ARG A N 1
ATOM 2595 C CA . ARG A 1 329 ? -1.563 -11.856 -5.167 1.00 91.62 329 ARG A CA 1
ATOM 2596 C C . ARG A 1 329 ? -2.274 -12.968 -5.944 1.00 91.62 329 ARG A C 1
ATOM 2598 O O . ARG A 1 329 ? -2.549 -12.819 -7.131 1.00 91.62 329 ARG A O 1
ATOM 2605 N N . ARG A 1 330 ? -2.600 -14.083 -5.283 1.00 92.31 330 ARG A N 1
ATOM 2606 C CA . ARG A 1 330 ? -3.299 -15.223 -5.896 1.00 92.31 330 ARG A CA 1
ATOM 2607 C C . ARG A 1 330 ? -4.782 -14.953 -6.155 1.00 92.31 330 ARG A C 1
ATOM 2609 O O . ARG A 1 330 ? -5.362 -15.622 -7.003 1.00 92.31 330 ARG A O 1
ATOM 2616 N N . ILE A 1 331 ? -5.386 -13.974 -5.472 1.00 94.88 331 ILE A N 1
ATOM 2617 C CA . ILE A 1 331 ? -6.801 -13.599 -5.649 1.00 94.88 331 ILE A CA 1
ATOM 2618 C C . ILE A 1 331 ? -7.091 -13.197 -7.096 1.00 94.88 331 ILE A C 1
ATOM 2620 O O . ILE A 1 331 ? -8.145 -13.529 -7.632 1.00 94.88 331 ILE A O 1
ATOM 2624 N N . LYS A 1 332 ? -6.132 -12.543 -7.750 1.00 92.19 332 LYS A N 1
ATOM 2625 C CA . LYS A 1 332 ? -6.245 -12.104 -9.139 1.00 92.19 332 LYS A CA 1
ATOM 2626 C C . LYS A 1 332 ? -6.547 -13.262 -10.101 1.00 92.19 332 LYS A C 1
ATOM 2628 O O . LYS A 1 332 ? -7.484 -13.181 -10.886 1.00 92.19 332 LYS A O 1
ATOM 2633 N N . GLY A 1 333 ? -5.854 -14.391 -9.936 1.00 91.69 333 GLY A N 1
ATOM 2634 C CA . GLY A 1 333 ? -6.034 -15.589 -10.767 1.00 91.69 333 GLY A CA 1
ATOM 2635 C C . GLY A 1 333 ? -7.362 -16.332 -10.568 1.00 91.69 333 GLY A C 1
ATOM 2636 O O . GLY A 1 333 ? -7.632 -17.297 -11.278 1.00 91.69 333 GLY A O 1
ATOM 2637 N N . VAL A 1 334 ? -8.199 -15.916 -9.609 1.00 95.81 334 VAL A N 1
ATOM 2638 C CA . VAL A 1 334 ? -9.527 -16.508 -9.370 1.00 95.81 334 VAL A CA 1
ATOM 2639 C C . VAL A 1 334 ? -10.677 -15.519 -9.569 1.00 95.81 334 VAL A C 1
ATOM 2641 O O . VAL A 1 334 ? -11.823 -15.894 -9.339 1.00 95.81 334 VAL A O 1
ATOM 2644 N N . LEU A 1 335 ? -10.419 -14.286 -10.029 1.00 95.56 335 LEU A N 1
ATOM 2645 C CA . LEU A 1 335 ? -11.465 -13.266 -10.198 1.00 95.56 335 LEU A CA 1
ATOM 2646 C C . LEU A 1 335 ? -12.599 -13.720 -11.126 1.00 95.56 335 LEU A C 1
ATOM 2648 O O . LEU A 1 335 ? -13.762 -13.476 -10.824 1.00 95.56 335 LEU A O 1
ATOM 2652 N N . GLY A 1 336 ? -12.275 -14.428 -12.213 1.00 95.88 336 GLY A N 1
ATOM 2653 C CA . GLY A 1 336 ? -13.265 -14.955 -13.162 1.00 95.88 336 GLY A CA 1
ATOM 2654 C C . GLY A 1 336 ? -14.118 -16.115 -12.631 1.00 95.88 336 GLY A C 1
ATOM 2655 O O . GLY A 1 336 ? -15.047 -16.536 -13.307 1.00 95.88 336 GLY A O 1
ATOM 2656 N N . LYS A 1 337 ? -13.805 -16.642 -11.440 1.00 96.75 337 LYS A N 1
ATOM 2657 C CA . LYS A 1 337 ? -14.544 -17.733 -10.780 1.00 96.75 337 LYS A CA 1
ATOM 2658 C C . LYS A 1 337 ? -15.405 -17.245 -9.612 1.00 96.75 337 LYS A C 1
ATOM 2660 O O . LYS A 1 337 ? -16.053 -18.055 -8.959 1.00 96.75 337 LYS A O 1
ATOM 2665 N N . LEU A 1 338 ? -15.345 -15.956 -9.287 1.00 97.19 338 LEU A N 1
ATOM 2666 C CA . LEU A 1 338 ? -16.122 -15.375 -8.198 1.00 97.19 338 LEU A CA 1
ATOM 2667 C C . LEU A 1 338 ? -17.542 -15.045 -8.643 1.00 97.19 338 LEU A C 1
ATOM 2669 O O . LEU A 1 338 ? -17.796 -14.815 -9.825 1.00 97.19 338 LEU A O 1
ATOM 2673 N N . ASP A 1 339 ? -18.444 -14.946 -7.664 1.00 97.38 339 ASP A N 1
ATOM 2674 C CA . ASP A 1 339 ? -19.734 -14.312 -7.902 1.00 97.38 339 ASP A CA 1
ATOM 2675 C C . ASP A 1 339 ? -19.541 -12.852 -8.355 1.00 97.38 339 ASP A C 1
ATOM 2677 O O . ASP A 1 339 ? -18.532 -12.199 -8.056 1.00 97.38 339 ASP A O 1
ATOM 2681 N N . GLU A 1 340 ? -20.516 -12.338 -9.105 1.00 96.94 340 GLU A N 1
ATOM 2682 C CA . GLU A 1 340 ? -20.384 -11.029 -9.742 1.00 96.94 340 GLU A CA 1
ATOM 2683 C C . GLU A 1 340 ? -20.160 -9.903 -8.728 1.00 96.94 340 GLU A C 1
ATOM 2685 O O . GLU A 1 340 ? -19.351 -9.001 -8.943 1.00 96.94 340 GLU A O 1
ATOM 2690 N N . ARG A 1 341 ? -20.834 -9.971 -7.577 1.00 97.12 341 ARG A N 1
ATOM 2691 C CA . ARG A 1 341 ? -20.725 -8.946 -6.537 1.00 97.12 341 ARG A CA 1
ATOM 2692 C C . ARG A 1 341 ? -19.324 -8.922 -5.934 1.00 97.12 341 ARG A C 1
ATOM 2694 O O . ARG A 1 341 ? -18.758 -7.846 -5.749 1.00 97.12 341 ARG A O 1
ATOM 2701 N N . ASP A 1 342 ? -18.779 -10.077 -5.586 1.00 97.94 342 ASP A N 1
ATOM 2702 C CA . ASP A 1 342 ? -17.474 -10.213 -4.956 1.00 97.94 342 ASP A CA 1
ATOM 2703 C C . ASP A 1 342 ? -16.364 -9.833 -5.942 1.00 97.94 342 ASP A C 1
ATOM 2705 O O . ASP A 1 342 ? -15.415 -9.140 -5.562 1.00 97.94 342 ASP A O 1
ATOM 2709 N N . ARG A 1 343 ? -16.526 -10.186 -7.223 1.00 97.50 343 ARG A N 1
ATOM 2710 C CA . ARG A 1 343 ? -15.661 -9.725 -8.314 1.00 97.50 343 ARG A CA 1
ATOM 2711 C C . ARG A 1 343 ? -15.665 -8.198 -8.420 1.00 97.50 343 ARG A C 1
ATOM 2713 O O . ARG A 1 343 ? -14.594 -7.598 -8.338 1.00 97.50 343 ARG A O 1
ATOM 2720 N N . ILE A 1 344 ? -16.842 -7.566 -8.507 1.00 97.31 344 ILE A N 1
ATOM 2721 C CA . ILE A 1 344 ? -16.995 -6.097 -8.538 1.00 97.31 344 ILE A CA 1
ATOM 2722 C C . ILE A 1 344 ? -16.312 -5.454 -7.328 1.00 97.31 344 ILE A C 1
ATOM 2724 O O . ILE A 1 344 ? -15.557 -4.492 -7.468 1.00 97.31 344 ILE A O 1
ATOM 2728 N N . VAL A 1 345 ? -16.546 -5.996 -6.130 1.00 97.94 345 VAL A N 1
ATOM 2729 C CA . VAL A 1 345 ? -15.957 -5.492 -4.886 1.00 97.94 345 VAL A CA 1
ATOM 2730 C C . VAL A 1 345 ? -14.433 -5.494 -4.948 1.00 97.94 345 VAL A C 1
ATOM 2732 O O . VAL A 1 345 ? -13.817 -4.493 -4.584 1.00 97.94 345 VAL A O 1
ATOM 2735 N N . LEU A 1 346 ? -13.816 -6.589 -5.396 1.00 97.44 346 LEU A N 1
ATOM 2736 C CA . LEU A 1 346 ? -12.359 -6.702 -5.456 1.00 97.44 346 LEU A CA 1
ATOM 2737 C C . LEU A 1 346 ? -11.758 -5.827 -6.558 1.00 97.44 346 LEU A C 1
ATOM 2739 O O . LEU A 1 346 ? -10.777 -5.131 -6.297 1.00 97.44 346 LEU A O 1
ATOM 2743 N N . VAL A 1 347 ? -12.369 -5.817 -7.747 1.00 96.69 347 VAL A N 1
ATOM 2744 C CA . VAL A 1 347 ? -11.937 -4.990 -8.883 1.00 96.69 347 VAL A CA 1
ATOM 2745 C C . VAL A 1 347 ? -11.951 -3.516 -8.500 1.00 96.69 347 VAL A C 1
ATOM 2747 O O . VAL A 1 347 ? -10.913 -2.861 -8.577 1.00 96.69 347 VAL A O 1
ATOM 2750 N N . LEU A 1 348 ? -13.078 -3.014 -7.990 1.00 97.44 348 LEU A N 1
ATOM 2751 C CA . LEU A 1 348 ? -13.211 -1.604 -7.633 1.00 97.44 348 LEU A CA 1
ATOM 2752 C C . LEU A 1 348 ? -12.382 -1.232 -6.404 1.00 97.44 348 LEU A C 1
ATOM 2754 O O . LEU A 1 348 ? -11.779 -0.166 -6.377 1.00 97.44 348 LEU A O 1
ATOM 2758 N N . ARG A 1 349 ? -12.329 -2.067 -5.357 1.00 97.56 349 ARG A N 1
ATOM 2759 C CA . ARG A 1 349 ? -11.613 -1.698 -4.123 1.00 97.56 349 ARG A CA 1
ATOM 2760 C C . ARG A 1 349 ? -10.105 -1.619 -4.329 1.00 97.56 349 ARG A C 1
ATOM 2762 O O . ARG A 1 349 ? -9.459 -0.773 -3.702 1.00 97.56 349 ARG A O 1
ATOM 2769 N N . PHE A 1 350 ? -9.559 -2.534 -5.124 1.00 96.50 350 PHE A N 1
ATOM 2770 C CA . PHE A 1 350 ? -8.120 -2.765 -5.227 1.00 96.50 350 PHE A CA 1
ATOM 2771 C C . PHE A 1 350 ? -7.530 -2.392 -6.588 1.00 96.50 350 PHE A C 1
ATOM 2773 O O . PHE A 1 350 ? -6.318 -2.488 -6.736 1.00 96.50 350 PHE A O 1
ATOM 2780 N N . GLY A 1 351 ? -8.343 -1.941 -7.550 1.00 95.25 351 GLY A N 1
ATOM 2781 C CA . GLY A 1 351 ? -7.858 -1.591 -8.886 1.00 95.25 351 GLY A CA 1
ATOM 2782 C C . GLY A 1 351 ? -7.391 -2.817 -9.675 1.00 95.25 351 GLY A C 1
ATOM 2783 O O . GLY A 1 351 ? -6.379 -2.772 -10.370 1.00 95.25 351 GLY A O 1
ATOM 2784 N N . LEU A 1 352 ? -8.096 -3.947 -9.524 1.00 93.75 352 LEU A N 1
ATOM 2785 C CA . LEU A 1 352 ? -7.775 -5.206 -10.223 1.00 93.75 352 LEU A CA 1
ATOM 2786 C C . LEU A 1 352 ? -8.398 -5.292 -11.631 1.00 93.75 352 LEU A C 1
ATOM 2788 O O . LEU A 1 352 ? -8.505 -6.377 -12.187 1.00 93.75 352 LEU A O 1
ATOM 2792 N N . GLY A 1 353 ? -8.849 -4.163 -12.169 1.00 89.88 353 GLY A N 1
ATOM 2793 C CA . GLY A 1 353 ? -9.376 -3.994 -13.523 1.00 89.88 353 GLY A CA 1
ATOM 2794 C C . GLY A 1 353 ? -9.135 -2.555 -13.981 1.00 89.88 353 GLY A C 1
ATOM 2795 O O . GLY A 1 353 ? -8.410 -1.823 -13.303 1.00 89.88 353 GLY A O 1
ATOM 2796 N N . ASP A 1 354 ? -9.739 -2.143 -15.093 1.00 89.62 354 ASP A N 1
ATOM 2797 C CA . ASP A 1 354 ? -9.451 -0.864 -15.776 1.00 89.62 354 ASP A CA 1
ATOM 2798 C C . ASP A 1 354 ? -10.130 0.347 -15.112 1.00 89.62 354 ASP A C 1
ATOM 2800 O O . ASP A 1 354 ? -10.707 1.228 -15.750 1.00 89.62 354 ASP A O 1
ATOM 2804 N N . HIS A 1 355 ? -10.132 0.358 -13.780 1.00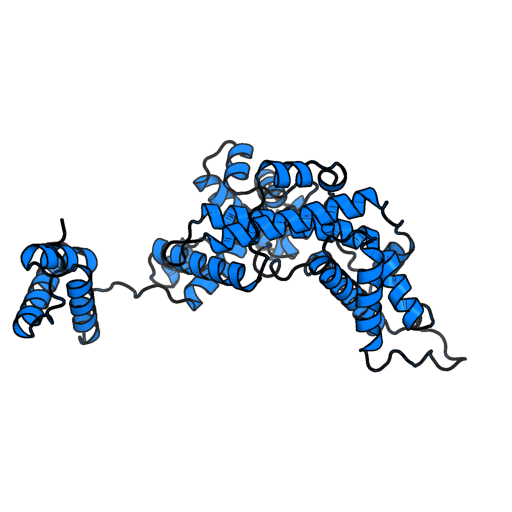 90.50 355 HIS A N 1
ATOM 2805 C CA . HIS A 1 355 ? -10.787 1.365 -12.963 1.00 90.50 355 HIS A CA 1
ATOM 2806 C C . HIS A 1 355 ? -9.875 1.807 -11.824 1.00 90.50 355 HIS A C 1
ATOM 2808 O O . HIS A 1 355 ? -9.224 0.994 -11.161 1.00 90.50 355 HIS A O 1
ATOM 2814 N N . ARG A 1 356 ? -9.905 3.111 -11.526 1.00 94.62 356 ARG A N 1
ATOM 2815 C CA . ARG A 1 356 ? -9.280 3.670 -10.325 1.00 94.62 356 ARG A CA 1
ATOM 2816 C C . ARG A 1 356 ? -9.819 2.958 -9.071 1.00 94.62 356 ARG A C 1
ATOM 2818 O O . ARG A 1 356 ? -11.036 2.792 -8.949 1.00 94.62 356 ARG A O 1
ATOM 2825 N N . PRO A 1 357 ? -8.959 2.606 -8.095 1.00 97.50 357 PRO A N 1
ATOM 2826 C CA . PRO A 1 357 ? -9.415 2.020 -6.850 1.00 97.50 357 PRO A CA 1
ATOM 2827 C C . PRO A 1 357 ? -10.300 3.014 -6.099 1.00 97.50 357 PRO A C 1
ATOM 2829 O O . PRO A 1 357 ? -9.975 4.197 -5.979 1.00 97.50 357 PRO A O 1
ATOM 2832 N N . VAL A 1 358 ? -11.403 2.522 -5.548 1.00 97.75 358 VAL A N 1
ATOM 2833 C CA . VAL A 1 358 ? -12.359 3.331 -4.791 1.00 97.75 358 VAL A CA 1
ATOM 2834 C C . VAL A 1 358 ? -12.235 3.067 -3.294 1.00 97.75 358 VAL A C 1
ATOM 2836 O O . VAL A 1 358 ? -11.926 1.957 -2.845 1.00 97.75 358 VAL A O 1
ATOM 2839 N N . ASN A 1 359 ? -12.491 4.095 -2.487 1.00 97.94 359 ASN A N 1
ATOM 2840 C CA . ASN A 1 359 ? -12.534 3.938 -1.037 1.00 97.94 359 ASN A CA 1
ATOM 2841 C C . ASN A 1 359 ? -13.840 3.240 -0.612 1.00 97.94 359 ASN A C 1
ATOM 2843 O O . ASN A 1 359 ? -14.769 3.060 -1.398 1.00 97.94 359 ASN A O 1
ATOM 2847 N N . ARG A 1 360 ? -13.963 2.845 0.658 1.00 97.19 360 ARG A N 1
ATOM 2848 C CA . ARG A 1 360 ? -15.140 2.086 1.122 1.00 97.19 360 ARG A CA 1
ATOM 2849 C C . ARG A 1 360 ? -16.439 2.884 1.121 1.00 97.19 360 ARG A C 1
ATOM 2851 O O . ARG A 1 360 ? -17.506 2.277 1.159 1.00 97.19 360 ARG A O 1
ATOM 2858 N N . ALA A 1 361 ? -16.373 4.215 1.170 1.00 97.31 361 ALA A N 1
ATOM 2859 C CA . ALA A 1 361 ? -17.568 5.046 1.070 1.00 97.31 361 ALA A CA 1
ATOM 2860 C C . ALA A 1 361 ? -18.089 5.050 -0.373 1.00 97.31 361 ALA A C 1
ATOM 2862 O O . ALA A 1 361 ? -19.264 4.769 -0.585 1.00 97.31 361 ALA A O 1
ATOM 2863 N N . GLN A 1 362 ? -17.199 5.248 -1.346 1.00 97.75 362 GLN A N 1
ATOM 2864 C CA . GLN A 1 362 ? -17.506 5.148 -2.774 1.00 97.75 362 GLN A CA 1
ATOM 2865 C C . GLN A 1 362 ? -17.962 3.735 -3.159 1.00 97.75 362 GLN A C 1
ATOM 2867 O O . GLN A 1 362 ? -18.990 3.578 -3.807 1.00 97.75 362 GLN A O 1
ATOM 2872 N N . LEU A 1 363 ? -17.279 2.690 -2.675 1.00 97.81 363 LEU A N 1
ATOM 2873 C CA . LEU A 1 363 ? -17.697 1.301 -2.889 1.00 97.81 363 LEU A CA 1
ATOM 2874 C C . LEU A 1 363 ? -19.128 1.061 -2.392 1.00 97.81 363 LEU A C 1
ATOM 2876 O O . LEU A 1 363 ? -19.922 0.403 -3.054 1.00 97.81 363 LEU A O 1
ATOM 2880 N N . ALA A 1 364 ? -19.473 1.602 -1.221 1.00 97.31 364 ALA A N 1
ATOM 2881 C CA . ALA A 1 364 ? -20.816 1.465 -0.680 1.00 97.31 364 ALA A CA 1
ATOM 2882 C C . ALA A 1 364 ? -21.867 2.202 -1.525 1.00 97.31 364 ALA A C 1
ATOM 2884 O O . ALA A 1 364 ? -22.962 1.675 -1.691 1.00 97.31 364 ALA A O 1
ATOM 2885 N N . GLN A 1 365 ? -21.528 3.366 -2.091 1.00 97.56 365 GLN A N 1
ATOM 2886 C CA . GLN A 1 365 ? -22.397 4.082 -3.030 1.00 97.56 365 GLN A CA 1
ATOM 2887 C C . GLN A 1 365 ? -22.649 3.260 -4.298 1.00 97.56 365 GLN A C 1
ATOM 2889 O O . GLN A 1 365 ? -23.805 3.067 -4.660 1.00 97.56 365 GLN A O 1
ATOM 2894 N N . VAL A 1 366 ? -21.595 2.707 -4.911 1.00 96.56 366 VAL A N 1
ATOM 2895 C CA . VAL A 1 366 ? -21.708 1.857 -6.113 1.00 96.56 366 VAL A CA 1
ATOM 2896 C C . VAL A 1 366 ? -22.584 0.629 -5.853 1.00 96.56 366 VAL A C 1
ATOM 2898 O O . VAL A 1 366 ? -23.396 0.253 -6.689 1.00 96.56 366 VAL A O 1
ATOM 2901 N N . LEU A 1 367 ? -22.470 0.027 -4.668 1.00 96.44 367 LEU A N 1
ATOM 2902 C CA . LEU A 1 367 ? -23.260 -1.144 -4.277 1.00 96.44 367 LEU A CA 1
ATOM 2903 C C . LEU A 1 367 ? -24.658 -0.801 -3.727 1.00 96.44 367 LEU A C 1
ATOM 2905 O O . LEU A 1 367 ? -25.350 -1.702 -3.252 1.00 96.44 367 LEU A O 1
ATOM 2909 N N . GLY A 1 368 ? -25.059 0.475 -3.702 1.00 97.44 368 GLY A N 1
ATOM 2910 C CA . GLY A 1 368 ? -26.351 0.900 -3.152 1.00 97.44 368 GLY A CA 1
ATOM 2911 C C . GLY A 1 368 ? -26.535 0.534 -1.673 1.00 97.44 368 GLY A C 1
ATOM 2912 O O . GLY A 1 368 ? -27.613 0.116 -1.254 1.00 97.44 368 GLY A O 1
ATOM 2913 N N . THR A 1 369 ? -25.475 0.622 -0.865 1.00 97.38 369 THR A N 1
ATOM 2914 C CA . THR A 1 369 ? -25.471 0.145 0.524 1.00 97.38 369 THR A CA 1
ATOM 2915 C C . THR A 1 369 ? -24.801 1.118 1.498 1.00 97.38 369 THR A C 1
ATOM 2917 O O . THR A 1 369 ? -24.287 2.172 1.136 1.00 97.38 369 THR A O 1
ATOM 2920 N N . THR A 1 370 ? -24.800 0.773 2.788 1.00 96.62 370 THR A N 1
ATOM 2921 C CA . THR A 1 370 ? -24.102 1.563 3.811 1.00 96.62 370 THR A CA 1
ATOM 2922 C C . THR A 1 370 ? -22.615 1.222 3.846 1.00 96.62 370 THR A C 1
ATOM 2924 O O . THR A 1 370 ? -22.211 0.087 3.595 1.00 96.62 370 THR A O 1
ATOM 2927 N N . ARG A 1 371 ? -21.771 2.160 4.288 1.00 94.88 371 ARG A N 1
ATOM 2928 C CA . ARG A 1 371 ? -20.329 1.907 4.460 1.00 94.88 371 ARG A CA 1
ATOM 2929 C C . ARG A 1 371 ? -20.021 0.678 5.323 1.00 94.88 371 ARG A C 1
ATOM 2931 O O . ARG A 1 371 ? -19.075 -0.058 5.049 1.00 94.88 371 ARG A O 1
ATOM 2938 N N . ALA A 1 372 ? -20.805 0.456 6.378 1.00 91.69 372 ALA A N 1
ATOM 2939 C CA . ALA A 1 372 ? -20.630 -0.694 7.259 1.00 91.69 372 ALA A CA 1
ATOM 2940 C C . ALA A 1 372 ? -20.882 -2.022 6.525 1.00 91.69 372 ALA A C 1
ATOM 2942 O O . ALA A 1 372 ? -20.170 -2.997 6.768 1.00 91.69 372 ALA A O 1
ATOM 2943 N N . HIS A 1 373 ? -21.854 -2.053 5.611 1.00 93.38 373 HIS A N 1
ATOM 2944 C CA . HIS A 1 373 ? -22.099 -3.197 4.736 1.00 93.38 373 HIS A CA 1
ATOM 2945 C C . HIS A 1 373 ? -21.031 -3.332 3.649 1.00 93.38 373 HIS A C 1
ATOM 2947 O O . HIS A 1 373 ? -20.548 -4.441 3.451 1.00 93.38 373 HIS A O 1
ATOM 2953 N N . GLY A 1 374 ? -20.557 -2.230 3.057 1.00 93.94 374 GLY A N 1
ATOM 2954 C CA . GLY A 1 374 ? -19.430 -2.247 2.114 1.00 93.94 374 GLY A CA 1
ATOM 2955 C C . GLY A 1 374 ? -18.177 -2.918 2.694 1.00 93.94 374 GLY A C 1
ATOM 2956 O O . GLY A 1 374 ? -17.596 -3.794 2.064 1.00 93.94 374 GLY A O 1
ATOM 2957 N N . VAL A 1 375 ? -17.819 -2.616 3.952 1.00 93.62 375 VAL A N 1
ATOM 2958 C CA . VAL A 1 375 ? -16.712 -3.296 4.665 1.00 93.62 375 VAL A CA 1
ATOM 2959 C C . VAL A 1 375 ? -16.951 -4.804 4.808 1.00 93.62 375 VAL A C 1
ATOM 2961 O O . VAL A 1 375 ? -16.006 -5.591 4.756 1.00 93.62 375 VAL A O 1
ATOM 2964 N N . ARG A 1 376 ? -18.199 -5.220 5.050 1.00 93.50 376 ARG A N 1
ATOM 2965 C CA . ARG A 1 376 ? -18.547 -6.642 5.181 1.00 93.50 376 ARG A CA 1
ATOM 2966 C C . ARG A 1 376 ? -18.465 -7.354 3.834 1.00 93.50 376 ARG A C 1
ATOM 2968 O O . ARG A 1 376 ? -17.945 -8.463 3.803 1.00 93.50 376 ARG A O 1
ATOM 2975 N N . PHE A 1 377 ? -18.930 -6.719 2.758 1.00 95.62 377 PHE A N 1
ATOM 2976 C CA . PHE A 1 377 ? -18.807 -7.251 1.402 1.00 95.62 377 PHE A CA 1
ATOM 2977 C C . PHE A 1 377 ? -17.344 -7.376 0.980 1.00 95.62 377 PHE A C 1
ATOM 2979 O O . PHE A 1 377 ? -16.953 -8.448 0.547 1.00 95.62 377 PHE A O 1
ATOM 2986 N N . GLU A 1 378 ? -16.506 -6.366 1.236 1.00 96.69 378 GLU A N 1
ATOM 2987 C CA . GLU A 1 378 ? -15.051 -6.443 1.012 1.00 96.69 378 GLU A CA 1
ATOM 2988 C C . GLU A 1 378 ? -14.427 -7.671 1.688 1.00 96.69 378 GLU A C 1
ATOM 2990 O O . GLU A 1 378 ? -13.728 -8.458 1.053 1.00 96.69 378 GLU A O 1
ATOM 2995 N N . ARG A 1 379 ? -14.711 -7.887 2.976 1.00 95.31 379 ARG A N 1
ATOM 2996 C CA . ARG A 1 379 ? -14.163 -9.039 3.710 1.00 95.31 379 ARG A CA 1
ATOM 2997 C C . ARG A 1 379 ? -14.707 -10.374 3.222 1.00 95.31 379 ARG A C 1
ATOM 2999 O O . ARG A 1 379 ? -13.967 -11.355 3.250 1.00 95.31 379 ARG A O 1
ATOM 3006 N N . ALA A 1 380 ? -15.985 -10.425 2.849 1.00 96.31 380 ALA A N 1
ATOM 3007 C CA . ALA A 1 380 ? -16.600 -11.620 2.286 1.00 96.31 380 ALA A CA 1
ATOM 3008 C C . ALA A 1 380 ? -15.956 -11.969 0.940 1.00 96.31 380 ALA A C 1
ATOM 3010 O O . ALA A 1 380 ? -15.479 -13.088 0.794 1.00 96.31 380 ALA A O 1
ATOM 3011 N N . ALA A 1 381 ? -15.809 -10.990 0.046 1.00 97.75 381 ALA A N 1
ATOM 3012 C CA . ALA A 1 381 ? -15.191 -11.163 -1.262 1.00 97.75 381 ALA A CA 1
ATOM 3013 C C . ALA A 1 381 ? -13.741 -11.660 -1.161 1.00 97.75 381 ALA A C 1
ATOM 3015 O O . ALA A 1 381 ? -13.377 -12.644 -1.799 1.00 97.75 381 ALA A O 1
ATOM 3016 N N . ILE A 1 382 ? -12.924 -11.063 -0.280 1.00 97.31 382 ILE A N 1
ATOM 3017 C CA . ILE A 1 382 ? -11.554 -11.546 -0.028 1.00 97.31 382 ILE A CA 1
ATOM 3018 C C . ILE A 1 382 ? -11.575 -12.990 0.484 1.00 97.31 382 ILE A C 1
ATOM 3020 O O . ILE A 1 382 ? -10.784 -13.818 0.043 1.00 97.31 382 ILE A O 1
ATOM 3024 N N . ARG A 1 383 ? -12.463 -13.311 1.429 1.00 96.56 383 ARG A N 1
ATOM 3025 C CA . ARG A 1 383 ? -12.547 -14.658 2.009 1.00 96.56 383 ARG A CA 1
ATOM 3026 C C . ARG A 1 383 ? -12.962 -15.696 0.973 1.00 96.56 383 ARG A C 1
ATOM 3028 O O . ARG A 1 383 ? -12.369 -16.769 0.952 1.00 96.56 383 ARG A O 1
ATOM 3035 N N . ASN A 1 384 ? -13.941 -15.374 0.137 1.00 97.06 384 ASN A N 1
ATOM 3036 C CA . ASN A 1 384 ? -14.426 -16.249 -0.922 1.00 97.06 384 ASN A CA 1
ATOM 3037 C C . ASN A 1 384 ? -13.330 -16.473 -1.972 1.00 97.06 384 ASN A C 1
ATOM 3039 O O . ASN A 1 384 ? -13.019 -17.616 -2.300 1.00 97.06 384 ASN A O 1
ATOM 3043 N N . ALA A 1 385 ? -12.622 -15.415 -2.376 1.00 97.12 385 ALA A N 1
ATOM 3044 C CA . ALA A 1 385 ? -11.468 -15.532 -3.265 1.00 97.12 385 ALA A CA 1
ATOM 3045 C C . ALA A 1 385 ? -10.351 -16.398 -2.665 1.00 97.12 385 ALA A C 1
ATOM 3047 O O . ALA A 1 385 ? -9.853 -17.311 -3.317 1.00 97.12 385 ALA A O 1
ATOM 3048 N N . MET A 1 386 ? -10.003 -16.192 -1.391 1.00 96.38 386 MET A N 1
ATOM 3049 C CA . MET A 1 386 ? -9.037 -17.053 -0.700 1.00 96.38 386 MET A CA 1
ATOM 3050 C C . MET A 1 386 ? -9.523 -18.500 -0.571 1.00 96.38 386 MET A C 1
ATOM 3052 O O . MET A 1 386 ? -8.709 -19.421 -0.580 1.00 96.38 386 MET A O 1
ATOM 3056 N N . GLY A 1 387 ? -10.833 -18.712 -0.448 1.00 95.62 387 GLY A N 1
ATOM 3057 C CA . GLY A 1 387 ? -11.433 -20.038 -0.409 1.00 95.62 387 GLY A CA 1
ATOM 3058 C C . GLY A 1 387 ? -11.261 -20.796 -1.725 1.00 95.62 387 GLY A C 1
ATOM 3059 O O . GLY A 1 387 ? -10.929 -21.980 -1.683 1.00 95.62 387 GLY A O 1
ATOM 3060 N N . LEU A 1 388 ? -11.390 -20.105 -2.865 1.00 95.81 388 LEU A N 1
ATOM 3061 C CA . LEU A 1 388 ? -11.089 -20.641 -4.198 1.00 95.81 388 LEU A CA 1
ATOM 3062 C C . LEU A 1 388 ? -9.587 -20.895 -4.384 1.00 95.81 388 LEU A C 1
ATOM 3064 O O . LEU A 1 388 ? -9.201 -21.959 -4.858 1.00 95.81 388 LEU A O 1
ATOM 3068 N N . VAL A 1 389 ? -8.729 -19.961 -3.953 1.00 94.56 389 VAL A N 1
ATOM 3069 C CA . VAL A 1 389 ? -7.259 -20.112 -4.015 1.00 94.56 389 VAL A CA 1
ATOM 3070 C C . VAL A 1 389 ? -6.780 -21.354 -3.258 1.00 94.56 389 VAL A C 1
ATOM 3072 O O . VAL A 1 389 ? -5.830 -22.004 -3.683 1.00 94.56 389 VAL A O 1
ATOM 3075 N N . HIS A 1 390 ? -7.418 -21.693 -2.135 1.00 94.00 390 HIS A N 1
ATOM 3076 C CA . HIS A 1 390 ? -7.074 -22.878 -1.345 1.00 94.00 390 HIS A CA 1
ATOM 3077 C C . HIS A 1 390 ? -7.855 -24.145 -1.739 1.00 94.00 390 HIS A C 1
ATOM 3079 O O . HIS A 1 390 ? -7.672 -25.173 -1.093 1.00 94.00 390 HIS A O 1
ATOM 3085 N N . GLY A 1 391 ? -8.747 -24.085 -2.736 1.00 90.31 391 GLY A N 1
ATOM 3086 C CA . GLY A 1 391 ? -9.600 -25.217 -3.126 1.00 90.31 391 GLY A CA 1
ATOM 3087 C C . GLY A 1 391 ? -10.630 -25.632 -2.065 1.00 90.31 391 GLY A C 1
ATOM 3088 O O . GLY A 1 391 ? -11.136 -26.746 -2.093 1.00 90.31 391 GLY A O 1
ATOM 3089 N N . THR A 1 392 ? -10.927 -24.759 -1.099 1.00 82.81 392 THR A N 1
ATOM 3090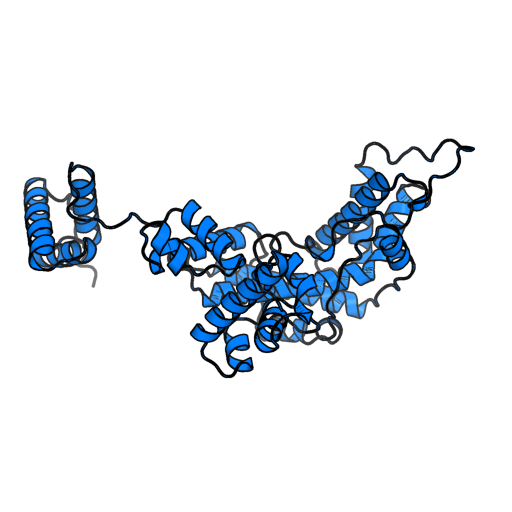 C CA . THR A 1 392 ? -11.922 -25.012 -0.036 1.00 82.81 392 THR A CA 1
ATOM 3091 C C . THR A 1 392 ? -13.347 -24.630 -0.433 1.00 82.81 392 THR A C 1
ATOM 3093 O O . THR A 1 392 ? -14.296 -24.999 0.255 1.00 82.81 392 THR A O 1
ATOM 3096 N N . LEU A 1 393 ? -13.497 -23.874 -1.520 1.00 72.75 393 LEU A N 1
ATOM 3097 C CA . LEU A 1 393 ? -14.774 -23.580 -2.154 1.00 72.75 393 LEU A CA 1
ATOM 3098 C C . LEU A 1 393 ? -14.758 -24.219 -3.539 1.00 72.75 393 LEU A C 1
ATOM 3100 O O . LEU A 1 393 ? -13.819 -23.989 -4.303 1.00 72.75 393 LEU A O 1
ATOM 3104 N N . ASN A 1 394 ? -15.783 -25.016 -3.838 1.00 53.56 394 ASN A N 1
ATOM 3105 C CA . ASN A 1 394 ? -16.071 -25.403 -5.213 1.00 53.56 394 ASN A CA 1
ATOM 3106 C C . ASN A 1 394 ? -16.861 -24.259 -5.870 1.00 53.56 394 ASN A C 1
ATOM 3108 O O . ASN A 1 394 ? -17.727 -23.698 -5.191 1.00 53.56 394 ASN A O 1
ATOM 3112 N N . PRO A 1 395 ? -16.506 -23.881 -7.111 1.00 53.44 395 PRO A N 1
ATOM 3113 C CA . PRO A 1 395 ? -17.075 -22.733 -7.814 1.00 53.44 395 PRO A CA 1
ATOM 3114 C C . PRO A 1 395 ? -18.582 -22.850 -8.048 1.00 53.44 395 PRO A C 1
ATOM 3116 O O . PRO A 1 395 ? -19.075 -23.995 -8.193 1.00 53.44 395 PRO A O 1
#

pLDDT: mean 92.21, std 10.77, range [37.16, 98.62]

Foldseek 3Di:
DPPPPPPPDDCDPVVLVVLQVQLLVCCVPPVDALLVSLVVSCVVPVHDSVSSSVSLVVVQVPDPHGSHPADPQDDLVLLVVLLVCLLLLHDLVVSCVVVVHDSVSSVQSVLLNLLVVLVVQVFAQADDDPVQLVVLCPPPLNLQQWFDWFDFKLVVNLVLLQVAAADDQSSQLSLLSNLNRLSNNLNNLSVPADSNGGDPQSSLVSLLSVLSSLRSLVRSLSNCSNLLLVLLQVLLVHHLQLDDQVVSLCLSLQLSLQLLVLSVPDDSVVDDGSSVSSSVSSNVSNVPDPPSPDDDDPPDPRRGRDTPNTDDTSSCPSDPCSVSSPRDPQLLVCLVVDDPLLSLLNCQQNVSGSDRRDGLCVQQVVVVHHSVVSSSSPSVSSNVSVCVSVVVDDD

Solvent-accessible surface area (backbone atoms only — not comparable to full-atom values): 21963 Å² total; per-residue (Å²): 144,82,89,76,77,70,74,88,67,76,80,50,74,76,52,54,60,50,52,53,53,49,41,50,50,41,33,73,74,68,66,48,49,63,67,55,39,14,44,55,48,13,72,75,70,77,46,54,42,65,59,42,32,55,51,52,52,52,58,33,73,74,41,98,70,57,82,62,89,66,71,73,82,56,46,68,70,54,5,51,50,48,44,58,37,44,57,57,23,43,57,60,62,58,56,17,62,75,70,68,46,58,47,71,46,44,53,51,23,23,40,46,48,50,53,49,58,57,59,72,65,67,50,54,66,39,92,58,54,72,65,60,42,47,55,35,50,67,33,64,66,50,65,71,46,63,54,77,81,44,61,38,33,50,49,60,37,55,52,50,25,73,67,46,65,74,64,56,72,66,47,54,48,42,38,45,42,28,41,51,43,50,40,20,38,40,18,31,54,60,71,69,52,50,79,90,68,56,54,71,64,64,55,41,45,46,55,21,52,53,51,39,43,47,51,52,49,48,52,54,47,59,44,37,32,29,55,47,50,51,32,50,24,65,68,46,74,46,66,62,54,62,34,56,57,73,56,36,49,51,51,52,56,50,25,53,48,31,28,42,58,28,61,73,70,59,61,66,88,80,56,86,66,72,62,60,54,25,41,52,33,24,40,51,56,52,72,69,43,95,77,52,83,62,73,73,66,89,87,61,84,71,49,66,54,58,81,80,44,75,46,75,46,59,64,71,64,64,47,91,58,40,83,80,70,51,64,62,80,65,42,66,85,43,44,94,64,47,57,70,67,37,32,50,45,48,26,38,49,66,31,74,36,72,45,76,33,37,31,54,62,57,48,4,57,77,67,75,50,51,50,73,53,31,54,49,49,48,28,47,27,41,30,52,37,50,27,47,72,68,65,76,41,81,123

Mean predicted aligned error: 6.45 Å

Sequence (395 aa):
RLGQAARFDRIPQHEIARFDRWARAYRARLGWSCSQCAARIAQRTGHSHEGVRKVLLRLDAQRDRAVFNEPPPAREREGRLVLRATIRGIEPRQVAKRDNRRVNALNRAARKVRTRLLRELGLPAQEVTPEQLQSALDAGPVQEIEHIEGERDLTTLVQQMRQHEPSVAYEEHARTVAIDALKKHCGWRIAQIDENAPKAVELDEIETDLRYITMIKATLLRSRLEQVLSSIESRLGGVIDSLTPGRAAHLVLGGISAASGAIDRYDPSHGGRIAAPIGLAVNRFVAAQPDVAQPMDEGKASRRILSGYEIDDWTASITPWQQWLDPDRRIKGVLGKLDERDRIVLVLRFGLGDHRPVNRAQLAQVLGTTRAHGVRFERAAIRNAMGLVHGTLNP

Secondary structure (DSSP, 8-state):
--------PPPPHHHHHHHHHHHHHHHHHH---HHHHHHHHHHHHT--HHHHHHHHHHHHHTSSS-S--PPPPPPHHHHHHHHHHHHTT--HHHHHHHTT--HHHHHHHHHHHHHHHHHHT--------HHHHHHHHSSHHHHS----PPP-BHHHHHHHHHHPPPPPHHHHHHHHHHHHHHHHHHHHHHHTS-SSS--HHHHHHHHHHHHHHHHHHHHHHHTTHHHHHHHHHHHHTS-GGGS-HHHHHHHHHHHHHHHHHHHHH--GGG-S-THHHHHHHHHHHHHTSTTTT----TTSPP----TT-B---GGGGSSTTHHHHSPPGGGGGGGGGS-HHHHHHHHHHHT-SSS----HHHHHHHTTS-HHHHHHHHHHHHHHHHHHHTT-S--